Protein AF-0000000073654770 (afdb_homodimer)

Structure (mmCIF, N/CA/C/O backbone):
data_AF-0000000073654770-model_v1
#
loop_
_entity.id
_entity.type
_entity.pdbx_description
1 polymer 'Metallo-beta-lactamase domain-containing protein 1'
#
loop_
_atom_site.group_PDB
_atom_site.id
_atom_site.type_symbol
_atom_site.label_atom_id
_atom_site.label_alt_id
_atom_site.label_comp_id
_atom_site.label_asym_id
_atom_site.label_entity_id
_atom_site.label_seq_id
_atom_site.pdbx_PDB_ins_code
_atom_site.Cartn_x
_atom_site.Cartn_y
_atom_site.Cartn_z
_atom_site.occupancy
_atom_site.B_iso_or_equiv
_atom_site.auth_seq_id
_atom_site.auth_comp_id
_atom_site.auth_asym_id
_atom_site.auth_atom_id
_atom_site.pdbx_PDB_model_num
ATOM 1 N N . MET A 1 1 ? 13.062 -25.453 -11.18 1 88.81 1 MET A N 1
ATOM 2 C CA . MET A 1 1 ? 11.68 -25.562 -10.742 1 88.81 1 MET A CA 1
ATOM 3 C C . MET A 1 1 ? 11.547 -25.188 -9.266 1 88.81 1 MET A C 1
ATOM 5 O O . MET A 1 1 ? 12.516 -25.266 -8.516 1 88.81 1 MET A O 1
ATOM 9 N N . CYS A 1 2 ? 10.359 -24.578 -8.898 1 94.69 2 CYS A N 1
ATOM 10 C CA . CYS A 1 2 ? 10.188 -24.031 -7.555 1 94.69 2 CYS A CA 1
ATOM 11 C C . CYS A 1 2 ? 9.109 -24.797 -6.793 1 94.69 2 CYS A C 1
ATOM 13 O O . CYS A 1 2 ? 8.188 -25.344 -7.395 1 94.69 2 CYS A O 1
ATOM 15 N N . GLU A 1 3 ? 9.344 -24.922 -5.543 1 98.06 3 GLU A N 1
ATOM 16 C CA . GLU A 1 3 ? 8.25 -25.312 -4.656 1 98.06 3 GLU A CA 1
ATOM 17 C C . GLU A 1 3 ? 7.375 -24.125 -4.289 1 98.06 3 GLU A C 1
ATOM 19 O O . GLU A 1 3 ? 7.879 -23.094 -3.824 1 98.06 3 GLU A O 1
ATOM 24 N N . VAL A 1 4 ? 6.102 -24.25 -4.543 1 98.69 4 VAL A N 1
ATOM 25 C CA . VAL A 1 4 ? 5.141 -23.203 -4.203 1 98.69 4 VAL A CA 1
ATOM 26 C C . VAL A 1 4 ? 4.281 -23.656 -3.025 1 98.69 4 VAL A C 1
ATOM 28 O O . VAL A 1 4 ? 3.59 -24.672 -3.107 1 98.69 4 VAL A O 1
ATOM 31 N N . ILE A 1 5 ? 4.32 -22.906 -1.953 1 98.75 5 ILE A N 1
ATOM 32 C CA . ILE A 1 5 ? 3.605 -23.25 -0.731 1 98.75 5 ILE A CA 1
ATOM 33 C C . ILE A 1 5 ? 2.68 -22.109 -0.329 1 98.75 5 ILE A C 1
ATOM 35 O O . ILE A 1 5 ? 3.143 -21.016 0.015 1 98.75 5 ILE A O 1
ATOM 39 N N . VAL A 1 6 ? 1.384 -22.359 -0.392 1 98.88 6 VAL A N 1
ATOM 40 C CA . VAL A 1 6 ? 0.455 -21.391 0.191 1 98.88 6 VAL A CA 1
ATOM 41 C C . VAL A 1 6 ? 0.488 -21.5 1.714 1 98.88 6 VAL A C 1
ATOM 43 O O . VAL A 1 6 ? -0.065 -22.453 2.287 1 98.88 6 VAL A O 1
ATOM 46 N N . LEU A 1 7 ? 1.117 -20.578 2.342 1 98.94 7 LEU A N 1
ATOM 47 C CA . LEU A 1 7 ? 1.241 -20.609 3.795 1 98.94 7 LEU A CA 1
ATOM 48 C C . LEU A 1 7 ? -0.117 -20.406 4.461 1 98.94 7 LEU A C 1
ATOM 50 O O . LEU A 1 7 ? -0.426 -21.078 5.457 1 98.94 7 LEU A O 1
ATOM 54 N N . TYR A 1 8 ? -0.887 -19.516 3.959 1 98.94 8 TYR A N 1
ATOM 55 C CA . TYR A 1 8 ? -2.238 -19.234 4.434 1 98.94 8 TYR A CA 1
ATOM 56 C C . TYR A 1 8 ? -3.168 -18.906 3.27 1 98.94 8 TYR A C 1
ATOM 58 O O . TYR A 1 8 ? -2.816 -18.125 2.389 1 98.94 8 TYR A O 1
ATOM 66 N N . GLU A 1 9 ? -4.297 -19.547 3.268 1 98.88 9 GLU A N 1
ATOM 67 C CA . GLU A 1 9 ? -5.348 -19.203 2.318 1 98.88 9 GLU A CA 1
ATOM 68 C C . GLU A 1 9 ? -6.066 -17.922 2.734 1 98.88 9 GLU A C 1
ATOM 70 O O . GLU A 1 9 ? -6.371 -17.734 3.914 1 98.88 9 GLU A O 1
ATOM 75 N N . GLY A 1 10 ? -6.254 -17 1.774 1 98.88 10 GLY A N 1
ATOM 76 C CA . GLY A 1 10 ? -6.977 -15.781 2.07 1 98.88 10 GLY A CA 1
ATOM 77 C C . GLY A 1 10 ? -8.469 -15.992 2.221 1 98.88 10 GLY A C 1
ATOM 78 O O . GLY A 1 10 ? -8.977 -17.094 1.989 1 98.88 10 GLY A O 1
ATOM 79 N N . TYR A 1 11 ? -9.102 -14.93 2.652 1 98.75 11 TYR A N 1
ATOM 80 C CA . TYR A 1 11 ? -10.555 -14.922 2.791 1 98.75 11 TYR A CA 1
ATOM 81 C C . TYR A 1 11 ? -11.102 -13.5 2.754 1 98.75 11 TYR A C 1
ATOM 83 O O . TYR A 1 11 ? -10.375 -12.547 3.018 1 98.75 11 TYR A O 1
ATOM 91 N N . SER A 1 12 ? -12.281 -13.383 2.371 1 97.75 12 SER A N 1
ATOM 92 C CA . SER A 1 12 ? -13.078 -12.164 2.443 1 97.75 12 SER A CA 1
ATOM 93 C C . SER A 1 12 ? -14.562 -12.484 2.633 1 97.75 12 SER A C 1
ATOM 95 O O . SER A 1 12 ? -15.18 -13.125 1.781 1 97.75 12 SER A O 1
ATOM 97 N N . VAL A 1 13 ? -15.055 -12.031 3.736 1 96.62 13 VAL A N 1
ATOM 98 C CA . VAL A 1 13 ? -16.438 -12.328 4.07 1 96.62 13 VAL A CA 1
ATOM 99 C C . VAL A 1 13 ? -17.094 -11.109 4.723 1 96.62 13 VAL A C 1
ATOM 101 O O . VAL A 1 13 ? -16.484 -10.469 5.59 1 96.62 13 VAL A O 1
ATOM 104 N N . MET A 1 14 ? -18.281 -10.766 4.215 1 95 14 MET A N 1
ATOM 105 C CA . MET A 1 14 ? -19.047 -9.703 4.871 1 95 14 MET A CA 1
ATOM 106 C C . MET A 1 14 ? -19.484 -10.141 6.266 1 95 14 MET A C 1
ATOM 108 O O . MET A 1 14 ? -20.031 -11.227 6.434 1 95 14 MET A O 1
ATOM 112 N N . THR A 1 15 ? -19.219 -9.352 7.242 1 96.31 15 THR A N 1
ATOM 113 C CA . THR A 1 15 ? -19.578 -9.688 8.617 1 96.31 15 THR A CA 1
ATOM 114 C C . THR A 1 15 ? -20.672 -8.758 9.133 1 96.31 15 THR A C 1
ATOM 116 O O . THR A 1 15 ? -21.219 -8.977 10.219 1 96.31 15 THR A O 1
ATOM 119 N N . GLY A 1 16 ? -21.031 -7.68 8.406 1 92.88 16 GLY A N 1
ATOM 120 C CA . GLY A 1 16 ? -22.062 -6.695 8.656 1 92.88 16 GLY A CA 1
ATOM 121 C C . GLY A 1 16 ? -22.391 -5.844 7.449 1 92.88 16 GLY A C 1
ATOM 122 O O . GLY A 1 16 ? -21.906 -6.121 6.344 1 92.88 16 GLY A O 1
ATOM 123 N N . LYS A 1 17 ? -23.266 -4.867 7.629 1 91 17 LYS A N 1
ATOM 124 C CA . LYS A 1 17 ? -23.688 -4.008 6.523 1 91 17 LYS A CA 1
ATOM 125 C C . LYS A 1 17 ? -22.5 -3.256 5.934 1 91 17 LYS A C 1
ATOM 127 O O . LYS A 1 17 ? -22.344 -3.191 4.711 1 91 17 LYS A O 1
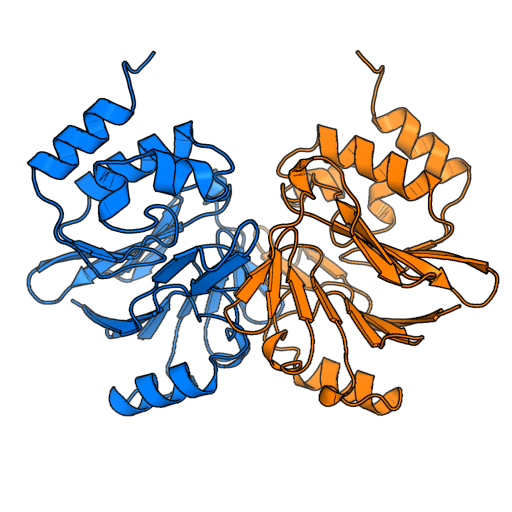ATOM 132 N N . ASP A 1 18 ? -21.609 -2.789 6.727 1 94.06 18 ASP A N 1
ATOM 133 C CA . ASP A 1 18 ? -20.453 -2.014 6.281 1 94.06 18 ASP A CA 1
ATOM 134 C C . ASP A 1 18 ? -19.172 -2.543 6.898 1 94.06 18 ASP A C 1
ATOM 136 O O . ASP A 1 18 ? -18.281 -1.766 7.254 1 94.06 18 ASP A O 1
ATOM 140 N N . GLN A 1 19 ? -19.203 -3.887 7.082 1 96.69 19 GLN A N 1
ATOM 141 C CA . GLN A 1 19 ? -18.047 -4.512 7.707 1 96.69 19 GLN A CA 1
ATOM 142 C C . GLN A 1 19 ? -17.688 -5.82 7.012 1 96.69 19 GLN A C 1
ATOM 144 O O . GLN A 1 19 ? -18.562 -6.59 6.625 1 96.69 19 GLN A O 1
ATOM 149 N N . MET A 1 20 ? -16.438 -6.004 6.883 1 97.31 20 MET A N 1
ATOM 150 C CA . MET A 1 20 ? -15.922 -7.211 6.246 1 97.31 20 MET A CA 1
ATOM 151 C C . MET A 1 20 ? -14.734 -7.773 7.02 1 97.31 20 MET A C 1
ATOM 153 O O . MET A 1 20 ? -13.914 -7.016 7.543 1 97.31 20 MET A O 1
ATOM 157 N N . SER A 1 21 ? -14.641 -9.109 7.16 1 98.44 21 SER A N 1
ATOM 158 C CA . SER A 1 21 ? -13.414 -9.781 7.566 1 98.44 21 SER A CA 1
ATOM 159 C C . SER A 1 21 ? -12.625 -10.258 6.352 1 98.44 21 SER A C 1
ATOM 161 O O . SER A 1 21 ? -13.156 -10.969 5.496 1 98.44 21 SER A O 1
ATOM 163 N N . ALA A 1 22 ? -11.422 -9.789 6.254 1 98.62 22 ALA A N 1
ATOM 164 C CA . ALA A 1 22 ? -10.656 -10.148 5.059 1 98.62 22 ALA A CA 1
ATOM 165 C C . ALA A 1 22 ? -9.164 -10.258 5.371 1 98.62 22 ALA A C 1
ATOM 167 O O . ALA A 1 22 ? -8.672 -9.609 6.297 1 98.62 22 ALA A O 1
ATOM 168 N N . ASN A 1 23 ? -8.484 -11.094 4.73 1 98.88 23 ASN A N 1
ATOM 169 C CA . ASN A 1 23 ? -7.039 -11.258 4.703 1 98.88 23 ASN A CA 1
ATOM 170 C C . ASN A 1 23 ? -6.574 -11.914 3.406 1 98.88 23 ASN A C 1
ATOM 172 O O . ASN A 1 23 ? -7.328 -12.672 2.785 1 98.88 23 ASN A O 1
ATOM 176 N N . CYS A 1 24 ? -5.414 -11.594 3.006 1 98.94 24 CYS A N 1
ATOM 177 C CA . CYS A 1 24 ? -4.922 -12.102 1.73 1 98.94 24 CYS A CA 1
ATOM 178 C C . CYS A 1 24 ? -4.363 -13.516 1.885 1 98.94 24 CYS A C 1
ATOM 180 O O . CYS A 1 24 ? -4.09 -13.961 3 1 98.94 24 CYS A O 1
ATOM 182 N N . SER A 1 25 ? -4.258 -14.227 0.746 1 98.94 25 SER A N 1
ATOM 183 C CA . SER A 1 25 ? -3.381 -15.391 0.689 1 98.94 25 SER A CA 1
ATOM 184 C C . SER A 1 25 ? -1.921 -14.992 0.871 1 98.94 25 SER A C 1
ATOM 186 O O . SER A 1 25 ? -1.511 -13.906 0.453 1 98.94 25 SER A O 1
ATOM 188 N N . CYS A 1 26 ? -1.206 -15.805 1.533 1 98.94 26 CYS A N 1
ATOM 189 C CA . CYS A 1 26 ? 0.234 -15.664 1.708 1 98.94 26 CYS A CA 1
ATOM 190 C C . CYS A 1 26 ? 0.975 -16.875 1.161 1 98.94 26 CYS A C 1
ATOM 192 O O . CYS A 1 26 ? 0.715 -18.016 1.578 1 98.94 26 CYS A O 1
ATOM 194 N N . THR A 1 27 ? 1.935 -16.625 0.211 1 98.94 27 THR A N 1
ATOM 195 C CA . THR A 1 27 ? 2.564 -17.734 -0.498 1 98.94 27 THR A CA 1
ATOM 196 C C . THR A 1 27 ? 4.082 -17.672 -0.365 1 98.94 27 THR A C 1
ATOM 198 O O . THR A 1 27 ? 4.672 -16.594 -0.453 1 98.94 27 THR A O 1
ATOM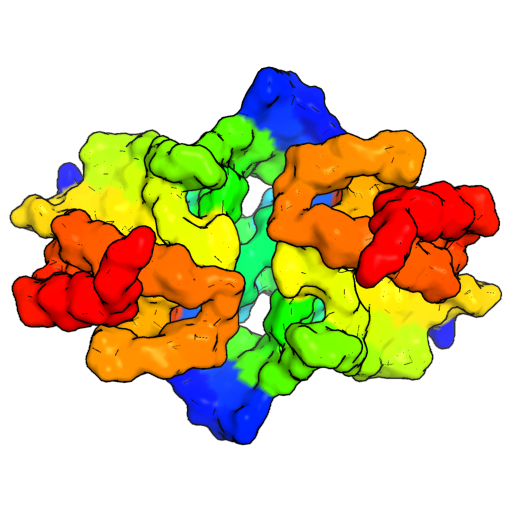 201 N N . LEU A 1 28 ? 4.691 -18.781 -0.116 1 98.94 28 LEU A N 1
ATOM 202 C CA . LEU A 1 28 ? 6.141 -18.969 -0.095 1 98.94 28 LEU A CA 1
ATOM 203 C C . LEU A 1 28 ? 6.613 -19.734 -1.319 1 98.94 28 LEU A C 1
ATOM 205 O O . LEU A 1 28 ? 6.062 -20.797 -1.639 1 98.94 28 LEU A O 1
ATOM 209 N N . ILE A 1 29 ? 7.5 -19.172 -2.084 1 98.88 29 ILE A N 1
ATOM 210 C CA . ILE A 1 29 ? 8.18 -19.875 -3.168 1 98.88 29 ILE A CA 1
ATOM 211 C C . ILE A 1 29 ? 9.594 -20.266 -2.729 1 98.88 29 ILE A C 1
ATOM 213 O O . ILE A 1 29 ? 10.359 -19.406 -2.27 1 98.88 29 ILE A O 1
ATOM 217 N N . LYS A 1 30 ? 9.938 -21.547 -2.818 1 98.5 30 LYS A N 1
ATOM 218 C CA . LYS A 1 30 ? 11.289 -22.031 -2.561 1 98.5 30 LYS A CA 1
ATOM 219 C C . LYS A 1 30 ? 11.969 -22.469 -3.852 1 98.5 30 LYS A C 1
ATOM 221 O O . LYS A 1 30 ? 11.461 -23.344 -4.559 1 98.5 30 LYS A O 1
ATOM 226 N N . GLY A 1 31 ? 12.984 -21.891 -4.223 1 97.31 31 GLY A N 1
ATOM 227 C CA . GLY A 1 31 ? 13.812 -22.188 -5.383 1 97.31 31 GLY A CA 1
ATOM 228 C C . GLY A 1 31 ? 15.18 -21.531 -5.32 1 97.31 31 GLY A C 1
ATOM 229 O O . GLY A 1 31 ? 15.805 -21.484 -4.262 1 97.31 31 GLY A O 1
ATOM 230 N N . VAL A 1 32 ? 15.695 -21.078 -6.5 1 96.44 32 VAL A N 1
ATOM 231 C CA . VAL A 1 32 ? 16.953 -20.328 -6.527 1 96.44 32 VAL A CA 1
ATOM 232 C C . VAL A 1 32 ? 16.859 -19.156 -5.559 1 96.44 32 VAL A C 1
ATOM 234 O O . VAL A 1 32 ? 17.828 -18.844 -4.855 1 96.44 32 VAL A O 1
ATOM 237 N N . ASN A 1 33 ? 15.766 -18.578 -5.539 1 98.25 33 ASN A N 1
ATOM 238 C CA . ASN A 1 33 ? 15.391 -17.531 -4.59 1 98.25 33 ASN A CA 1
ATOM 239 C C . ASN A 1 33 ? 14.219 -17.953 -3.715 1 98.25 33 ASN A C 1
ATOM 241 O O . ASN A 1 33 ? 13.289 -18.609 -4.195 1 98.25 33 ASN A O 1
ATOM 245 N N . ASN A 1 34 ? 14.328 -17.641 -2.441 1 98.81 34 ASN A N 1
ATOM 246 C CA . ASN A 1 34 ? 13.148 -17.688 -1.592 1 98.81 34 ASN A CA 1
ATOM 247 C C . ASN A 1 34 ? 12.344 -16.391 -1.657 1 98.81 34 ASN A C 1
ATOM 249 O O . ASN A 1 34 ? 12.898 -15.312 -1.482 1 98.81 34 ASN A O 1
ATOM 253 N N . ILE A 1 35 ? 11.078 -16.594 -1.966 1 98.94 35 ILE A N 1
ATOM 254 C CA . ILE A 1 35 ? 10.227 -15.43 -2.186 1 98.94 35 ILE A CA 1
ATOM 255 C C . ILE A 1 35 ? 8.961 -15.547 -1.338 1 98.94 35 ILE A C 1
ATOM 257 O O . ILE A 1 35 ? 8.344 -16.609 -1.273 1 98.94 35 ILE A O 1
ATOM 261 N N . ILE A 1 36 ? 8.625 -14.523 -0.62 1 98.94 36 ILE A N 1
ATOM 262 C CA . ILE A 1 36 ? 7.32 -14.461 0.038 1 98.94 36 ILE A CA 1
ATOM 263 C C . ILE A 1 36 ? 6.418 -13.469 -0.688 1 98.94 36 ILE A C 1
ATOM 265 O O . ILE A 1 36 ? 6.871 -12.391 -1.092 1 98.94 36 ILE A O 1
ATOM 269 N N . ILE A 1 37 ? 5.207 -13.867 -0.982 1 99 37 ILE A N 1
ATOM 270 C CA . ILE A 1 37 ? 4.258 -13.055 -1.728 1 99 37 ILE A CA 1
ATOM 271 C C . ILE A 1 37 ? 3.088 -12.672 -0.825 1 99 37 ILE A C 1
ATOM 273 O O . ILE A 1 37 ? 2.389 -13.539 -0.3 1 99 37 ILE A O 1
ATOM 277 N N . ASP A 1 38 ? 2.865 -11.336 -0.672 1 98.94 38 ASP A N 1
ATOM 278 C CA . ASP A 1 38 ? 1.827 -10.734 0.159 1 98.94 38 ASP A CA 1
ATOM 279 C C . ASP A 1 38 ? 1.979 -11.156 1.618 1 98.94 38 ASP A C 1
ATOM 281 O O . ASP A 1 38 ? 1.933 -12.352 1.932 1 98.94 38 ASP A O 1
ATOM 285 N N . THR A 1 39 ? 2.049 -10.211 2.521 1 98.94 39 THR A N 1
ATOM 286 C CA . THR A 1 39 ? 2.508 -10.477 3.881 1 98.94 39 THR A CA 1
ATOM 287 C C . THR A 1 39 ? 1.391 -10.227 4.887 1 98.94 39 THR A C 1
ATOM 289 O O . THR A 1 39 ? 1.648 -9.781 6.008 1 98.94 39 THR A O 1
ATOM 292 N N . MET A 1 40 ? 0.123 -10.391 4.426 1 98.94 40 MET A N 1
ATOM 293 C CA . MET A 1 40 ? -1.069 -10.414 5.27 1 98.94 40 MET A CA 1
ATOM 294 C C . MET A 1 40 ? -1.219 -9.094 6.027 1 98.94 40 MET A C 1
ATOM 296 O O . MET A 1 40 ? -0.738 -8.055 5.574 1 98.94 40 MET A O 1
ATOM 300 N N . THR A 1 41 ? -2.158 -9.039 7.074 1 98.94 41 THR A N 1
ATOM 301 C CA . THR A 1 41 ? -2.375 -7.816 7.836 1 98.94 41 THR A CA 1
ATOM 302 C C . THR A 1 41 ? -1.205 -7.555 8.781 1 98.94 41 THR A C 1
ATOM 304 O O . THR A 1 41 ? -0.418 -8.453 9.07 1 98.94 41 THR A O 1
ATOM 307 N N . SER A 1 42 ? -1.148 -6.344 9.305 1 98.94 42 SER A N 1
ATOM 308 C CA . SER A 1 42 ? -0.094 -5.949 10.234 1 98.94 42 SER A CA 1
ATOM 309 C C . SER A 1 42 ? -0.043 -6.879 11.445 1 98.94 42 SER A C 1
ATOM 311 O O . SER A 1 42 ? 1.015 -7.059 12.047 1 98.94 42 SER A O 1
ATOM 313 N N . TRP A 1 43 ? -1.117 -7.492 11.789 1 98.94 43 TRP A N 1
ATOM 314 C CA . TRP A 1 43 ? -1.268 -8.266 13.023 1 98.94 43 TRP A CA 1
ATOM 315 C C . TRP A 1 43 ? -0.81 -9.703 12.812 1 98.94 43 TRP A C 1
ATOM 317 O O . TRP A 1 43 ? -0.738 -10.484 13.766 1 98.94 43 TRP A O 1
ATOM 327 N N . ASP A 1 44 ? -0.367 -10.055 11.617 1 98.94 44 ASP A N 1
ATOM 328 C CA . ASP A 1 44 ? -0.132 -11.453 11.289 1 98.94 44 ASP A CA 1
ATOM 329 C C . ASP A 1 44 ? 1.36 -11.781 11.305 1 98.94 44 ASP A C 1
ATOM 331 O O . ASP A 1 44 ? 1.779 -12.82 10.797 1 98.94 44 ASP A O 1
ATOM 335 N N . GLY A 1 45 ? 2.164 -10.922 11.836 1 98.81 45 GLY A N 1
ATOM 336 C CA . GLY A 1 45 ? 3.605 -11.117 11.82 1 98.81 45 GLY A CA 1
ATOM 337 C C . GLY A 1 45 ? 4.027 -12.469 12.367 1 98.81 45 GLY A C 1
ATOM 338 O O . GLY A 1 45 ? 4.746 -13.211 11.703 1 98.81 45 GLY A O 1
ATOM 339 N N . GLN A 1 46 ? 3.549 -12.773 13.539 1 98.69 46 GLN A N 1
ATOM 340 C CA . GLN A 1 46 ? 3.938 -14.023 14.188 1 98.69 46 GLN A CA 1
ATOM 341 C C . GLN A 1 46 ? 3.432 -15.234 13.414 1 98.69 46 GLN A C 1
ATOM 343 O O . GLN A 1 46 ? 4.102 -16.266 13.359 1 98.69 46 GLN A O 1
ATOM 348 N N . LYS A 1 47 ? 2.223 -15.086 12.797 1 98.56 47 LYS A N 1
ATOM 349 C CA . LYS A 1 47 ? 1.693 -16.156 11.945 1 98.56 47 LYS A CA 1
ATOM 350 C C . LYS A 1 47 ? 2.664 -16.484 10.812 1 98.56 47 LYS A C 1
ATOM 352 O O . LYS A 1 47 ? 2.936 -17.656 10.555 1 98.56 47 LYS A O 1
ATOM 357 N N . ILE A 1 48 ? 3.176 -15.477 10.195 1 98.88 48 ILE A N 1
ATOM 358 C CA . ILE A 1 48 ? 4.07 -15.648 9.055 1 98.88 48 ILE A CA 1
ATOM 359 C C . ILE A 1 48 ? 5.375 -16.281 9.516 1 98.88 48 ILE A C 1
ATOM 361 O O . ILE A 1 48 ? 5.855 -17.25 8.898 1 98.88 48 ILE A O 1
ATOM 365 N N . LEU A 1 49 ? 5.945 -15.805 10.633 1 98.88 49 LEU A N 1
ATOM 366 C CA . LEU A 1 49 ? 7.207 -16.328 11.148 1 98.88 49 LEU A CA 1
ATOM 367 C C . LEU A 1 49 ? 7.078 -17.797 11.5 1 98.88 49 LEU A C 1
ATOM 369 O O . LEU A 1 49 ? 7.977 -18.594 11.203 1 98.88 49 LEU A O 1
ATOM 373 N N . THR A 1 50 ? 5.953 -18.141 12.086 1 98.81 50 THR A N 1
ATOM 374 C CA . THR A 1 50 ? 5.699 -19.516 12.469 1 98.81 50 THR A CA 1
ATOM 375 C C . THR A 1 50 ? 5.621 -20.406 11.234 1 98.81 50 THR A C 1
ATOM 377 O O . THR A 1 50 ? 6.211 -21.5 11.203 1 98.81 50 THR A O 1
ATOM 380 N N . ALA A 1 51 ? 4.891 -19.984 10.234 1 98.88 51 ALA A N 1
ATOM 381 C CA . ALA A 1 51 ? 4.742 -20.766 9.008 1 98.88 51 ALA A CA 1
ATOM 382 C C . ALA A 1 51 ? 6.082 -20.938 8.305 1 98.88 51 ALA A C 1
ATOM 384 O O . ALA A 1 51 ? 6.375 -22 7.758 1 98.88 51 ALA A O 1
ATOM 385 N N . LEU A 1 52 ? 6.867 -19.875 8.219 1 98.88 52 LEU A N 1
ATOM 386 C CA . LEU A 1 52 ? 8.188 -19.953 7.609 1 98.88 52 LEU A CA 1
ATOM 387 C C . LEU A 1 52 ? 9.055 -20.984 8.328 1 98.88 52 LEU A C 1
ATOM 389 O O . LEU A 1 52 ? 9.711 -21.812 7.691 1 98.88 52 LEU A O 1
ATOM 393 N N . ALA A 1 53 ? 9.047 -20.922 9.641 1 98.75 53 ALA A N 1
ATOM 394 C CA . ALA A 1 53 ? 9.828 -21.859 10.445 1 98.75 53 ALA A CA 1
ATOM 395 C C . ALA A 1 53 ? 9.406 -23.297 10.164 1 98.75 53 ALA A C 1
ATOM 397 O O . ALA A 1 53 ? 10.258 -24.188 10.055 1 98.75 53 ALA A O 1
ATOM 398 N N . LYS A 1 54 ? 8.148 -23.547 10.055 1 98.62 54 LYS A N 1
ATOM 399 C CA . LYS A 1 54 ? 7.621 -24.875 9.758 1 98.62 54 LYS A CA 1
ATOM 400 C C . LYS A 1 54 ? 8.125 -25.375 8.406 1 98.62 54 LYS A C 1
ATOM 402 O O . LYS A 1 54 ? 8.18 -26.594 8.172 1 98.62 54 LYS A O 1
ATOM 407 N N . ASN A 1 55 ? 8.461 -24.438 7.555 1 98.5 55 ASN A N 1
ATOM 408 C CA . ASN A 1 55 ? 8.961 -24.797 6.234 1 98.5 55 ASN A CA 1
ATOM 409 C C . ASN A 1 55 ? 10.477 -24.641 6.145 1 98.5 55 ASN A C 1
ATOM 411 O O . ASN A 1 55 ? 11.039 -24.609 5.051 1 98.5 55 ASN A O 1
ATOM 415 N N . ASN A 1 56 ? 11.102 -24.453 7.305 1 98.31 56 ASN A N 1
ATOM 416 C CA . ASN A 1 56 ? 12.555 -24.391 7.449 1 98.31 56 ASN A CA 1
ATOM 417 C C . ASN A 1 56 ? 13.141 -23.203 6.703 1 98.31 56 ASN A C 1
ATOM 419 O O . ASN A 1 56 ? 14.156 -23.344 6.016 1 98.31 56 ASN A O 1
ATOM 423 N N . VAL A 1 57 ? 12.461 -22.156 6.695 1 98.56 57 VAL A N 1
ATOM 424 C CA . VAL A 1 57 ? 12.938 -20.906 6.105 1 98.56 57 VAL A CA 1
ATOM 425 C C . VAL A 1 57 ? 12.984 -19.812 7.172 1 98.56 57 VAL A C 1
ATOM 427 O O . VAL A 1 57 ? 12.016 -19.609 7.91 1 98.56 57 VAL A O 1
ATOM 430 N N . ASN A 1 58 ? 14.109 -19.156 7.289 1 98.38 58 ASN A N 1
ATOM 431 C CA . ASN A 1 58 ? 14.242 -17.969 8.133 1 98.38 58 ASN A CA 1
ATOM 432 C C . ASN A 1 58 ? 13.953 -16.688 7.352 1 98.38 58 ASN A C 1
ATOM 434 O O . ASN A 1 58 ? 14.297 -16.594 6.172 1 98.38 58 ASN A O 1
ATOM 438 N N . PRO A 1 59 ? 13.352 -15.719 8.047 1 98.62 59 PRO A N 1
ATOM 439 C CA . PRO A 1 59 ? 13.094 -14.453 7.352 1 98.62 59 PRO A CA 1
ATOM 440 C C . PRO A 1 59 ? 14.344 -13.891 6.672 1 98.62 59 PRO A C 1
ATOM 442 O O . PRO A 1 59 ? 14.242 -13.266 5.613 1 98.62 59 PRO A O 1
ATOM 445 N N . GLU A 1 60 ? 15.5 -14.102 7.246 1 98.5 60 GLU A N 1
ATOM 446 C CA . GLU A 1 60 ? 16.75 -13.578 6.711 1 98.5 60 GLU A CA 1
ATOM 447 C C . GLU A 1 60 ? 17.125 -14.266 5.398 1 98.5 60 GLU A C 1
ATOM 449 O O . GLU A 1 60 ? 17.969 -13.773 4.648 1 98.5 60 GLU A O 1
ATOM 454 N N . ASN A 1 61 ? 16.5 -15.383 5.129 1 98.31 61 ASN A N 1
ATOM 455 C CA . ASN A 1 61 ? 16.797 -16.156 3.926 1 98.31 61 ASN A CA 1
ATOM 456 C C . ASN A 1 61 ? 15.805 -15.844 2.809 1 98.31 61 ASN A C 1
ATOM 458 O O . ASN A 1 61 ? 15.852 -16.469 1.746 1 98.31 61 ASN A O 1
ATOM 462 N N . ILE A 1 62 ? 14.938 -14.953 3.078 1 98.88 62 ILE A N 1
ATOM 463 C CA . ILE A 1 62 ? 14.047 -14.477 2.021 1 98.88 62 ILE A CA 1
ATOM 464 C C . ILE A 1 62 ? 14.789 -13.477 1.134 1 98.88 62 ILE A C 1
ATOM 466 O O . ILE A 1 62 ? 15.375 -12.516 1.629 1 98.88 62 ILE A O 1
ATOM 470 N N . ASN A 1 63 ? 14.742 -13.734 -0.158 1 98.94 63 ASN A N 1
ATOM 471 C CA . ASN A 1 63 ? 15.461 -12.898 -1.115 1 98.94 63 ASN A CA 1
ATOM 472 C C . ASN A 1 63 ? 14.57 -11.781 -1.649 1 98.94 63 ASN A C 1
ATOM 474 O O . ASN A 1 63 ? 15.055 -10.688 -1.953 1 98.94 63 ASN A O 1
ATOM 478 N N . TYR A 1 64 ? 13.289 -12.094 -1.808 1 98.94 64 TYR A N 1
ATOM 479 C CA . TYR A 1 64 ? 12.328 -11.125 -2.312 1 98.94 64 TYR A CA 1
ATOM 480 C C . TYR A 1 64 ? 11.047 -11.156 -1.488 1 98.94 64 TYR A C 1
ATOM 482 O O . TYR A 1 64 ? 10.57 -12.227 -1.105 1 98.94 64 TYR A O 1
ATOM 490 N N . VAL A 1 65 ? 10.578 -10.023 -1.17 1 98.94 65 VAL A N 1
ATOM 491 C CA . VAL A 1 65 ? 9.188 -9.828 -0.777 1 98.94 65 VAL A CA 1
ATOM 492 C C . VAL A 1 65 ? 8.406 -9.195 -1.931 1 98.94 65 VAL A C 1
ATOM 494 O O . VAL A 1 65 ? 8.797 -8.141 -2.443 1 98.94 65 VAL A O 1
ATOM 497 N N . ILE A 1 66 ? 7.395 -9.836 -2.381 1 99 66 ILE A N 1
ATOM 498 C CA . ILE A 1 66 ? 6.566 -9.289 -3.453 1 99 66 ILE A CA 1
ATOM 499 C C . ILE A 1 66 ? 5.137 -9.102 -2.957 1 99 66 ILE A C 1
ATOM 501 O O . ILE A 1 66 ? 4.457 -10.078 -2.629 1 99 66 ILE A O 1
ATOM 505 N N . CYS A 1 67 ? 4.711 -7.898 -2.791 1 98.94 67 CYS A N 1
ATOM 506 C CA . CYS A 1 67 ? 3.305 -7.598 -2.559 1 98.94 67 CYS A CA 1
ATOM 507 C C . CYS A 1 67 ? 2.6 -7.242 -3.863 1 98.94 67 CYS A C 1
ATOM 509 O O . CYS A 1 67 ? 3.016 -6.324 -4.57 1 98.94 67 CYS A O 1
ATOM 511 N N . THR A 1 68 ? 1.582 -7.93 -4.109 1 98.94 68 THR A N 1
ATOM 512 C CA . THR A 1 68 ? 0.865 -7.773 -5.371 1 98.94 68 THR A CA 1
ATOM 513 C C . THR A 1 68 ? 0.365 -6.34 -5.531 1 98.94 68 THR A C 1
ATOM 515 O O . THR A 1 68 ? 0.288 -5.824 -6.648 1 98.94 68 THR A O 1
ATOM 518 N N . HIS A 1 69 ? -0.006 -5.75 -4.508 1 98.81 69 HIS A N 1
ATOM 519 C CA . HIS A 1 69 ? -0.394 -4.344 -4.48 1 98.81 69 HIS A CA 1
ATOM 520 C C . HIS A 1 69 ? -0.338 -3.787 -3.061 1 98.81 69 HIS A C 1
ATOM 522 O O . HIS A 1 69 ? 0.073 -4.484 -2.131 1 98.81 69 HIS A O 1
ATOM 528 N N . GLY A 1 70 ? -0.705 -2.512 -2.885 1 98.69 70 GLY A N 1
ATOM 529 C CA . GLY A 1 70 ? -0.376 -1.785 -1.669 1 98.69 70 GLY A CA 1
ATOM 530 C C . GLY A 1 70 ? -1.509 -1.767 -0.66 1 98.69 70 GLY A C 1
ATOM 531 O O . GLY A 1 70 ? -1.499 -0.967 0.277 1 98.69 70 GLY A O 1
ATOM 532 N N . HIS A 1 71 ? -2.543 -2.65 -0.725 1 98.69 71 HIS A N 1
ATOM 533 C CA . HIS A 1 71 ? -3.598 -2.68 0.281 1 98.69 71 HIS A CA 1
ATOM 534 C C . HIS A 1 71 ? -3.082 -3.24 1.604 1 98.69 71 HIS A C 1
ATOM 536 O O . HIS A 1 71 ? -2.176 -4.074 1.617 1 98.69 71 HIS A O 1
ATOM 542 N N . SER A 1 72 ? -3.723 -2.891 2.656 1 98.62 72 SER A N 1
ATOM 543 C CA . SER A 1 72 ? -3.229 -3.084 4.016 1 98.62 72 SER A CA 1
ATOM 544 C C . SER A 1 72 ? -3.092 -4.566 4.348 1 98.62 72 SER A C 1
ATOM 546 O O . SER A 1 72 ? -2.219 -4.953 5.129 1 98.62 72 SER A O 1
ATOM 548 N N . ASP A 1 73 ? -3.936 -5.406 3.824 1 98.81 73 ASP A N 1
ATOM 549 C CA . ASP A 1 73 ? -3.877 -6.824 4.16 1 98.81 73 ASP A CA 1
ATOM 550 C C . ASP A 1 73 ? -2.896 -7.566 3.254 1 98.81 73 ASP A C 1
ATOM 552 O O . ASP A 1 73 ? -2.779 -8.789 3.326 1 98.81 73 ASP A O 1
ATOM 556 N N . HIS A 1 74 ? -2.164 -6.883 2.445 1 98.94 74 HIS A N 1
ATOM 557 C CA . HIS A 1 74 ? -1.191 -7.516 1.562 1 98.94 74 HIS A CA 1
ATOM 558 C C . HIS A 1 74 ? 0.229 -7.082 1.904 1 98.94 74 HIS A C 1
ATOM 560 O O . HIS A 1 74 ? 1.196 -7.625 1.364 1 98.94 74 HIS A O 1
ATOM 566 N N . ILE A 1 75 ? 0.429 -6.105 2.799 1 98.94 75 ILE A N 1
ATOM 567 C CA . ILE A 1 75 ? 1.727 -5.457 2.961 1 98.94 75 ILE A CA 1
ATOM 568 C C . ILE A 1 75 ? 2.098 -5.406 4.441 1 98.94 75 ILE A C 1
ATOM 570 O O . ILE A 1 75 ? 3.033 -4.699 4.828 1 98.94 75 ILE A O 1
ATOM 574 N N . GLY A 1 76 ? 1.475 -6.082 5.336 1 98.94 76 GLY A N 1
ATOM 575 C CA . GLY A 1 76 ? 1.431 -5.781 6.758 1 98.94 76 GLY A CA 1
ATOM 576 C C . GLY A 1 76 ? 2.727 -6.109 7.477 1 98.94 76 GLY A C 1
ATOM 577 O O . GLY A 1 76 ? 2.965 -5.629 8.586 1 98.94 76 GLY A O 1
ATOM 578 N N . ASN A 1 77 ? 3.584 -6.91 6.816 1 98.94 77 ASN A N 1
ATOM 579 C CA . ASN A 1 77 ? 4.719 -7.402 7.59 1 98.94 77 ASN A CA 1
ATOM 580 C C . ASN A 1 77 ? 5.988 -7.465 6.746 1 98.94 77 ASN A C 1
ATOM 582 O O . ASN A 1 77 ? 6.801 -8.375 6.906 1 98.94 77 ASN A O 1
ATOM 586 N N . ASN A 1 78 ? 6.098 -6.539 5.82 1 98.94 78 ASN A N 1
ATOM 587 C CA . ASN A 1 78 ? 7.281 -6.48 4.969 1 98.94 78 ASN A CA 1
ATOM 588 C C . ASN A 1 78 ? 8.547 -6.258 5.785 1 98.94 78 ASN A C 1
ATOM 590 O O . ASN A 1 78 ? 9.633 -6.707 5.402 1 98.94 78 ASN A O 1
ATOM 594 N N . ASN A 1 79 ? 8.43 -5.633 6.926 1 98.94 79 ASN A N 1
ATOM 595 C CA . ASN A 1 79 ? 9.586 -5.266 7.742 1 98.94 79 ASN A CA 1
ATOM 596 C C . ASN A 1 79 ? 10.156 -6.477 8.469 1 98.94 79 ASN A C 1
ATOM 598 O O . ASN A 1 79 ? 11.172 -6.363 9.164 1 98.94 79 ASN A O 1
ATOM 602 N N . LEU A 1 80 ? 9.578 -7.66 8.336 1 98.88 80 LEU A N 1
ATOM 603 C CA . LEU A 1 80 ? 10.172 -8.906 8.812 1 98.88 80 LEU A CA 1
ATOM 604 C C . LEU A 1 80 ? 11.328 -9.328 7.918 1 98.88 80 LEU A C 1
ATOM 606 O O . LEU A 1 80 ? 12.133 -10.18 8.297 1 98.88 80 LEU A O 1
ATOM 610 N N . PHE A 1 81 ? 11.422 -8.75 6.691 1 98.88 81 PHE A N 1
ATOM 611 C CA . PHE A 1 81 ? 12.312 -9.266 5.664 1 98.88 81 PHE A CA 1
ATOM 612 C C . PHE A 1 81 ? 13.273 -8.18 5.18 1 98.88 81 PHE A C 1
ATOM 614 O O . PHE A 1 81 ? 13.266 -7.828 3.998 1 98.88 81 PHE A O 1
ATOM 621 N N . LEU A 1 82 ? 14.18 -7.824 5.965 1 98.75 82 LEU A N 1
ATOM 622 C CA . LEU A 1 82 ? 14.984 -6.625 5.734 1 98.75 82 LEU A CA 1
ATOM 623 C C . LEU A 1 82 ? 16.203 -6.945 4.871 1 98.75 82 LEU A C 1
ATOM 625 O O . LEU A 1 82 ? 16.891 -6.035 4.406 1 98.75 82 LEU A O 1
ATOM 629 N N . PHE A 1 83 ? 16.453 -8.195 4.613 1 98.75 83 PHE A N 1
ATOM 630 C CA . PHE A 1 83 ? 17.547 -8.57 3.725 1 98.75 83 PHE A CA 1
ATOM 631 C C . PHE A 1 83 ? 17.047 -8.797 2.305 1 98.75 83 PHE A C 1
ATOM 633 O O . PHE A 1 83 ? 17.844 -9.039 1.39 1 98.75 83 PHE A O 1
ATOM 640 N N . ALA A 1 84 ? 15.773 -8.695 2.127 1 98.94 84 ALA A N 1
ATOM 641 C CA . ALA A 1 84 ? 15.141 -8.977 0.842 1 98.94 84 ALA A CA 1
ATOM 642 C C . ALA A 1 84 ? 14.977 -7.699 0.022 1 98.94 84 ALA A C 1
ATOM 644 O O . ALA A 1 84 ? 14.789 -6.617 0.58 1 98.94 84 ALA A O 1
ATOM 645 N N . LYS A 1 85 ? 15.023 -7.828 -1.305 1 98.88 85 LYS A N 1
ATOM 646 C CA . LYS A 1 85 ? 14.461 -6.805 -2.186 1 98.88 85 LYS A CA 1
ATOM 647 C C . LYS A 1 85 ? 12.938 -6.805 -2.133 1 98.88 85 LYS A C 1
ATOM 649 O O . LYS A 1 85 ? 12.312 -7.867 -2.1 1 98.88 85 LYS A O 1
ATOM 654 N N . HIS A 1 86 ? 12.375 -5.621 -2.043 1 98.94 86 HIS A N 1
ATOM 655 C CA . HIS A 1 86 ? 10.922 -5.508 -1.969 1 98.94 86 HIS A CA 1
ATOM 656 C C . HIS A 1 86 ? 10.336 -5.074 -3.307 1 98.94 86 HIS A C 1
ATOM 658 O O . HIS A 1 86 ? 10.852 -4.152 -3.945 1 98.94 86 HIS A O 1
ATOM 664 N N . ILE A 1 87 ? 9.367 -5.738 -3.758 1 98.94 87 ILE A N 1
ATOM 665 C CA . ILE A 1 87 ? 8.508 -5.34 -4.867 1 98.94 87 ILE A CA 1
ATOM 666 C C . ILE A 1 87 ? 7.082 -5.133 -4.367 1 98.94 87 ILE A C 1
ATOM 668 O O . ILE A 1 87 ? 6.41 -6.09 -3.979 1 98.94 87 ILE A O 1
ATOM 672 N N . VAL A 1 88 ? 6.609 -3.943 -4.27 1 98.88 88 VAL A N 1
ATOM 673 C CA . VAL A 1 88 ? 5.246 -3.607 -3.873 1 98.88 88 VAL A CA 1
ATOM 674 C C . VAL A 1 88 ? 4.516 -2.945 -5.043 1 98.88 88 VAL A C 1
ATOM 676 O O . VAL A 1 88 ? 4.734 -1.765 -5.328 1 98.88 88 VAL A O 1
ATOM 679 N N . GLY A 1 89 ? 3.611 -3.758 -5.668 1 98.62 89 GLY A N 1
ATOM 680 C CA . GLY A 1 89 ? 3.088 -3.297 -6.945 1 98.62 89 GLY A CA 1
ATOM 681 C C . GLY A 1 89 ? 4.176 -2.99 -7.961 1 98.62 89 GLY A C 1
ATOM 682 O O . GLY A 1 89 ? 5.012 -3.844 -8.258 1 98.62 89 GLY A O 1
ATOM 683 N N . PHE A 1 90 ? 4.191 -1.734 -8.391 1 98.25 90 PHE A N 1
ATOM 684 C CA . PHE A 1 90 ? 5.121 -1.333 -9.445 1 98.25 90 PHE A CA 1
ATOM 685 C C . PHE A 1 90 ? 6.41 -0.778 -8.844 1 98.25 90 PHE A C 1
ATOM 687 O O . PHE A 1 90 ? 7.293 -0.323 -9.57 1 98.25 90 PHE A O 1
ATOM 694 N N . SER A 1 91 ? 6.535 -0.861 -7.52 1 98 91 SER A N 1
ATOM 695 C CA . SER A 1 91 ? 7.711 -0.307 -6.855 1 98 91 SER A CA 1
ATOM 696 C C . SER A 1 91 ? 8.719 -1.399 -6.512 1 98 91 SER A C 1
ATOM 698 O O . SER A 1 91 ? 8.367 -2.387 -5.859 1 98 91 SER A O 1
ATOM 700 N N . VAL A 1 92 ? 9.914 -1.226 -6.957 1 98.75 92 VAL A N 1
ATOM 701 C CA . VAL A 1 92 ? 11.031 -2.111 -6.633 1 98.75 92 VAL A CA 1
ATOM 702 C C . VAL A 1 92 ? 12.055 -1.363 -5.777 1 98.75 92 VAL A C 1
ATOM 704 O O . VAL A 1 92 ? 12.562 -0.314 -6.18 1 98.75 92 VAL A O 1
ATOM 707 N N . SER A 1 93 ? 12.266 -1.891 -4.566 1 98.81 93 SER A N 1
ATOM 708 C CA . SER A 1 93 ? 13.133 -1.103 -3.691 1 98.81 93 SER A CA 1
ATOM 709 C C . SER A 1 93 ? 13.93 -1.998 -2.752 1 98.81 93 SER A C 1
ATOM 711 O O . SER A 1 93 ? 13.562 -3.154 -2.525 1 98.81 93 SER A O 1
ATOM 713 N N . TYR A 1 94 ? 15.047 -1.53 -2.283 1 98.81 94 TYR A N 1
ATOM 714 C CA . TYR A 1 94 ? 15.859 -2.006 -1.17 1 98.81 94 TYR A CA 1
ATOM 715 C C . TYR A 1 94 ? 16.312 -0.846 -0.295 1 98.81 94 TYR A C 1
ATOM 717 O O . TYR A 1 94 ? 17.016 0.056 -0.765 1 98.81 94 TYR A O 1
ATOM 725 N N . ASN A 1 95 ? 15.938 -0.938 1.049 1 98.38 95 ASN A N 1
ATOM 726 C CA . ASN A 1 95 ? 16.109 0.228 1.906 1 98.38 95 ASN A CA 1
ATOM 727 C C . ASN A 1 95 ? 15.359 1.439 1.372 1 98.38 95 ASN A C 1
ATOM 729 O O . ASN A 1 95 ? 14.148 1.37 1.148 1 98.38 95 ASN A O 1
ATOM 733 N N . ASP A 1 96 ? 16.031 2.508 1.146 1 98.69 96 ASP A N 1
ATOM 734 C CA . ASP A 1 96 ? 15.391 3.703 0.613 1 98.69 96 ASP A CA 1
ATOM 735 C C . ASP A 1 96 ? 15.773 3.928 -0.849 1 98.69 96 ASP A C 1
ATOM 737 O O . ASP A 1 96 ? 15.617 5.031 -1.374 1 98.69 96 ASP A O 1
ATOM 741 N N . GLU A 1 97 ? 16.344 2.885 -1.48 1 98.5 97 GLU A N 1
ATOM 742 C CA . GLU A 1 97 ? 16.719 2.967 -2.891 1 98.5 97 GLU A CA 1
ATOM 743 C C . GLU A 1 97 ? 15.648 2.328 -3.777 1 98.5 97 GLU A C 1
ATOM 745 O O . GLU A 1 97 ? 15.359 1.138 -3.646 1 98.5 97 GLU A O 1
ATOM 750 N N . TYR A 1 98 ? 15.109 3.1 -4.637 1 98.19 98 TYR A N 1
ATOM 751 C CA . TYR A 1 98 ? 14.07 2.645 -5.559 1 98.19 98 TYR A CA 1
ATOM 752 C C . TYR A 1 98 ? 14.617 2.52 -6.977 1 98.19 98 TYR A C 1
ATOM 754 O O . TYR A 1 98 ? 15.312 3.414 -7.461 1 98.19 98 TYR A O 1
ATOM 762 N N . HIS A 1 99 ? 14.312 1.406 -7.598 1 97 99 HIS A N 1
ATOM 763 C CA . HIS A 1 99 ? 14.703 1.134 -8.977 1 97 99 HIS A CA 1
ATOM 764 C C . HIS A 1 99 ? 13.508 1.237 -9.922 1 97 99 HIS A C 1
ATOM 766 O O . HIS A 1 99 ? 12.555 0.465 -9.805 1 97 99 HIS A O 1
ATOM 772 N N . MET A 1 100 ? 13.625 2.064 -10.836 1 94.69 100 MET A N 1
ATOM 773 C CA . MET A 1 100 ? 12.516 2.268 -11.766 1 94.69 100 MET A CA 1
ATOM 774 C C . MET A 1 100 ? 12.445 1.141 -12.789 1 94.69 100 MET A C 1
ATOM 776 O O . MET A 1 100 ? 13.406 0.908 -13.531 1 94.69 100 MET A O 1
ATOM 780 N N . HIS A 1 101 ? 11.484 0.366 -12.742 1 96.62 101 HIS A N 1
ATOM 781 C CA . HIS A 1 101 ? 11.148 -0.655 -13.727 1 96.62 101 HIS A CA 1
ATOM 782 C C . HIS A 1 101 ? 9.891 -0.279 -14.508 1 96.62 101 HIS A C 1
ATOM 784 O O . HIS A 1 101 ? 8.922 0.228 -13.93 1 96.62 101 HIS A O 1
ATOM 790 N N . PRO A 1 102 ? 9.852 -0.52 -15.797 1 96.94 102 PRO A N 1
ATOM 791 C CA . PRO A 1 102 ? 8.742 -0.045 -16.625 1 96.94 102 PRO A CA 1
ATOM 792 C C . PRO A 1 102 ? 7.555 -1.01 -16.625 1 96.94 102 PRO A C 1
ATOM 794 O O . PRO A 1 102 ? 7.035 -1.354 -17.688 1 96.94 102 PRO A O 1
ATOM 797 N N . PHE A 1 103 ? 7.059 -1.317 -15.445 1 98.25 103 PHE A N 1
ATOM 798 C CA . PHE A 1 103 ? 5.836 -2.105 -15.336 1 98.25 103 PHE A CA 1
ATOM 799 C C . PHE A 1 103 ? 4.68 -1.411 -16.047 1 98.25 103 PHE A C 1
ATOM 801 O O . PHE A 1 103 ? 3.82 -2.07 -16.641 1 98.25 103 PHE A O 1
ATOM 808 N N . ASP A 1 104 ? 4.637 -0.106 -15.992 1 95.62 104 ASP A N 1
ATOM 809 C CA . ASP A 1 104 ? 3.549 0.686 -16.562 1 95.62 104 ASP A CA 1
ATOM 810 C C . ASP A 1 104 ? 3.52 0.566 -18.078 1 95.62 104 ASP A C 1
ATOM 812 O O . ASP A 1 104 ? 2.514 0.888 -18.719 1 95.62 104 ASP A O 1
ATOM 816 N N . LYS A 1 105 ? 4.629 0.128 -18.656 1 97 105 LYS A N 1
ATOM 817 C CA . LYS A 1 105 ? 4.707 -0.094 -20.094 1 97 105 LYS A CA 1
ATOM 818 C C . LYS A 1 105 ? 4.492 -1.565 -20.438 1 97 105 LYS A C 1
ATOM 820 O O . LYS A 1 105 ? 4.703 -1.979 -21.578 1 97 105 LYS A O 1
ATOM 825 N N . GLY A 1 106 ? 4.188 -2.344 -19.438 1 97.75 106 GLY A N 1
ATOM 826 C CA . GLY A 1 106 ? 3.852 -3.738 -19.688 1 97.75 106 GLY A CA 1
ATOM 827 C C . GLY A 1 106 ? 5.047 -4.668 -19.562 1 97.75 106 GLY A C 1
ATOM 828 O O . GLY A 1 106 ? 4.922 -5.875 -19.781 1 97.75 106 GLY A O 1
ATOM 829 N N . GLU A 1 107 ? 6.164 -4.188 -19.172 1 98.38 107 GLU A N 1
ATOM 830 C CA . GLU A 1 107 ? 7.371 -5.012 -19.094 1 98.38 107 GLU A CA 1
ATOM 831 C C . GLU A 1 107 ? 7.359 -5.898 -17.844 1 98.38 107 GLU A C 1
ATOM 833 O O . GLU A 1 107 ? 6.973 -5.453 -16.766 1 98.38 107 GLU A O 1
ATOM 838 N N . GLU A 1 108 ? 7.699 -7.082 -18.094 1 98.69 108 GLU A N 1
ATOM 839 C CA . GLU A 1 108 ? 7.805 -8 -16.953 1 98.69 108 GLU A CA 1
ATOM 840 C C . GLU A 1 108 ? 9.164 -7.879 -16.281 1 98.69 108 GLU A C 1
ATOM 842 O O . GLU A 1 108 ? 10.117 -7.359 -16.859 1 98.69 108 GLU A O 1
ATOM 847 N N . LEU A 1 109 ? 9.305 -8.273 -15.07 1 98.81 109 LEU A N 1
ATOM 848 C CA . LEU A 1 109 ? 10.547 -8.383 -14.32 1 98.81 109 LEU A CA 1
ATOM 849 C C . LEU A 1 109 ? 10.906 -9.844 -14.062 1 98.81 109 LEU A C 1
ATOM 851 O O . LEU A 1 109 ? 10.203 -10.531 -13.32 1 98.81 109 LEU A O 1
ATOM 855 N N . ARG A 1 110 ? 11.898 -10.32 -14.664 1 98.56 110 ARG A N 1
ATOM 856 C CA . ARG A 1 110 ? 12.367 -11.68 -14.445 1 98.56 110 ARG A CA 1
ATOM 857 C C . ARG A 1 110 ? 13.211 -11.773 -13.18 1 98.56 110 ARG A C 1
ATOM 859 O O . ARG A 1 110 ? 14.258 -11.141 -13.078 1 98.56 110 ARG A O 1
ATOM 866 N N . ILE A 1 111 ? 12.766 -12.492 -12.219 1 98.62 111 ILE A N 1
ATOM 867 C CA . ILE A 1 111 ? 13.531 -12.711 -10.992 1 98.62 111 ILE A CA 1
ATOM 868 C C . ILE A 1 111 ? 14.602 -13.773 -11.234 1 98.62 111 ILE A C 1
ATOM 870 O O . ILE A 1 111 ? 15.758 -13.594 -10.852 1 98.62 111 ILE A O 1
ATOM 874 N N . ASP A 1 112 ? 14.258 -14.883 -11.82 1 98.06 112 ASP A N 1
ATOM 875 C CA . ASP A 1 112 ? 15.141 -15.953 -12.273 1 98.06 112 ASP A CA 1
ATOM 876 C C . ASP A 1 112 ? 14.461 -16.797 -13.352 1 98.06 112 ASP A C 1
ATOM 878 O O . ASP A 1 112 ? 13.445 -16.391 -13.922 1 98.06 112 ASP A O 1
ATOM 882 N N . ASP A 1 113 ? 14.953 -17.938 -13.695 1 97.44 113 ASP A N 1
ATOM 883 C CA . ASP A 1 113 ? 14.469 -18.719 -14.82 1 97.44 113 ASP A CA 1
ATOM 884 C C . ASP A 1 113 ? 13.062 -19.25 -14.555 1 97.44 113 ASP A C 1
ATOM 886 O O . ASP A 1 113 ? 12.328 -19.594 -15.484 1 97.44 113 ASP A O 1
ATOM 890 N N . ASN A 1 114 ? 12.664 -19.281 -13.297 1 98.12 114 ASN A N 1
ATOM 891 C CA . ASN A 1 114 ? 11.414 -19.953 -12.953 1 98.12 114 ASN A CA 1
ATOM 892 C C . ASN A 1 114 ? 10.383 -18.984 -12.391 1 98.12 114 ASN A C 1
ATOM 894 O O . ASN A 1 114 ? 9.227 -19.344 -12.195 1 98.12 114 ASN A O 1
ATOM 898 N N . VAL A 1 115 ? 10.781 -17.734 -12.094 1 98.75 115 VAL A N 1
ATOM 899 C CA . VAL A 1 115 ? 9.883 -16.781 -11.461 1 98.75 115 VAL A CA 1
ATOM 900 C C . VAL A 1 115 ? 9.938 -15.453 -12.195 1 98.75 115 VAL A C 1
ATOM 902 O O . VAL A 1 115 ? 11.023 -14.906 -12.414 1 98.75 115 VAL A O 1
ATOM 905 N N . ARG A 1 116 ? 8.844 -14.953 -12.578 1 98.62 116 ARG A N 1
ATOM 906 C CA . ARG A 1 116 ? 8.758 -13.617 -13.148 1 98.62 116 ARG A CA 1
ATOM 907 C C . ARG A 1 116 ? 7.527 -12.875 -12.625 1 98.62 116 ARG A C 1
ATOM 909 O O . ARG A 1 116 ? 6.539 -13.5 -12.234 1 98.62 116 ARG A O 1
ATOM 916 N N . VAL A 1 117 ? 7.609 -11.594 -12.555 1 98.94 117 VAL A N 1
ATOM 917 C CA . VAL A 1 117 ? 6.551 -10.68 -12.133 1 98.94 117 VAL A CA 1
ATOM 918 C C . VAL A 1 117 ? 6.012 -9.922 -13.344 1 98.94 117 VAL A C 1
ATOM 920 O O . VAL A 1 117 ? 6.777 -9.297 -14.086 1 98.94 117 VAL A O 1
ATOM 923 N N . ILE A 1 118 ? 4.711 -9.969 -13.562 1 98.94 118 ILE A N 1
ATOM 924 C CA . ILE A 1 118 ? 4.129 -9.25 -14.688 1 98.94 118 ILE A CA 1
ATOM 925 C C . ILE A 1 118 ? 3.109 -8.234 -14.188 1 98.94 118 ILE A C 1
ATOM 927 O O . ILE A 1 118 ? 2.432 -8.469 -13.18 1 98.94 118 ILE A O 1
ATOM 931 N N . PRO A 1 119 ? 3.037 -7.062 -14.844 1 98.94 119 PRO A N 1
ATOM 932 C CA . PRO A 1 119 ? 1.999 -6.102 -14.469 1 98.94 119 PRO A CA 1
ATOM 933 C C . PRO A 1 119 ? 0.593 -6.574 -14.828 1 98.94 119 PRO A C 1
ATOM 935 O O . PRO A 1 119 ? 0.364 -7.039 -15.953 1 98.94 119 PRO A O 1
ATOM 938 N N . THR A 1 120 ? -0.27 -6.516 -13.93 1 98.88 120 THR A N 1
ATOM 939 C CA . THR A 1 120 ? -1.664 -6.887 -14.148 1 98.88 120 THR A CA 1
ATOM 940 C C . THR A 1 120 ? -2.6 -5.859 -13.516 1 98.88 120 THR A C 1
ATOM 942 O O . THR A 1 120 ? -3.475 -6.211 -12.727 1 98.88 120 THR A O 1
ATOM 945 N N . PRO A 1 121 ? -2.469 -4.566 -13.867 1 98.69 121 PRO A N 1
ATOM 946 C CA . PRO A 1 121 ? -3.322 -3.541 -13.258 1 98.69 121 PRO A CA 1
ATOM 947 C C . PRO A 1 121 ? -4.809 -3.838 -13.43 1 98.69 121 PRO A C 1
ATOM 949 O O . PRO A 1 121 ? -5.211 -4.465 -14.414 1 98.69 121 PRO A O 1
ATOM 952 N N . GLY A 1 122 ? -5.602 -3.424 -12.547 1 98.25 122 GLY A N 1
ATOM 953 C CA . GLY A 1 122 ? -7.047 -3.582 -12.531 1 98.25 122 GLY A CA 1
ATOM 954 C C . GLY A 1 122 ? -7.664 -3.258 -11.18 1 98.25 122 GLY A C 1
ATOM 955 O O . GLY A 1 122 ? -8.141 -2.141 -10.969 1 98.25 122 GLY A O 1
ATOM 956 N N . HIS A 1 123 ? -7.445 -4.273 -10.242 1 98.5 123 HIS A N 1
ATOM 957 C CA . HIS A 1 123 ? -7.887 -4.004 -8.875 1 98.5 123 HIS A CA 1
ATOM 958 C C . HIS A 1 123 ? -7.27 -2.715 -8.344 1 98.5 123 HIS A C 1
ATOM 960 O O . HIS A 1 123 ? -7.965 -1.88 -7.766 1 98.5 123 HIS A O 1
ATOM 966 N N . THR A 1 124 ? -6.055 -2.58 -8.422 1 98.38 124 THR A N 1
ATOM 967 C CA . THR A 1 124 ? -5.371 -1.291 -8.383 1 98.38 124 THR A CA 1
ATOM 968 C C . THR A 1 124 ? -4.637 -1.028 -9.688 1 98.38 124 THR A C 1
ATOM 970 O O . THR A 1 124 ? -4.461 -1.938 -10.5 1 98.38 124 THR A O 1
ATOM 973 N N . LEU A 1 125 ? -4.148 0.132 -9.875 1 98.25 125 LEU A N 1
ATOM 974 C CA . LEU A 1 125 ? -3.486 0.481 -11.125 1 98.25 125 LEU A CA 1
ATOM 975 C C . LEU A 1 125 ? -2.027 0.035 -11.109 1 98.25 125 LEU A C 1
ATOM 977 O O . LEU A 1 125 ? -1.349 0.089 -12.141 1 98.25 125 LEU A O 1
ATOM 981 N N . SER A 1 126 ? -1.588 -0.553 -9.984 1 98.12 126 SER A N 1
ATOM 982 C CA . SER A 1 126 ? -0.202 -0.997 -9.875 1 98.12 126 SER A CA 1
ATOM 983 C C . SER A 1 126 ? -0.121 -2.469 -9.484 1 98.12 126 SER A C 1
ATOM 985 O O . SER A 1 126 ? 0.879 -2.91 -8.914 1 98.12 126 SER A O 1
ATOM 987 N N . ASP A 1 127 ? -1.116 -3.23 -9.75 1 98.75 127 ASP A N 1
ATOM 988 C CA . ASP A 1 127 ? -1.154 -4.656 -9.43 1 98.75 127 ASP A CA 1
ATOM 989 C C . ASP A 1 127 ? -0.105 -5.426 -10.227 1 98.75 127 ASP A C 1
ATOM 991 O O . ASP A 1 127 ? 0.109 -5.152 -11.406 1 98.75 127 ASP A O 1
ATOM 995 N N . VAL A 1 128 ? 0.446 -6.445 -9.586 1 98.94 128 VAL A N 1
ATOM 996 C CA . VAL A 1 128 ? 1.321 -7.375 -10.297 1 98.94 128 VAL A CA 1
ATOM 997 C C . VAL A 1 128 ? 0.895 -8.812 -10 1 98.94 128 VAL A C 1
ATOM 999 O O . VAL A 1 128 ? 0.201 -9.07 -9.016 1 98.94 128 VAL A O 1
ATOM 1002 N N . THR A 1 129 ? 1.212 -9.719 -10.852 1 99 129 THR A N 1
ATOM 1003 C CA . THR A 1 129 ? 1.063 -11.164 -10.719 1 99 129 THR A CA 1
ATOM 1004 C C . THR A 1 129 ? 2.424 -11.859 -10.766 1 99 129 THR A C 1
ATOM 1006 O O . THR A 1 129 ? 3.289 -11.484 -11.562 1 99 129 THR A O 1
ATOM 1009 N N . VAL A 1 130 ? 2.625 -12.805 -9.93 1 99 130 VAL A N 1
ATOM 1010 C CA . VAL A 1 130 ? 3.846 -13.602 -9.93 1 99 130 VAL A CA 1
ATOM 1011 C C . VAL A 1 130 ? 3.586 -14.938 -10.625 1 99 130 VAL A C 1
ATOM 1013 O O . VAL A 1 130 ? 2.715 -15.703 -10.195 1 99 130 VAL A O 1
ATOM 1016 N N . LEU A 1 131 ? 4.285 -15.203 -11.695 1 98.94 131 LEU A N 1
ATOM 1017 C CA . LEU A 1 131 ? 4.227 -16.484 -12.391 1 98.94 131 LEU A CA 1
ATOM 1018 C C . LEU A 1 131 ? 5.398 -17.375 -11.992 1 98.94 131 LEU A C 1
ATOM 1020 O O . LEU A 1 131 ? 6.555 -16.938 -12.023 1 98.94 131 LEU A O 1
ATOM 1024 N N . VAL A 1 132 ? 5.066 -18.594 -11.656 1 98.88 132 VAL A N 1
ATOM 1025 C CA . VAL A 1 132 ? 6.082 -19.5 -11.141 1 98.88 132 VAL A CA 1
ATOM 1026 C C . VAL A 1 132 ? 6 -20.828 -11.891 1 98.88 132 VAL A C 1
ATOM 1028 O O . VAL A 1 132 ? 4.922 -21.422 -12.008 1 98.88 132 VAL A O 1
ATOM 1031 N N . LYS A 1 133 ? 7.086 -21.25 -12.438 1 98.38 133 LYS A N 1
ATOM 1032 C CA . LYS A 1 133 ? 7.184 -22.641 -12.898 1 98.38 133 LYS A CA 1
ATOM 1033 C C . LYS A 1 133 ? 7.453 -23.578 -11.734 1 98.38 133 LYS A C 1
ATOM 1035 O O . LYS A 1 133 ? 8.57 -23.641 -11.211 1 98.38 133 LYS A O 1
ATOM 1040 N N . ALA A 1 134 ? 6.469 -24.328 -11.375 1 97.38 134 ALA A N 1
ATOM 1041 C CA . ALA A 1 134 ? 6.543 -25.172 -10.195 1 97.38 134 ALA A CA 1
ATOM 1042 C C . ALA A 1 134 ? 7.145 -26.531 -10.531 1 97.38 134 ALA A C 1
ATOM 1044 O O . ALA A 1 134 ? 7.266 -26.891 -11.703 1 97.38 134 ALA A O 1
ATOM 1045 N N . VAL A 1 135 ? 7.535 -27.203 -9.5 1 92.75 135 VAL A N 1
ATOM 1046 C CA . VAL A 1 135 ? 7.961 -28.594 -9.648 1 92.75 135 VAL A CA 1
ATOM 1047 C C . VAL A 1 135 ? 6.852 -29.406 -10.312 1 92.75 135 VAL A C 1
ATOM 1049 O O . VAL A 1 135 ? 5.684 -29.281 -9.945 1 92.75 135 VAL A O 1
ATOM 1052 N N . GLY A 1 136 ? 7.141 -30.156 -11.25 1 91.62 136 GLY A N 1
ATOM 1053 C CA . GLY A 1 136 ? 6.145 -30.906 -12 1 91.62 136 GLY A CA 1
ATOM 1054 C C . GLY A 1 136 ? 5.766 -30.25 -13.312 1 91.62 136 GLY A C 1
ATOM 1055 O O . GLY A 1 136 ? 5.066 -30.859 -14.133 1 91.62 136 GLY A O 1
ATOM 1056 N N . GLY A 1 137 ? 6.152 -28.984 -13.477 1 93.12 137 GLY A N 1
ATOM 1057 C CA . GLY A 1 137 ? 6.035 -28.344 -14.781 1 93.12 137 GLY A CA 1
ATOM 1058 C C . GLY A 1 137 ? 4.855 -27.391 -14.867 1 93.12 137 GLY A C 1
ATOM 1059 O O . GLY A 1 137 ? 4.738 -26.625 -15.828 1 93.12 137 GLY A O 1
ATOM 1060 N N . ALA A 1 138 ? 4.016 -27.406 -13.852 1 97.25 138 ALA A N 1
ATOM 1061 C CA . ALA A 1 138 ? 2.838 -26.547 -13.875 1 97.25 138 ALA A CA 1
ATOM 1062 C C . ALA A 1 138 ? 3.221 -25.094 -13.633 1 97.25 138 ALA A C 1
ATOM 1064 O O . ALA A 1 138 ? 4.16 -24.812 -12.883 1 97.25 138 ALA A O 1
ATOM 1065 N N . THR A 1 139 ? 2.514 -24.219 -14.32 1 98.69 139 THR A N 1
ATOM 1066 C CA . THR A 1 139 ? 2.643 -22.797 -14.039 1 98.69 139 THR A CA 1
ATOM 1067 C C . THR A 1 139 ? 1.604 -22.344 -13.008 1 98.69 139 THR A C 1
ATOM 1069 O O . THR A 1 139 ? 0.403 -22.531 -13.211 1 98.69 139 THR A O 1
ATOM 1072 N N . ILE A 1 140 ? 2.086 -21.812 -11.891 1 98.88 140 ILE A N 1
ATOM 1073 C CA . ILE A 1 140 ? 1.213 -21.281 -10.859 1 98.88 140 ILE A CA 1
ATOM 1074 C C . ILE A 1 140 ? 1.286 -19.75 -10.867 1 98.88 140 ILE A C 1
ATOM 1076 O O . ILE A 1 140 ? 2.377 -19.172 -10.906 1 98.88 140 ILE A O 1
ATOM 1080 N N . ALA A 1 141 ? 0.15 -19.125 -10.906 1 98.94 141 ALA A N 1
ATOM 1081 C CA . ALA A 1 141 ? 0.072 -17.656 -10.836 1 98.94 141 ALA A CA 1
ATOM 1082 C C . ALA A 1 141 ? -0.451 -17.203 -9.477 1 98.94 141 ALA A C 1
ATOM 1084 O O . ALA A 1 141 ? -1.557 -17.578 -9.078 1 98.94 141 ALA A O 1
ATOM 1085 N N . ILE A 1 142 ? 0.336 -16.5 -8.688 1 99 142 ILE A N 1
ATOM 1086 C CA . ILE A 1 142 ? -0.117 -15.789 -7.496 1 99 142 ILE A CA 1
ATOM 1087 C C . ILE A 1 142 ? -0.544 -14.375 -7.871 1 99 142 ILE A C 1
ATOM 1089 O O . ILE A 1 142 ? 0.287 -13.555 -8.266 1 99 142 ILE A O 1
ATOM 1093 N N . VAL A 1 143 ? -1.821 -14.023 -7.688 1 98.94 143 VAL A N 1
ATOM 1094 C CA . VAL A 1 143 ? -2.355 -12.961 -8.523 1 98.94 143 VAL A CA 1
ATOM 1095 C C . VAL A 1 143 ? -2.918 -11.844 -7.645 1 98.94 143 VAL A C 1
ATOM 1097 O O . VAL A 1 143 ? -3.486 -10.875 -8.148 1 98.94 143 VAL A O 1
ATOM 1100 N N . GLY A 1 144 ? -2.771 -11.953 -6.32 1 98.81 144 GLY A N 1
ATOM 1101 C CA . GLY A 1 144 ? -3.43 -10.977 -5.461 1 98.81 144 GLY A CA 1
ATOM 1102 C C . GLY A 1 144 ? -4.906 -10.812 -5.777 1 98.81 144 GLY A C 1
ATOM 1103 O O . GLY A 1 144 ? -5.633 -11.797 -5.906 1 98.81 144 GLY A O 1
ATOM 1104 N N . ASP A 1 145 ? -5.355 -9.555 -5.84 1 98.81 145 ASP A N 1
ATOM 1105 C CA . ASP A 1 145 ? -6.789 -9.281 -5.938 1 98.81 145 ASP A CA 1
ATOM 1106 C C . ASP A 1 145 ? -7.234 -9.203 -7.395 1 98.81 145 ASP A C 1
ATOM 1108 O O . ASP A 1 145 ? -8.344 -8.758 -7.684 1 98.81 145 ASP A O 1
ATOM 1112 N N . LEU A 1 146 ? -6.305 -9.547 -8.328 1 98.88 146 LEU A N 1
ATOM 1113 C CA . LEU A 1 146 ? -6.781 -9.75 -9.695 1 98.88 146 LEU A CA 1
ATOM 1114 C C . LEU A 1 146 ? -7.957 -10.719 -9.719 1 98.88 146 LEU A C 1
ATOM 1116 O O . LEU A 1 146 ? -8.914 -10.523 -10.469 1 98.88 146 LEU A O 1
ATOM 1120 N N . PHE A 1 147 ? -7.832 -11.781 -9.008 1 98.81 147 PHE A N 1
ATOM 1121 C CA . PHE A 1 147 ? -8.93 -12.664 -8.633 1 98.81 147 PHE A CA 1
ATOM 1122 C C . PHE A 1 147 ? -9.188 -12.594 -7.129 1 98.81 147 PHE A C 1
ATOM 1124 O O . PHE A 1 147 ? -8.289 -12.836 -6.324 1 98.81 147 PHE A O 1
ATOM 1131 N N . GLU A 1 148 ? -10.438 -12.242 -6.781 1 98.38 148 GLU A N 1
ATOM 1132 C CA . GLU A 1 148 ? -10.805 -12.258 -5.371 1 98.38 148 GLU A CA 1
ATOM 1133 C C . GLU A 1 148 ? -10.758 -13.672 -4.805 1 98.38 148 GLU A C 1
ATOM 1135 O O . GLU A 1 148 ? -10.141 -13.914 -3.764 1 98.38 148 GLU A O 1
ATOM 1140 N N . LYS A 1 149 ? -11.398 -14.523 -5.422 1 98.5 149 LYS A N 1
ATOM 1141 C CA . LYS A 1 149 ? -11.516 -15.945 -5.109 1 98.5 149 LYS A CA 1
ATOM 1142 C C . LYS A 1 149 ? -12.133 -16.719 -6.273 1 98.5 149 LYS A C 1
ATOM 1144 O O . LYS A 1 149 ? -12.539 -16.109 -7.273 1 98.5 149 LYS A O 1
ATOM 1149 N N . PHE A 1 150 ? -12.195 -18 -6.133 1 98.62 150 PHE A N 1
ATOM 1150 C CA . PHE A 1 150 ? -12.664 -18.859 -7.207 1 98.62 150 PHE A CA 1
ATOM 1151 C C . PHE A 1 150 ? -14.07 -18.469 -7.645 1 98.62 150 PHE A C 1
ATOM 1153 O O . PHE A 1 150 ? -14.383 -18.469 -8.836 1 98.62 150 PHE A O 1
ATOM 1160 N N . ASP A 1 151 ? -14.93 -18.031 -6.746 1 98.12 151 ASP A N 1
ATOM 1161 C CA . ASP A 1 151 ? -16.344 -17.766 -7 1 98.12 151 ASP A CA 1
ATOM 1162 C C . ASP A 1 151 ? -16.516 -16.578 -7.949 1 98.12 151 ASP A C 1
ATOM 1164 O O . ASP A 1 151 ? -17.578 -16.406 -8.531 1 98.12 151 ASP A O 1
ATOM 1168 N N . ASP A 1 152 ? -15.453 -15.836 -8.062 1 97.38 152 ASP A N 1
ATOM 1169 C CA . ASP A 1 152 ? -15.656 -14.641 -8.867 1 97.38 152 ASP A CA 1
ATOM 1170 C C . ASP A 1 152 ? -15.508 -14.945 -10.352 1 97.38 152 ASP A C 1
ATOM 1172 O O . ASP A 1 152 ? -15.742 -14.078 -11.195 1 97.38 152 ASP A O 1
ATOM 1176 N N . ILE A 1 153 ? -15.164 -16.172 -10.734 1 97.88 153 ILE A N 1
ATOM 1177 C CA . ILE A 1 153 ? -15.141 -16.594 -12.125 1 97.88 153 ILE A CA 1
ATOM 1178 C C . ILE A 1 153 ? -16.562 -16.547 -12.703 1 97.88 153 ILE A C 1
ATOM 1180 O O . ILE A 1 153 ? -16.781 -15.961 -13.766 1 97.88 153 ILE A O 1
ATOM 1184 N N . GLN A 1 154 ? -17.422 -17.109 -11.969 1 97.06 154 GLN A N 1
ATOM 1185 C CA . GLN A 1 154 ? -18.797 -17.156 -12.461 1 97.06 154 GLN A CA 1
ATOM 1186 C C . GLN A 1 154 ? -19.578 -15.914 -12.039 1 97.06 154 GLN A C 1
ATOM 1188 O O . GLN A 1 154 ? -20.609 -15.594 -12.633 1 97.06 154 GLN A O 1
ATOM 1193 N N . ASN A 1 155 ? -19.172 -15.242 -11.031 1 97.06 155 ASN A N 1
ATOM 1194 C CA . ASN A 1 155 ? -19.844 -14.047 -10.516 1 97.06 155 ASN A CA 1
ATOM 1195 C C . ASN A 1 155 ? -18.906 -12.844 -10.5 1 97.06 155 ASN A C 1
ATOM 1197 O O . ASN A 1 155 ? -18.438 -12.43 -9.43 1 97.06 155 ASN A O 1
ATOM 1201 N N . PRO A 1 156 ? -18.812 -12.195 -11.586 1 95.81 156 PRO A N 1
ATOM 1202 C CA . PRO A 1 156 ? -17.844 -11.094 -11.703 1 95.81 156 PRO A CA 1
ATOM 1203 C C . PRO A 1 156 ? -18.156 -9.945 -10.742 1 95.81 156 PRO A C 1
ATOM 1205 O O . PRO A 1 156 ? -17.281 -9.117 -10.469 1 95.81 156 PRO A O 1
ATOM 1208 N N . ASN A 1 157 ? -19.359 -9.836 -10.219 1 95.38 157 ASN A N 1
ATOM 1209 C CA . ASN A 1 157 ? -19.688 -8.773 -9.273 1 95.38 157 ASN A CA 1
ATOM 1210 C C . ASN A 1 157 ? -18.828 -8.836 -8.023 1 95.38 157 ASN A C 1
ATOM 1212 O O . ASN A 1 157 ? -18.562 -7.812 -7.387 1 95.38 157 ASN A O 1
ATOM 1216 N N . LEU A 1 158 ? -18.344 -9.977 -7.707 1 95.38 158 LEU A N 1
ATOM 1217 C CA . LEU A 1 158 ? -17.562 -10.164 -6.492 1 95.38 158 LEU A CA 1
ATOM 1218 C C . LEU A 1 158 ? -16.25 -9.375 -6.555 1 95.38 158 LEU A C 1
ATOM 1220 O O . LEU A 1 158 ? -15.859 -8.75 -5.574 1 95.38 158 LEU A O 1
ATOM 1224 N N . TRP A 1 159 ? -15.586 -9.445 -7.723 1 96.06 159 TRP A N 1
ATOM 1225 C CA . TRP A 1 159 ? -14.344 -8.688 -7.809 1 96.06 159 TRP A CA 1
ATOM 1226 C C . TRP A 1 159 ? -14.609 -7.246 -8.227 1 96.06 159 TRP A C 1
ATOM 1228 O O . TRP A 1 159 ? -13.875 -6.336 -7.832 1 96.06 159 TRP A O 1
ATOM 1238 N N . MET A 1 160 ? -15.633 -6.973 -8.961 1 94.81 160 MET A N 1
ATOM 1239 C CA . MET A 1 160 ? -15.961 -5.617 -9.391 1 94.81 160 MET A CA 1
ATOM 1240 C C . MET A 1 160 ? -16.344 -4.746 -8.195 1 94.81 160 MET A C 1
ATOM 1242 O O . MET A 1 160 ? -15.961 -3.574 -8.133 1 94.81 160 MET A O 1
ATOM 1246 N N . GLU A 1 161 ? -17.031 -5.355 -7.246 1 91.06 161 GLU A N 1
ATOM 1247 C CA . GLU A 1 161 ? -17.5 -4.613 -6.082 1 91.06 161 GLU A CA 1
ATOM 1248 C C . GLU A 1 161 ? -16.453 -4.594 -4.977 1 91.06 161 GLU A C 1
ATOM 1250 O O . GLU A 1 161 ? -16.625 -3.922 -3.959 1 91.06 161 GLU A O 1
ATOM 1255 N N . ALA A 1 162 ? -15.344 -5.258 -5.234 1 91.5 162 ALA A N 1
ATOM 1256 C CA . ALA A 1 162 ? -14.273 -5.312 -4.242 1 91.5 162 ALA A CA 1
ATOM 1257 C C . ALA A 1 162 ? -13.297 -4.156 -4.422 1 91.5 162 ALA A C 1
ATOM 1259 O O . ALA A 1 162 ? -12.156 -4.223 -3.967 1 91.5 162 ALA A O 1
ATOM 1260 N N . GLY A 1 163 ? -13.711 -3.098 -5.105 1 92.31 163 GLY A N 1
ATOM 1261 C CA . GLY A 1 163 ? -12.906 -1.889 -5.176 1 92.31 163 GLY A CA 1
ATOM 1262 C C . GLY A 1 163 ? -12.008 -1.842 -6.398 1 92.31 163 GLY A C 1
ATOM 1263 O O . GLY A 1 163 ? -10.891 -1.324 -6.328 1 92.31 163 GLY A O 1
ATOM 1264 N N . SER A 1 164 ? -12.469 -2.396 -7.52 1 97.38 164 SER A N 1
ATOM 1265 C CA . SER A 1 164 ? -11.664 -2.328 -8.734 1 97.38 164 SER A CA 1
ATOM 1266 C C . SER A 1 164 ? -11.477 -0.887 -9.195 1 97.38 164 SER A C 1
ATOM 1268 O O . SER A 1 164 ? -12.445 -0.126 -9.273 1 97.38 164 SER A O 1
ATOM 1270 N N . GLU A 1 165 ? -10.258 -0.529 -9.461 1 97.44 165 GLU A N 1
ATOM 1271 C CA . GLU A 1 165 ? -9.953 0.814 -9.945 1 97.44 165 GLU A CA 1
ATOM 1272 C C . GLU A 1 165 ? -10.125 0.901 -11.461 1 97.44 165 GLU A C 1
ATOM 1274 O O . GLU A 1 165 ? -10.328 1.987 -12.008 1 97.44 165 GLU A O 1
ATOM 1279 N N . ASP A 1 166 ? -9.992 -0.174 -12.164 1 97.75 166 ASP A N 1
ATOM 1280 C CA . ASP A 1 166 ? -10.156 -0.274 -13.609 1 97.75 166 ASP A CA 1
ATOM 1281 C C . ASP A 1 166 ? -10.695 -1.644 -14.008 1 97.75 166 ASP A C 1
ATOM 1283 O O . ASP A 1 166 ? -9.93 -2.549 -14.352 1 97.75 166 ASP A O 1
ATOM 1287 N N . PRO A 1 167 ? -12.023 -1.771 -14.055 1 97.69 167 PRO A N 1
ATOM 1288 C CA . PRO A 1 167 ? -12.641 -3.074 -14.312 1 97.69 167 PRO A CA 1
ATOM 1289 C C . PRO A 1 167 ? -12.289 -3.633 -15.688 1 97.69 167 PRO A C 1
ATOM 1291 O O . PRO A 1 167 ? -12.141 -4.848 -15.844 1 97.69 167 PRO A O 1
ATOM 1294 N N . VAL A 1 168 ? -12.125 -2.766 -16.672 1 97.75 168 VAL A N 1
ATOM 1295 C CA . VAL A 1 168 ? -11.82 -3.217 -18.031 1 97.75 168 VAL A CA 1
ATOM 1296 C C . VAL A 1 168 ? -10.438 -3.863 -18.062 1 97.75 168 VAL A C 1
ATOM 1298 O O . VAL A 1 168 ? -10.281 -4.973 -18.578 1 97.75 168 VAL A O 1
ATOM 1301 N N . ARG A 1 169 ? -9.484 -3.232 -17.5 1 98.06 169 ARG A N 1
ATOM 1302 C CA . ARG A 1 169 ? -8.148 -3.801 -17.469 1 98.06 169 ARG A CA 1
ATOM 1303 C C . ARG A 1 169 ? -8.109 -5.059 -16.609 1 98.06 169 ARG A C 1
ATOM 1305 O O . ARG A 1 169 ? -7.383 -6.004 -16.906 1 98.06 169 ARG A O 1
ATOM 1312 N N . GLN A 1 170 ? -8.875 -5.008 -15.547 1 98.56 170 GLN A N 1
ATOM 1313 C CA . GLN A 1 170 ? -8.898 -6.188 -14.695 1 98.56 170 GLN A CA 1
ATOM 1314 C C . GLN A 1 170 ? -9.469 -7.395 -15.43 1 98.56 170 GLN A C 1
ATOM 1316 O O . GLN A 1 170 ? -8.93 -8.5 -15.344 1 98.56 170 GLN A O 1
ATOM 1321 N N . MET A 1 171 ? -10.531 -7.199 -16.156 1 98.19 171 MET A N 1
ATOM 1322 C CA . MET A 1 171 ? -11.117 -8.273 -16.953 1 98.19 171 MET A CA 1
ATOM 1323 C C . MET A 1 171 ? -10.102 -8.844 -17.938 1 98.19 171 MET A C 1
ATOM 1325 O O . MET A 1 171 ? -9.953 -10.062 -18.047 1 98.19 171 MET A O 1
ATOM 1329 N N . ARG A 1 172 ? -9.414 -8 -18.625 1 98.38 172 ARG A N 1
ATOM 1330 C CA . ARG A 1 172 ? -8.445 -8.422 -19.625 1 98.38 172 ARG A CA 1
ATOM 1331 C C . ARG A 1 172 ? -7.293 -9.188 -18.984 1 98.38 172 ARG A C 1
ATOM 1333 O O . ARG A 1 172 ? -6.859 -10.219 -19.516 1 98.38 172 ARG A O 1
ATOM 1340 N N . ASN A 1 173 ? -6.863 -8.688 -17.922 1 98.75 173 ASN A N 1
ATOM 1341 C CA . ASN A 1 173 ? -5.73 -9.328 -17.266 1 98.75 173 ASN A CA 1
ATOM 1342 C C . ASN A 1 173 ? -6.129 -10.648 -16.609 1 98.75 173 ASN A C 1
ATOM 1344 O O . ASN A 1 173 ? -5.32 -11.578 -16.531 1 98.75 173 ASN A O 1
ATOM 1348 N N . ARG A 1 174 ? -7.367 -10.758 -16.094 1 98.81 174 ARG A N 1
ATOM 1349 C CA . ARG A 1 174 ? -7.867 -12.039 -15.609 1 98.81 174 ARG A CA 1
ATOM 1350 C C . ARG A 1 174 ? -7.801 -13.102 -16.703 1 98.81 174 ARG A C 1
ATOM 1352 O O . ARG A 1 174 ? -7.305 -14.203 -16.469 1 98.81 174 ARG A O 1
ATOM 1359 N N . SER A 1 175 ? -8.242 -12.75 -17.875 1 98.75 175 SER A N 1
ATOM 1360 C CA . SER A 1 175 ? -8.188 -13.672 -19 1 98.75 175 SER A CA 1
ATOM 1361 C C . SER A 1 175 ? -6.746 -13.984 -19.391 1 98.75 175 SER A C 1
ATOM 1363 O O . SER A 1 175 ? -6.391 -15.141 -19.609 1 98.75 175 SER A O 1
ATOM 1365 N N . LYS A 1 176 ? -5.961 -12.953 -19.516 1 98.81 176 LYS A N 1
ATOM 1366 C CA . LYS A 1 176 ? -4.555 -13.109 -19.875 1 98.81 176 LYS A CA 1
ATOM 1367 C C . LYS A 1 176 ? -3.85 -14.078 -18.922 1 98.81 176 LYS A C 1
ATOM 1369 O O . LYS A 1 176 ? -3.174 -15.008 -19.359 1 98.81 176 LYS A O 1
ATOM 1374 N N . VAL A 1 177 ? -4.004 -13.898 -17.641 1 98.88 177 VAL A N 1
ATOM 1375 C CA . VAL A 1 177 ? -3.312 -14.695 -16.641 1 98.88 177 VAL A CA 1
ATOM 1376 C C . VAL A 1 177 ? -3.834 -16.125 -16.672 1 98.88 177 VAL A C 1
ATOM 1378 O O . VAL A 1 177 ? -3.061 -17.078 -16.531 1 98.88 177 VAL A O 1
ATOM 1381 N N . ALA A 1 178 ? -5.109 -16.297 -16.844 1 98.88 178 ALA A N 1
ATOM 1382 C CA . ALA A 1 178 ? -5.684 -17.625 -16.922 1 98.88 178 ALA A CA 1
ATOM 1383 C C . ALA A 1 178 ? -5.082 -18.406 -18.094 1 98.88 178 ALA A C 1
ATOM 1385 O O . ALA A 1 178 ? -4.906 -19.625 -18 1 98.88 178 ALA A O 1
ATOM 1386 N N . ASN A 1 179 ? -4.754 -17.719 -19.141 1 98.75 179 ASN A N 1
ATOM 1387 C CA . ASN A 1 179 ? -4.164 -18.375 -20.312 1 98.75 179 ASN A CA 1
ATOM 1388 C C . ASN A 1 179 ? -2.709 -18.766 -20.062 1 98.75 179 ASN A C 1
ATOM 1390 O O . ASN A 1 179 ? -2.172 -19.656 -20.734 1 98.75 179 ASN A O 1
ATOM 1394 N N . LEU A 1 180 ? -2.131 -18.141 -19.125 1 98.69 180 LEU A N 1
ATOM 1395 C CA . LEU A 1 180 ? -0.712 -18.359 -18.859 1 98.69 180 LEU A CA 1
ATOM 1396 C C . LEU A 1 180 ? -0.515 -19.406 -17.766 1 98.69 180 LEU A C 1
ATOM 1398 O O . LEU A 1 180 ? 0.591 -19.922 -17.594 1 98.69 180 LEU A O 1
ATOM 1402 N N . ALA A 1 181 ? -1.544 -19.719 -17.047 1 98.81 181 ALA A N 1
ATOM 1403 C CA . ALA A 1 181 ? -1.336 -20.453 -15.805 1 98.81 181 ALA A CA 1
ATOM 1404 C C . ALA A 1 181 ? -2.152 -21.734 -15.789 1 98.81 181 ALA A C 1
ATOM 1406 O O . ALA A 1 181 ? -3.232 -21.812 -16.375 1 98.81 181 ALA A O 1
ATOM 1407 N N . ASP A 1 182 ? -1.676 -22.719 -15.07 1 98.88 182 ASP A N 1
ATOM 1408 C CA . ASP A 1 182 ? -2.422 -23.938 -14.773 1 98.88 182 ASP A CA 1
ATOM 1409 C C . ASP A 1 182 ? -3.178 -23.812 -13.453 1 98.88 182 ASP A C 1
ATOM 1411 O O . ASP A 1 182 ? -4.234 -24.422 -13.273 1 98.88 182 ASP A O 1
ATOM 1415 N N . TRP A 1 183 ? -2.623 -23.109 -12.523 1 98.81 183 TRP A N 1
ATOM 1416 C CA . TRP A 1 183 ? -3.195 -22.859 -11.203 1 98.81 183 TRP A CA 1
ATOM 1417 C C . TRP A 1 183 ? -3.137 -21.375 -10.852 1 98.81 183 TRP A C 1
ATOM 1419 O O . TRP A 1 183 ? -2.221 -20.672 -11.273 1 98.81 183 TRP A O 1
ATOM 1429 N N . ILE A 1 184 ? -4.109 -20.984 -10.055 1 98.94 184 ILE A N 1
ATOM 1430 C CA . ILE A 1 184 ? -4.156 -19.594 -9.586 1 98.94 184 ILE A CA 1
ATOM 1431 C C . ILE A 1 184 ? -4.301 -19.578 -8.07 1 98.94 184 ILE A C 1
ATOM 1433 O O . ILE A 1 184 ? -5.125 -20.312 -7.504 1 98.94 184 ILE A O 1
ATOM 1437 N N . VAL A 1 185 ? -3.463 -18.859 -7.387 1 98.94 185 VAL A N 1
ATOM 1438 C CA . VAL A 1 185 ? -3.658 -18.469 -5.996 1 98.94 185 VAL A CA 1
ATOM 1439 C C . VAL A 1 185 ? -4.277 -17.078 -5.938 1 98.94 185 VAL A C 1
ATOM 1441 O O . VAL A 1 185 ? -3.605 -16.078 -6.211 1 98.94 185 VAL A O 1
ATOM 1444 N N . PRO A 1 186 ? -5.539 -17 -5.582 1 98.94 186 PRO A N 1
ATOM 1445 C CA . PRO A 1 186 ? -6.207 -15.688 -5.555 1 98.94 186 PRO A CA 1
ATOM 1446 C C . PRO A 1 186 ? -5.91 -14.898 -4.281 1 98.94 186 PRO A C 1
ATOM 1448 O O . PRO A 1 186 ? -5.219 -15.398 -3.391 1 98.94 186 PRO A O 1
ATOM 1451 N N . GLY A 1 187 ? -6.352 -13.711 -4.242 1 98.88 187 GLY A N 1
ATOM 1452 C CA . GLY A 1 187 ? -6.105 -12.836 -3.105 1 98.88 187 GLY A CA 1
ATOM 1453 C C . GLY A 1 187 ? -6.801 -13.297 -1.839 1 98.88 187 GLY A C 1
ATOM 1454 O O . GLY A 1 187 ? -6.211 -13.273 -0.756 1 98.88 187 GLY A O 1
ATOM 1455 N N . HIS A 1 188 ? -7.992 -13.75 -2.02 1 98.81 188 HIS A N 1
ATOM 1456 C CA . HIS A 1 188 ? -8.82 -13.977 -0.839 1 98.81 188 HIS A CA 1
ATOM 1457 C C . HIS A 1 188 ? -9.594 -15.289 -0.955 1 98.81 188 HIS A C 1
ATOM 1459 O O . HIS A 1 188 ? -10.812 -15.312 -0.734 1 98.81 188 HIS A O 1
ATOM 1465 N N . GLY A 1 189 ? -8.867 -16.375 -1.193 1 98.69 189 GLY A N 1
ATOM 1466 C CA . GLY A 1 189 ? -9.438 -17.719 -1.297 1 98.69 189 GLY A CA 1
ATOM 1467 C C . GLY A 1 189 ? -8.406 -18.781 -1.587 1 98.69 189 GLY A C 1
ATOM 1468 O O . GLY A 1 189 ? -7.219 -18.484 -1.741 1 98.69 189 GLY A O 1
ATOM 1469 N N . PRO A 1 190 ? -8.844 -20.031 -1.663 1 98.69 190 PRO A N 1
ATOM 1470 C CA . PRO A 1 190 ? -7.926 -21.141 -1.94 1 98.69 190 PRO A CA 1
ATOM 1471 C C . PRO A 1 190 ? -7.445 -21.156 -3.389 1 98.69 190 PRO A C 1
ATOM 1473 O O . PRO A 1 190 ? -8.141 -20.656 -4.281 1 98.69 190 PRO A O 1
ATOM 1476 N N . GLN A 1 191 ? -6.297 -21.75 -3.529 1 98.81 191 GLN A N 1
ATOM 1477 C CA . GLN A 1 191 ? -5.777 -22.016 -4.867 1 98.81 191 GLN A CA 1
ATOM 1478 C C . GLN A 1 191 ? -6.762 -22.859 -5.676 1 98.81 191 GLN A C 1
ATOM 1480 O O . GLN A 1 191 ? -7.441 -23.719 -5.129 1 98.81 191 GLN A O 1
ATOM 1485 N N . PHE A 1 192 ? -6.836 -22.578 -7.031 1 98.88 192 PHE A N 1
ATOM 1486 C CA . PHE A 1 192 ? -7.723 -23.359 -7.871 1 98.88 192 PHE A CA 1
ATOM 1487 C C . PHE A 1 192 ? -7.086 -23.641 -9.227 1 98.88 192 PHE A C 1
ATOM 1489 O O . PHE A 1 192 ? -6.242 -22.875 -9.688 1 98.88 192 PHE A O 1
ATOM 1496 N N . GLN A 1 193 ? -7.438 -24.734 -9.875 1 98.75 193 GLN A N 1
ATOM 1497 C CA . GLN A 1 193 ? -6.957 -25.109 -11.203 1 98.75 193 GLN A CA 1
ATOM 1498 C C . GLN A 1 193 ? -7.676 -24.312 -12.289 1 98.75 193 GLN A C 1
ATOM 1500 O O . GLN A 1 193 ? -8.891 -24.109 -12.219 1 98.75 193 GLN A O 1
ATOM 1505 N N . VAL A 1 194 ? -6.941 -23.938 -13.281 1 98.88 194 VAL A N 1
ATOM 1506 C CA . VAL A 1 194 ? -7.531 -23.234 -14.422 1 98.88 194 VAL A CA 1
ATOM 1507 C C . VAL A 1 194 ? -7.91 -24.25 -15.5 1 98.88 194 VAL A C 1
ATOM 1509 O O . VAL A 1 194 ? -7.035 -24.844 -16.141 1 98.88 194 VAL A O 1
ATOM 1512 N N . THR A 1 195 ? -9.141 -24.406 -15.734 1 98.75 195 THR A N 1
ATOM 1513 C CA . THR A 1 195 ? -9.617 -25.328 -16.766 1 98.75 195 THR A CA 1
ATOM 1514 C C . THR A 1 195 ? -9.906 -24.594 -18.062 1 98.75 195 THR A C 1
ATOM 1516 O O . THR A 1 195 ? -9.93 -23.359 -18.078 1 98.75 195 THR A O 1
ATOM 1519 N N . ASP A 1 196 ? -10.141 -25.344 -19.078 1 98.44 196 ASP A N 1
ATOM 1520 C CA . ASP A 1 196 ? -10.523 -24.75 -20.344 1 98.44 196 ASP A CA 1
ATOM 1521 C C . ASP A 1 196 ? -11.852 -23.984 -20.234 1 98.44 196 ASP A C 1
ATOM 1523 O O . ASP A 1 196 ? -12.039 -22.953 -20.875 1 98.44 196 ASP A O 1
ATOM 1527 N N . GLN A 1 197 ? -12.727 -24.5 -19.453 1 98.19 197 GLN A N 1
ATOM 1528 C CA . GLN A 1 197 ? -14.008 -23.844 -19.234 1 98.19 197 GLN A CA 1
ATOM 1529 C C . GLN A 1 197 ? -13.82 -22.469 -18.578 1 98.19 197 GLN A C 1
ATOM 1531 O O . GLN A 1 197 ? -14.508 -21.516 -18.922 1 98.19 197 GLN A O 1
ATOM 1536 N N . ILE A 1 198 ? -12.922 -22.438 -17.625 1 98.62 198 ILE A N 1
ATOM 1537 C CA . ILE A 1 198 ? -12.641 -21.172 -16.953 1 98.62 198 ILE A CA 1
ATOM 1538 C C . ILE A 1 198 ? -12.07 -20.172 -17.953 1 98.62 198 ILE A C 1
ATOM 1540 O O . ILE A 1 198 ? -12.5 -19.016 -18 1 98.62 198 ILE A O 1
ATOM 1544 N N . ARG A 1 199 ? -11.109 -20.594 -18.766 1 98.5 199 ARG A N 1
ATOM 1545 C CA . ARG A 1 199 ? -10.523 -19.719 -19.781 1 98.5 199 ARG A CA 1
ATOM 1546 C C . ARG A 1 199 ? -11.586 -19.188 -20.734 1 98.5 199 ARG A C 1
ATOM 1548 O O . ARG A 1 199 ? -11.57 -18 -21.078 1 98.5 199 ARG A O 1
ATOM 1555 N N . GLN A 1 200 ? -12.484 -20.031 -21.125 1 97.69 200 GLN A N 1
ATOM 1556 C CA . GLN A 1 200 ? -13.555 -19.625 -22.016 1 97.69 200 GLN A CA 1
ATOM 1557 C C . GLN A 1 200 ? -14.484 -18.609 -21.359 1 97.69 200 GLN A C 1
ATOM 1559 O O . GLN A 1 200 ? -14.883 -17.625 -21.969 1 97.69 200 GLN A O 1
ATOM 1564 N N . THR A 1 201 ? -14.836 -18.922 -20.125 1 98.06 201 THR A N 1
ATOM 1565 C CA . THR A 1 201 ? -15.711 -18.031 -19.375 1 98.06 201 THR A CA 1
ATOM 1566 C C . THR A 1 201 ? -15.086 -16.641 -19.266 1 98.06 201 THR A C 1
ATOM 1568 O O . THR A 1 201 ? -15.758 -15.625 -19.5 1 98.06 201 THR A O 1
ATOM 1571 N N . LEU A 1 202 ? -13.836 -16.578 -18.906 1 98.31 202 LEU A N 1
ATOM 1572 C CA . LEU A 1 202 ? -13.148 -15.312 -18.719 1 98.31 202 LEU A CA 1
ATOM 1573 C C . LEU A 1 202 ? -13.016 -14.57 -20.047 1 98.31 202 LEU A C 1
ATOM 1575 O O . LEU A 1 202 ? -13.125 -13.344 -20.094 1 98.31 202 LEU A O 1
ATOM 1579 N N . ARG A 1 203 ? -12.75 -15.312 -21.109 1 97.06 203 ARG A N 1
ATOM 1580 C CA . ARG A 1 203 ? -12.672 -14.711 -22.422 1 97.06 203 ARG A CA 1
ATOM 1581 C C . ARG A 1 203 ? -13.992 -14.047 -22.812 1 97.06 203 ARG A C 1
ATOM 1583 O O . ARG A 1 203 ? -14.008 -12.945 -23.359 1 97.06 203 ARG A O 1
ATOM 1590 N N . LYS A 1 204 ? -15.055 -14.656 -22.516 1 96.25 204 LYS A N 1
ATOM 1591 C CA . LYS A 1 204 ? -16.375 -14.133 -22.844 1 96.25 204 LYS A CA 1
ATOM 1592 C C . LYS A 1 204 ? -16.672 -12.867 -22.047 1 96.25 204 LYS A C 1
ATOM 1594 O O . LYS A 1 204 ? -17.406 -11.992 -22.516 1 96.25 204 LYS A O 1
ATOM 1599 N N . GLN A 1 205 ? -16.125 -12.75 -20.922 1 95.62 205 GLN A N 1
ATOM 1600 C CA . GLN A 1 205 ? -16.391 -11.617 -20.047 1 95.62 205 GLN A CA 1
ATOM 1601 C C . GLN A 1 205 ? -15.711 -10.352 -20.547 1 95.62 205 GLN A C 1
ATOM 1603 O O . GLN A 1 205 ? -16.062 -9.242 -20.141 1 95.62 205 GLN A O 1
ATOM 1608 N N . ILE A 1 206 ? -14.688 -10.375 -21.344 1 93.31 206 ILE A N 1
ATOM 1609 C CA . ILE A 1 206 ? -14.023 -9.203 -21.906 1 93.31 206 ILE A CA 1
ATOM 1610 C C . ILE A 1 206 ? -14.961 -8.492 -22.875 1 93.31 206 ILE A C 1
ATOM 1612 O O . ILE A 1 206 ? -14.914 -7.27 -23.016 1 93.31 206 ILE A O 1
ATOM 1616 N N . GLY A 1 207 ? -15.992 -9.047 -23.188 1 75.81 207 GLY A N 1
ATOM 1617 C CA . GLY A 1 207 ? -16.875 -8.516 -24.219 1 75.81 207 GLY A CA 1
ATOM 1618 C C . GLY A 1 207 ? -16.219 -8.398 -25.578 1 75.81 207 GLY A C 1
ATOM 1619 O O . GLY A 1 207 ? -15.031 -8.711 -25.719 1 75.81 207 GLY A O 1
ATOM 1620 N N . PRO A 1 208 ? -16.984 -8.039 -26.641 1 64.06 208 PRO A N 1
ATOM 1621 C CA . PRO A 1 208 ? -16.453 -7.891 -28 1 64.06 208 PRO A CA 1
ATOM 1622 C C . PRO A 1 208 ? -15.375 -6.812 -28.094 1 64.06 208 PRO A C 1
ATOM 1624 O O . PRO A 1 208 ? -15.453 -5.797 -27.406 1 64.06 208 PRO A O 1
ATOM 1627 N N . SER A 1 209 ? -14.078 -7.188 -28.125 1 49.84 209 SER A N 1
ATOM 1628 C CA . SER A 1 209 ? -13.023 -6.207 -28.375 1 49.84 209 SER A CA 1
ATOM 1629 C C . SER A 1 209 ? -13.523 -5.07 -29.266 1 49.84 209 SER A C 1
ATOM 1631 O O . SER A 1 209 ? -14.062 -5.312 -30.344 1 49.84 209 SER A O 1
ATOM 1633 N N . HIS A 1 210 ? -14.094 -4.066 -28.672 1 38.28 210 HIS A N 1
ATOM 1634 C CA . HIS A 1 210 ? -14.312 -3.016 -29.656 1 38.28 210 HIS A CA 1
ATOM 1635 C C . HIS A 1 210 ? -12.992 -2.49 -30.203 1 38.28 210 HIS A C 1
ATOM 1637 O O . HIS A 1 210 ? -11.992 -2.441 -29.5 1 38.28 210 HIS A O 1
ATOM 1643 N N . MET B 1 1 ? -6.914 21.125 20.844 1 89.06 1 MET B N 1
ATOM 1644 C CA . MET B 1 1 ? -5.801 21.422 19.938 1 89.06 1 MET B CA 1
ATOM 1645 C C . MET B 1 1 ? -4.707 20.359 20.078 1 89.06 1 MET B C 1
ATOM 1647 O O . MET B 1 1 ? -4.613 19.688 21.094 1 89.06 1 MET B O 1
ATOM 1651 N N . CYS B 1 2 ? -3.988 20.094 18.906 1 94.75 2 CYS B N 1
ATOM 1652 C CA . CYS B 1 2 ? -3.035 18.984 18.859 1 94.75 2 CYS B CA 1
ATOM 1653 C C . CYS B 1 2 ? -1.612 19.5 18.688 1 94.75 2 CYS B C 1
ATOM 1655 O O . CYS B 1 2 ? -1.403 20.562 18.094 1 94.75 2 CYS B O 1
ATOM 1657 N N . GLU B 1 3 ? -0.723 18.828 19.297 1 98.12 3 GLU B N 1
ATOM 1658 C CA . GLU B 1 3 ? 0.68 19 18.938 1 98.12 3 GLU B CA 1
ATOM 1659 C C . GLU B 1 3 ? 1.034 18.188 17.703 1 98.12 3 GLU B C 1
ATOM 1661 O O . GLU B 1 3 ? 0.778 16.984 17.656 1 98.12 3 GLU B O 1
ATOM 1666 N N . VAL B 1 4 ? 1.564 18.844 16.703 1 98.69 4 VAL B N 1
ATOM 1667 C CA . VAL B 1 4 ? 1.992 18.172 15.477 1 98.69 4 VAL B CA 1
ATOM 1668 C C . VAL B 1 4 ? 3.518 18.141 15.406 1 98.69 4 VAL B C 1
ATOM 1670 O O . VAL B 1 4 ? 4.164 19.203 15.414 1 98.69 4 VAL B O 1
ATOM 1673 N N . ILE B 1 5 ? 4.074 16.969 15.336 1 98.75 5 ILE B N 1
ATOM 1674 C CA . ILE B 1 5 ? 5.52 16.797 15.328 1 98.75 5 ILE B CA 1
ATOM 1675 C C . ILE B 1 5 ? 5.941 16.016 14.094 1 98.75 5 ILE B C 1
ATOM 1677 O O . ILE B 1 5 ? 5.602 14.836 13.953 1 98.75 5 ILE B O 1
ATOM 1681 N N . VAL B 1 6 ? 6.664 16.656 13.195 1 98.88 6 VAL B N 1
ATOM 1682 C CA . VAL B 1 6 ? 7.289 15.914 12.117 1 98.88 6 VAL B CA 1
ATOM 1683 C C . VAL B 1 6 ? 8.492 15.141 12.648 1 98.88 6 VAL B C 1
ATOM 1685 O O . VAL B 1 6 ? 9.547 15.727 12.898 1 98.88 6 VAL B O 1
ATOM 1688 N N . LEU B 1 7 ? 8.336 13.883 12.797 1 98.94 7 LEU B N 1
ATOM 1689 C CA . LEU B 1 7 ? 9.406 13.055 13.344 1 98.94 7 LEU B CA 1
ATOM 1690 C C . LEU B 1 7 ? 10.586 12.992 12.375 1 98.94 7 LEU B C 1
ATOM 1692 O O . LEU B 1 7 ? 11.742 13.047 12.797 1 98.94 7 LEU B O 1
ATOM 1696 N N . TYR B 1 8 ? 10.305 12.844 11.125 1 98.94 8 TYR B N 1
ATOM 1697 C CA . TYR B 1 8 ? 11.305 12.82 10.062 1 98.94 8 TYR B CA 1
ATOM 1698 C C . TYR B 1 8 ? 10.789 13.523 8.812 1 98.94 8 TYR B C 1
ATOM 1700 O O . TYR B 1 8 ? 9.656 13.297 8.391 1 98.94 8 TYR B O 1
ATOM 1708 N N . GLU B 1 9 ? 11.602 14.391 8.289 1 98.88 9 GLU B N 1
ATOM 1709 C CA . GLU B 1 9 ? 11.312 15.008 7.004 1 98.88 9 GLU B CA 1
ATOM 1710 C C . GLU B 1 9 ? 11.586 14.047 5.852 1 98.88 9 GLU B C 1
ATOM 1712 O O . GLU B 1 9 ? 12.609 13.344 5.852 1 98.88 9 GLU B O 1
ATOM 1717 N N . GLY B 1 10 ? 10.633 13.945 4.91 1 98.88 10 GLY B N 1
ATOM 1718 C CA . GLY B 1 10 ? 10.844 13.086 3.752 1 98.88 10 GLY B CA 1
ATOM 1719 C C . GLY B 1 10 ? 11.828 13.664 2.752 1 98.88 10 GLY B C 1
ATOM 1720 O O . GLY B 1 10 ? 12.281 14.797 2.908 1 98.88 10 GLY B O 1
ATOM 1721 N N . TYR B 1 11 ? 12.156 12.828 1.799 1 98.75 11 TYR B N 1
ATOM 1722 C CA . TYR B 1 11 ? 13.039 13.234 0.71 1 98.75 11 TYR B CA 1
ATOM 1723 C C . TYR B 1 11 ? 12.828 12.359 -0.517 1 98.75 11 TYR B C 1
ATOM 1725 O O . TYR B 1 11 ? 12.32 11.234 -0.407 1 98.75 11 TYR B O 1
ATOM 1733 N N . SER B 1 12 ? 13.125 12.867 -1.61 1 97.81 12 SER B N 1
ATOM 1734 C CA . SER B 1 12 ? 13.195 12.172 -2.887 1 97.81 12 SER B CA 1
ATOM 1735 C C . SER B 1 12 ? 14.242 12.797 -3.803 1 97.81 12 SER B C 1
ATOM 1737 O O . SER B 1 12 ? 14.133 13.969 -4.168 1 97.81 12 SER B O 1
ATOM 1739 N N . VAL B 1 13 ? 15.211 12.008 -4.113 1 96.62 13 VAL B N 1
ATOM 1740 C CA . VAL B 1 13 ? 16.312 12.508 -4.926 1 96.62 13 VAL B CA 1
ATOM 1741 C C . VAL B 1 13 ? 16.75 11.438 -5.918 1 96.62 13 VAL B C 1
ATOM 1743 O O . VAL B 1 13 ? 16.891 10.266 -5.559 1 96.62 13 VAL B O 1
ATOM 1746 N N . MET B 1 14 ? 16.875 11.852 -7.203 1 95.06 14 MET B N 1
ATOM 1747 C CA . MET B 1 14 ? 17.438 10.93 -8.188 1 95.06 14 MET B CA 1
ATOM 1748 C C . MET B 1 14 ? 18.906 10.633 -7.891 1 95.06 14 MET B C 1
ATOM 1750 O O . MET B 1 14 ? 19.688 11.547 -7.672 1 95.06 14 MET B O 1
ATOM 1754 N N . THR B 1 15 ? 19.25 9.391 -7.824 1 96.44 15 THR B N 1
ATOM 1755 C CA . THR B 1 15 ? 20.609 9 -7.508 1 96.44 15 THR B CA 1
ATOM 1756 C C . THR B 1 15 ? 21.281 8.367 -8.719 1 96.44 15 THR B C 1
ATOM 1758 O O . THR B 1 15 ? 22.484 8.102 -8.703 1 96.44 15 THR B O 1
ATOM 1761 N N . GLY B 1 16 ? 20.562 8.086 -9.805 1 93.12 16 GLY 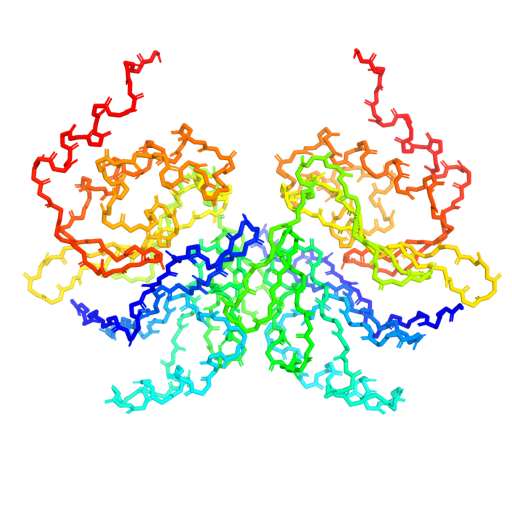B N 1
ATOM 1762 C CA . GLY B 1 16 ? 20.984 7.535 -11.086 1 93.12 16 GLY B CA 1
ATOM 1763 C C . GLY B 1 16 ? 19.922 7.66 -12.164 1 93.12 16 GLY B C 1
ATOM 1764 O O . GLY B 1 16 ? 18.891 8.312 -11.961 1 93.12 16 GLY B O 1
ATOM 1765 N N . LYS B 1 17 ? 20.203 7.125 -13.344 1 91.31 17 LYS B N 1
ATOM 1766 C CA . LYS B 1 17 ? 19.281 7.227 -14.469 1 91.31 17 LYS B CA 1
ATOM 1767 C C . LYS B 1 17 ? 17.938 6.582 -14.141 1 91.31 17 LYS B C 1
ATOM 1769 O O . LYS B 1 17 ? 16.875 7.16 -14.414 1 91.31 17 LYS B O 1
ATOM 1774 N N . ASP B 1 18 ? 17.922 5.492 -13.469 1 94.06 18 ASP B N 1
ATOM 1775 C CA . ASP B 1 18 ? 16.703 4.766 -13.133 1 94.06 18 ASP B CA 1
ATOM 1776 C C . ASP B 1 18 ? 16.672 4.395 -11.648 1 94.06 18 ASP B C 1
ATOM 1778 O O . ASP B 1 18 ? 16.219 3.309 -11.289 1 94.06 18 ASP B O 1
ATOM 1782 N N . GLN B 1 19 ? 17.297 5.336 -10.891 1 96.69 19 GLN B N 1
ATOM 1783 C CA . GLN B 1 19 ? 17.375 5.078 -9.453 1 96.69 19 GLN B CA 1
ATOM 1784 C C . GLN B 1 19 ? 17.078 6.336 -8.648 1 96.69 19 GLN B C 1
ATOM 1786 O O . GLN B 1 19 ? 17.5 7.434 -9.016 1 96.69 19 GLN B O 1
ATOM 1791 N N . MET B 1 20 ? 16.359 6.125 -7.613 1 97.31 20 MET B N 1
ATOM 1792 C CA . MET B 1 20 ? 15.992 7.227 -6.73 1 97.31 20 MET B CA 1
ATOM 1793 C C . MET B 1 20 ? 16.156 6.828 -5.266 1 97.31 20 MET B C 1
ATOM 1795 O O . MET B 1 20 ? 15.867 5.691 -4.895 1 97.31 20 MET B O 1
ATOM 1799 N N . SER B 1 21 ? 16.672 7.734 -4.414 1 98.44 21 SER B N 1
ATOM 1800 C CA . SER B 1 21 ? 16.547 7.613 -2.965 1 98.44 21 SER B CA 1
ATOM 1801 C C . SER B 1 21 ? 15.352 8.391 -2.438 1 98.44 21 SER B C 1
ATOM 1803 O O . SER B 1 21 ? 15.203 9.586 -2.719 1 98.44 21 SER B O 1
ATOM 1805 N N . ALA B 1 22 ? 14.484 7.688 -1.782 1 98.62 22 ALA B N 1
ATOM 1806 C CA . ALA B 1 22 ? 13.266 8.367 -1.343 1 98.62 22 ALA B CA 1
ATOM 1807 C C . ALA B 1 22 ? 12.75 7.781 -0.034 1 98.62 22 ALA B C 1
ATOM 1809 O O . ALA B 1 22 ? 12.984 6.605 0.262 1 98.62 22 ALA B O 1
ATOM 1810 N N . ASN B 1 23 ? 12.164 8.547 0.766 1 98.88 23 ASN B N 1
ATOM 1811 C CA . ASN B 1 23 ? 11.422 8.211 1.977 1 98.88 23 ASN B CA 1
ATOM 1812 C C . ASN B 1 23 ? 10.383 9.273 2.318 1 98.88 23 ASN B C 1
ATOM 1814 O O . ASN B 1 23 ? 10.555 10.445 1.974 1 98.88 23 ASN B O 1
ATOM 1818 N N . CYS B 1 24 ? 9.344 8.867 2.934 1 98.94 24 CYS B N 1
ATOM 1819 C CA . CYS B 1 24 ? 8.258 9.797 3.221 1 98.94 24 CYS B CA 1
ATOM 1820 C C . CYS B 1 24 ? 8.555 10.602 4.48 1 98.94 24 CYS B C 1
ATOM 1822 O O . CYS B 1 24 ? 9.43 10.234 5.266 1 98.94 24 CYS B O 1
ATOM 1824 N N . SER B 1 25 ? 7.84 11.742 4.625 1 98.94 25 SER B N 1
ATOM 1825 C CA . SER B 1 25 ? 7.719 12.367 5.938 1 98.94 25 SER B CA 1
ATOM 1826 C C . SER B 1 25 ? 6.945 11.477 6.906 1 98.94 25 SER B C 1
ATOM 1828 O O . SER B 1 25 ? 6.027 10.766 6.5 1 98.94 25 SER B O 1
ATOM 1830 N N . CYS B 1 26 ? 7.355 11.477 8.109 1 98.94 26 CYS B N 1
ATOM 1831 C CA . CYS B 1 26 ? 6.676 10.789 9.203 1 98.94 26 CYS B CA 1
ATOM 1832 C C . CYS B 1 26 ? 6.262 11.766 10.289 1 98.94 26 CYS B C 1
ATOM 1834 O O . CYS B 1 26 ? 7.105 12.484 10.836 1 98.94 26 CYS B O 1
ATOM 1836 N N . THR B 1 27 ? 4.938 11.781 10.617 1 98.94 27 THR B N 1
ATOM 1837 C CA . THR B 1 27 ? 4.422 12.805 11.508 1 98.94 27 THR B CA 1
ATOM 1838 C C . THR B 1 27 ? 3.693 12.18 12.695 1 98.94 27 THR B C 1
ATOM 1840 O O . THR B 1 27 ? 2.947 11.211 12.523 1 98.94 27 THR B O 1
ATOM 1843 N N . LEU B 1 28 ? 3.93 12.688 13.875 1 98.94 28 LEU B N 1
ATOM 1844 C CA . LEU B 1 28 ? 3.23 12.328 15.109 1 98.94 28 LEU B CA 1
ATOM 1845 C C . LEU B 1 28 ? 2.287 13.445 15.547 1 98.94 28 LEU B C 1
ATOM 1847 O O . LEU B 1 28 ? 2.686 14.609 15.609 1 98.94 28 LEU B O 1
ATOM 1851 N N . ILE B 1 29 ? 1.034 13.141 15.695 1 98.88 29 ILE B N 1
ATOM 1852 C CA . ILE B 1 29 ? 0.061 14.055 16.297 1 98.88 29 ILE B CA 1
ATOM 1853 C C . ILE B 1 29 ? -0.224 13.633 17.734 1 98.88 29 ILE B C 1
ATOM 1855 O O . ILE B 1 29 ? -0.567 12.477 17.984 1 98.88 29 ILE B O 1
ATOM 1859 N N . LYS B 1 30 ? -0.05 14.539 18.688 1 98.5 30 LYS B N 1
ATOM 1860 C CA . LYS B 1 30 ? -0.41 14.312 20.094 1 98.5 30 LYS B CA 1
ATOM 1861 C C . LYS B 1 30 ? -1.627 15.148 20.484 1 98.5 30 LYS B C 1
ATOM 1863 O O . LYS B 1 30 ? -1.613 16.375 20.359 1 98.5 30 LYS B O 1
ATOM 1868 N N . GLY B 1 31 ? -2.656 14.578 20.844 1 97.38 31 GLY B N 1
ATOM 1869 C CA . GLY B 1 31 ? -3.898 15.172 21.312 1 97.38 31 GLY B CA 1
ATOM 1870 C C . GLY B 1 31 ? -4.801 14.188 22.031 1 97.38 31 GLY B C 1
ATOM 1871 O O . GLY B 1 31 ? -4.332 13.359 22.812 1 97.38 31 GLY B O 1
ATOM 1872 N N . VAL B 1 32 ? -6.141 14.32 21.828 1 96.5 32 VAL B N 1
ATOM 1873 C CA . VAL B 1 32 ? -7.078 13.344 22.375 1 96.5 32 VAL B CA 1
ATOM 1874 C C . VAL B 1 32 ? -6.672 11.938 21.938 1 96.5 32 VAL B C 1
ATOM 1876 O O . VAL B 1 32 ? -6.738 10.992 22.734 1 96.5 32 VAL B O 1
ATOM 1879 N N . ASN B 1 33 ? -6.266 11.859 20.75 1 98.25 33 ASN B N 1
ATOM 1880 C CA . ASN B 1 33 ? -5.676 10.656 20.172 1 98.25 33 ASN B CA 1
ATOM 1881 C C . ASN B 1 33 ? -4.227 10.891 19.766 1 98.25 33 ASN B C 1
ATOM 1883 O O . ASN B 1 33 ? -3.881 11.961 19.25 1 98.25 33 ASN B O 1
ATOM 1887 N N . ASN B 1 34 ? -3.402 9.898 20.047 1 98.81 34 ASN B N 1
ATOM 1888 C CA . ASN B 1 34 ? -2.09 9.859 19.406 1 98.81 34 ASN B CA 1
ATOM 1889 C C . ASN B 1 34 ? -2.145 9.18 18.047 1 98.81 34 ASN B C 1
ATOM 1891 O O . ASN B 1 34 ? -2.668 8.07 17.922 1 98.81 34 ASN B O 1
ATOM 1895 N N . ILE B 1 35 ? -1.646 9.914 17.078 1 98.94 35 ILE B N 1
ATOM 1896 C CA . ILE B 1 35 ? -1.75 9.438 15.703 1 98.94 35 ILE B CA 1
ATOM 1897 C C . ILE B 1 35 ? -0.376 9.477 15.039 1 98.94 35 ILE B C 1
ATOM 1899 O O . ILE B 1 35 ? 0.358 10.461 15.172 1 98.94 35 ILE B O 1
ATOM 1903 N N . ILE B 1 36 ? 0.013 8.414 14.414 1 98.94 36 ILE B N 1
ATOM 1904 C CA . ILE B 1 36 ? 1.2 8.445 13.562 1 98.94 36 ILE B CA 1
ATOM 1905 C C . ILE B 1 36 ? 0.786 8.383 12.094 1 98.94 36 ILE B C 1
ATOM 1907 O O . ILE B 1 36 ? -0.127 7.641 11.734 1 98.94 36 ILE B O 1
ATOM 1911 N N . ILE B 1 37 ? 1.341 9.258 11.289 1 99 37 ILE B N 1
ATOM 1912 C CA . ILE B 1 37 ? 0.996 9.367 9.875 1 99 37 ILE B CA 1
ATOM 1913 C C . ILE B 1 37 ? 2.193 8.961 9.016 1 99 37 ILE B C 1
ATOM 1915 O O . ILE B 1 37 ? 3.266 9.562 9.117 1 99 37 ILE B O 1
ATOM 1919 N N . ASP B 1 38 ? 1.985 7.941 8.141 1 98.94 38 ASP B N 1
ATOM 1920 C CA . ASP B 1 38 ? 2.984 7.367 7.246 1 98.94 38 ASP B CA 1
ATOM 1921 C C . ASP B 1 38 ? 4.18 6.828 8.023 1 98.94 38 ASP B C 1
ATOM 1923 O O . ASP B 1 38 ? 4.855 7.578 8.734 1 98.94 38 ASP B O 1
ATOM 1927 N N . THR B 1 39 ? 4.516 5.586 7.82 1 98.94 39 THR B N 1
ATOM 1928 C CA . THR B 1 39 ? 5.418 4.879 8.727 1 98.94 39 THR B CA 1
ATOM 1929 C C . THR B 1 39 ? 6.711 4.5 8.016 1 98.94 39 THR B C 1
ATOM 1931 O O . THR B 1 39 ? 7.297 3.451 8.305 1 98.94 39 THR B O 1
ATOM 1934 N N . MET B 1 40 ? 7.086 5.309 6.992 1 98.94 40 MET B N 1
ATOM 1935 C CA . MET B 1 40 ? 8.383 5.25 6.324 1 98.94 40 MET B CA 1
ATOM 1936 C C . MET B 1 40 ? 8.609 3.879 5.699 1 98.94 40 MET B C 1
ATOM 1938 O O . MET B 1 40 ? 7.656 3.18 5.359 1 98.94 40 MET B O 1
ATOM 1942 N N . THR B 1 41 ? 9.914 3.564 5.246 1 98.94 41 THR B N 1
ATOM 1943 C CA . THR B 1 41 ? 10.219 2.277 4.625 1 98.94 41 THR B CA 1
ATOM 1944 C C . THR B 1 41 ? 10.234 1.165 5.668 1 98.94 41 THR B C 1
ATOM 1946 O O . THR B 1 41 ? 10.336 1.434 6.867 1 98.94 41 THR B O 1
ATOM 1949 N N . SER B 1 42 ? 10.211 -0.066 5.191 1 98.94 42 SER B N 1
ATOM 1950 C CA . SER B 1 42 ? 10.242 -1.234 6.066 1 98.94 42 SER B CA 1
ATOM 1951 C C . SER B 1 42 ? 11.461 -1.214 6.977 1 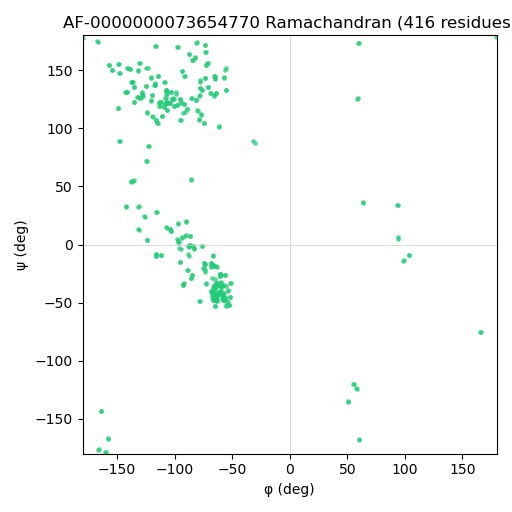98.94 42 SER B C 1
ATOM 1953 O O . SER B 1 42 ? 11.43 -1.767 8.078 1 98.94 42 SER B O 1
ATOM 1955 N N . TRP B 1 43 ? 12.516 -0.585 6.582 1 98.94 43 TRP B N 1
ATOM 1956 C CA . TRP B 1 43 ? 13.805 -0.623 7.258 1 98.94 43 TRP B CA 1
ATOM 1957 C C . TRP B 1 43 ? 13.875 0.435 8.352 1 98.94 43 TRP B C 1
ATOM 1959 O O . TRP B 1 43 ? 14.844 0.474 9.125 1 98.94 43 TRP B O 1
ATOM 1969 N N . ASP B 1 44 ? 12.828 1.22 8.539 1 98.94 44 ASP B N 1
ATOM 1970 C CA . ASP B 1 44 ? 12.914 2.391 9.406 1 98.94 44 ASP B CA 1
ATOM 1971 C C . ASP B 1 44 ? 12.227 2.133 10.75 1 98.94 44 ASP B C 1
ATOM 1973 O O . ASP B 1 44 ? 11.961 3.07 11.508 1 98.94 44 ASP B O 1
ATOM 1977 N N . GLY B 1 45 ? 11.914 0.908 11.062 1 98.88 45 GLY B N 1
ATOM 1978 C CA . GLY B 1 45 ? 11.203 0.587 12.281 1 98.88 45 GLY B CA 1
ATOM 1979 C C . GLY B 1 45 ? 11.852 1.166 13.523 1 98.88 45 GLY B C 1
ATOM 1980 O O . GLY B 1 45 ? 11.203 1.869 14.305 1 98.88 45 GLY B O 1
ATOM 1981 N N . GLN B 1 46 ? 13.117 0.905 13.68 1 98.69 46 GLN B N 1
ATOM 1982 C CA . GLN B 1 46 ? 13.836 1.358 14.867 1 98.69 46 GLN B CA 1
ATOM 1983 C C . GLN B 1 46 ? 13.906 2.883 14.914 1 98.69 46 GLN B C 1
ATOM 1985 O O . GLN B 1 46 ? 13.852 3.477 15.992 1 98.69 46 GLN B O 1
ATOM 1990 N N . LYS B 1 47 ? 14.039 3.508 13.711 1 98.56 47 LYS B N 1
ATOM 1991 C CA . LYS B 1 47 ? 14.016 4.965 13.633 1 98.56 47 LYS B CA 1
ATOM 1992 C C . LYS B 1 47 ? 12.734 5.531 14.234 1 98.56 47 LYS B C 1
ATOM 1994 O O . LYS B 1 47 ? 12.773 6.484 15.016 1 98.56 47 LYS B O 1
ATOM 1999 N N . ILE B 1 48 ? 11.641 4.941 13.891 1 98.88 48 ILE B N 1
ATOM 2000 C CA . ILE B 1 48 ? 10.336 5.41 14.344 1 98.88 48 ILE B CA 1
ATOM 2001 C C . ILE B 1 48 ? 10.211 5.207 15.852 1 98.88 48 ILE B C 1
ATOM 2003 O O . ILE B 1 48 ? 9.797 6.113 16.578 1 98.88 48 ILE B O 1
ATOM 2007 N N . LEU B 1 49 ? 10.602 4.031 16.359 1 98.88 49 LEU B N 1
ATOM 2008 C CA . LEU B 1 49 ? 10.5 3.719 17.781 1 98.88 49 LEU B CA 1
ATOM 2009 C C . LEU B 1 49 ? 11.336 4.688 18.609 1 98.88 49 LEU B C 1
ATOM 2011 O O . LEU B 1 49 ? 10.891 5.156 19.656 1 98.88 49 LEU B O 1
ATOM 2015 N N . THR B 1 50 ? 12.508 4.984 18.094 1 98.81 50 THR B N 1
ATOM 2016 C CA . THR B 1 50 ? 13.398 5.91 18.781 1 98.81 50 THR B CA 1
ATOM 2017 C C . THR B 1 50 ? 12.781 7.305 18.859 1 98.81 50 THR B C 1
ATOM 2019 O O . THR B 1 50 ? 12.805 7.945 19.906 1 98.81 50 THR B O 1
ATOM 2022 N N . ALA B 1 51 ? 12.266 7.773 17.75 1 98.88 51 ALA B N 1
ATOM 2023 C CA . ALA B 1 51 ? 11.656 9.102 17.703 1 98.88 51 ALA B CA 1
ATOM 2024 C C . ALA B 1 51 ? 10.445 9.18 18.641 1 98.88 51 ALA B C 1
ATOM 2026 O O . ALA B 1 51 ? 10.219 10.195 19.297 1 98.88 51 ALA B O 1
ATOM 2027 N N . LEU B 1 52 ? 9.602 8.156 18.641 1 98.88 52 LEU B N 1
ATOM 2028 C CA . LEU B 1 52 ? 8.445 8.117 19.531 1 98.88 52 LEU B CA 1
ATOM 2029 C C . LEU B 1 52 ? 8.891 8.203 20.984 1 98.88 52 LEU B C 1
ATOM 2031 O O . LEU B 1 52 ? 8.32 8.969 21.766 1 98.88 52 LEU B O 1
ATOM 2035 N N . ALA B 1 53 ? 9.883 7.438 21.328 1 98.75 53 ALA B N 1
ATOM 2036 C CA . ALA B 1 53 ? 10.406 7.445 22.703 1 98.75 53 ALA B CA 1
ATOM 2037 C C . ALA B 1 53 ? 10.891 8.836 23.094 1 98.75 53 ALA B C 1
ATOM 2039 O O . ALA B 1 53 ? 10.648 9.289 24.219 1 98.75 53 ALA B O 1
ATOM 2040 N N . LYS B 1 54 ? 11.57 9.5 22.219 1 98.62 54 LYS B N 1
ATOM 2041 C CA . LYS B 1 54 ? 12.062 10.852 22.453 1 98.62 54 LYS B CA 1
ATOM 2042 C C . LYS B 1 54 ? 10.914 11.812 22.734 1 98.62 54 LYS B C 1
ATOM 2044 O O . LYS B 1 54 ? 11.102 12.852 23.375 1 98.62 54 LYS B O 1
ATOM 2049 N N . ASN B 1 55 ? 9.758 11.461 22.219 1 98.5 55 ASN B N 1
ATOM 2050 C CA . ASN B 1 55 ? 8.586 12.305 22.406 1 98.5 55 ASN B CA 1
ATOM 2051 C C . ASN B 1 55 ? 7.656 11.734 23.469 1 98.5 55 ASN B C 1
ATOM 2053 O O . ASN B 1 55 ? 6.492 12.133 23.562 1 98.5 55 ASN B O 1
ATOM 2057 N N . ASN B 1 56 ? 8.156 10.742 24.203 1 98.31 56 ASN B N 1
ATOM 2058 C CA . ASN B 1 56 ? 7.473 10.133 25.344 1 98.31 56 ASN B CA 1
ATOM 2059 C C . ASN B 1 56 ? 6.18 9.445 24.922 1 98.31 56 ASN B C 1
ATOM 2061 O O . ASN B 1 56 ? 5.148 9.594 25.578 1 98.31 56 ASN B O 1
ATOM 2065 N N . VAL B 1 57 ? 6.188 8.867 23.797 1 98.56 57 VAL B N 1
ATOM 2066 C CA . VAL B 1 57 ? 5.059 8.086 23.312 1 98.56 57 VAL B CA 1
ATOM 2067 C C . VAL B 1 57 ? 5.496 6.645 23.062 1 98.56 57 VAL B C 1
ATOM 2069 O O . VAL B 1 57 ? 6.523 6.402 22.422 1 98.56 57 VAL B O 1
ATOM 2072 N N . ASN B 1 58 ? 4.758 5.711 23.609 1 98.38 58 ASN B N 1
ATOM 2073 C CA . ASN B 1 58 ? 4.945 4.297 23.297 1 98.38 58 ASN B CA 1
ATOM 2074 C C . ASN B 1 58 ? 4.066 3.852 22.141 1 98.38 58 ASN B C 1
ATOM 2076 O O . ASN B 1 58 ? 2.934 4.32 22 1 98.38 58 ASN B O 1
ATOM 2080 N N . PRO B 1 59 ? 4.605 2.928 21.328 1 98.62 59 PRO B N 1
ATOM 2081 C CA . PRO B 1 59 ? 3.783 2.439 20.219 1 98.62 59 PRO B CA 1
ATOM 2082 C C . PRO B 1 59 ? 2.4 1.973 20.672 1 98.62 59 PRO B C 1
ATOM 2084 O O . PRO B 1 59 ? 1.424 2.127 19.922 1 98.62 59 PRO B O 1
ATOM 2087 N N . GLU B 1 60 ? 2.287 1.425 21.859 1 98.5 60 GLU B N 1
ATOM 2088 C CA . GLU B 1 60 ? 1.023 0.914 22.375 1 98.5 60 GLU B CA 1
ATOM 2089 C C . GLU B 1 60 ? 0.041 2.047 22.656 1 98.5 60 GLU B C 1
ATOM 2091 O O . GLU B 1 60 ? -1.158 1.812 22.812 1 98.5 60 GLU B O 1
ATOM 2096 N N . ASN B 1 61 ? 0.543 3.24 22.719 1 98.31 61 ASN B N 1
ATOM 2097 C CA . ASN B 1 61 ? -0.289 4.402 23.016 1 98.31 61 ASN B CA 1
ATOM 2098 C C . ASN B 1 61 ? -0.73 5.117 21.75 1 98.31 61 ASN B C 1
ATOM 2100 O O . ASN B 1 61 ? -1.377 6.164 21.812 1 98.31 61 ASN B O 1
ATOM 2104 N N . ILE B 1 62 ? -0.343 4.578 20.656 1 98.88 62 ILE B N 1
ATOM 2105 C CA . ILE B 1 62 ? -0.846 5.098 19.391 1 98.88 62 ILE B CA 1
ATOM 2106 C C . ILE B 1 62 ? -2.264 4.59 19.156 1 98.88 62 ILE B C 1
ATOM 2108 O O . ILE B 1 62 ? -2.516 3.383 19.219 1 98.88 62 ILE B O 1
ATOM 2112 N N . ASN B 1 63 ? -3.152 5.512 18.875 1 98.94 63 ASN B N 1
ATOM 2113 C CA . ASN B 1 63 ? -4.559 5.168 18.688 1 98.94 63 ASN B CA 1
ATOM 2114 C C . ASN B 1 63 ? -4.875 4.906 17.219 1 98.94 63 ASN B C 1
ATOM 2116 O O . ASN B 1 63 ? -5.73 4.082 16.891 1 98.94 63 ASN B O 1
ATOM 2120 N N . TYR B 1 64 ? -4.203 5.66 16.344 1 98.94 64 TYR B N 1
ATOM 2121 C CA . TYR B 1 64 ? -4.406 5.527 14.914 1 98.94 64 TYR B CA 1
ATOM 2122 C C . TYR B 1 64 ? -3.072 5.52 14.172 1 98.94 64 TYR B C 1
ATOM 2124 O O . TYR B 1 64 ? -2.164 6.277 14.508 1 98.94 64 TYR B O 1
ATOM 2132 N N . VAL B 1 65 ? -2.953 4.645 13.273 1 98.94 65 VAL B N 1
ATOM 2133 C CA . VAL B 1 65 ? -1.973 4.738 12.195 1 98.94 65 VAL B CA 1
ATOM 2134 C C . VAL B 1 65 ? -2.666 5.156 10.906 1 98.94 65 VAL B C 1
ATOM 2136 O O . VAL B 1 65 ? -3.623 4.512 10.469 1 98.94 65 VAL B O 1
ATOM 2139 N N . ILE B 1 66 ? -2.25 6.238 10.328 1 99 66 ILE B N 1
ATOM 2140 C CA . ILE B 1 66 ? -2.824 6.691 9.07 1 99 66 ILE B CA 1
ATOM 2141 C C . ILE B 1 66 ? -1.734 6.754 8 1 99 66 ILE B C 1
ATOM 2143 O O . ILE B 1 66 ? -0.79 7.539 8.109 1 99 66 ILE B O 1
ATOM 2147 N N . CYS B 1 67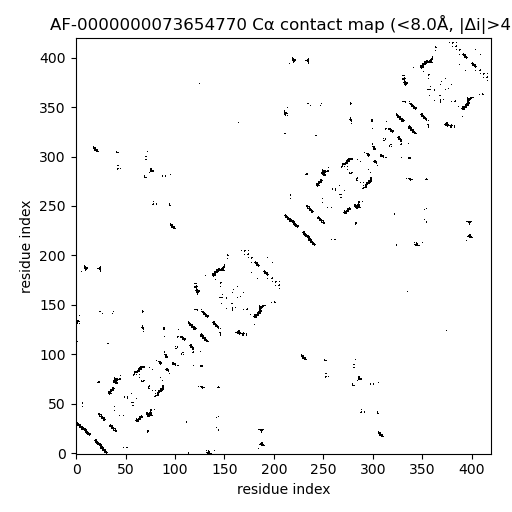 ? -1.784 5.887 7.047 1 98.94 67 CYS B N 1
ATOM 2148 C CA . CYS B 1 67 ? -0.951 5.996 5.852 1 98.94 67 CYS B CA 1
ATOM 2149 C C . CYS B 1 67 ? -1.704 6.684 4.723 1 98.94 67 CYS B C 1
ATOM 2151 O O . CYS B 1 67 ? -2.779 6.234 4.32 1 98.94 67 CYS B O 1
ATOM 2153 N N . THR B 1 68 ? -1.124 7.695 4.23 1 98.94 68 THR B N 1
ATOM 2154 C CA . THR B 1 68 ? -1.773 8.516 3.211 1 98.94 68 THR B CA 1
ATOM 2155 C C . THR B 1 68 ? -2.104 7.676 1.979 1 98.94 68 THR B C 1
ATOM 2157 O O . THR B 1 68 ? -3.102 7.926 1.3 1 98.94 68 THR B O 1
ATOM 2160 N N . HIS B 1 69 ? -1.306 6.785 1.658 1 98.81 69 HIS B N 1
ATOM 2161 C CA . HIS B 1 69 ? -1.543 5.82 0.589 1 98.81 69 HIS B CA 1
ATOM 2162 C C . HIS B 1 69 ? -0.656 4.59 0.748 1 98.81 69 HIS B C 1
ATOM 2164 O O . HIS B 1 69 ? 0.086 4.477 1.726 1 98.81 69 HIS B O 1
ATOM 2170 N N . GLY B 1 70 ? -0.754 3.637 -0.199 1 98.69 70 GLY B N 1
ATOM 2171 C CA . GLY B 1 70 ? -0.225 2.299 0.016 1 98.69 70 GLY B CA 1
ATOM 2172 C C . GLY B 1 70 ? 1.154 2.1 -0.582 1 98.69 70 GLY B C 1
ATOM 2173 O O . GLY B 1 70 ? 1.61 0.965 -0.739 1 98.69 70 GLY B O 1
ATOM 2174 N N . HIS B 1 71 ? 1.946 3.158 -0.917 1 98.69 71 HIS B N 1
ATOM 2175 C CA . HIS B 1 71 ? 3.303 2.973 -1.422 1 98.69 71 HIS B CA 1
ATOM 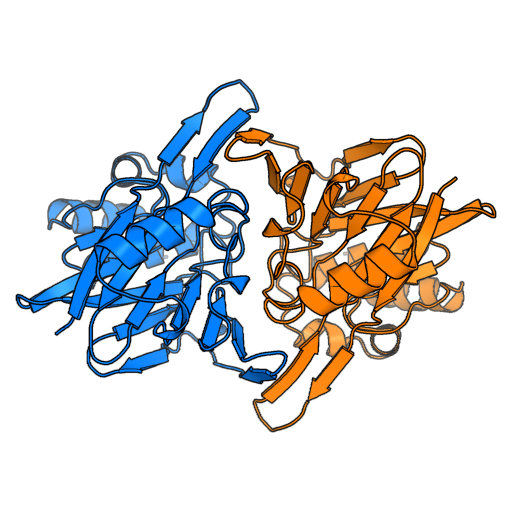2176 C C . HIS B 1 71 ? 4.238 2.492 -0.319 1 98.69 71 HIS B C 1
ATOM 2178 O O . HIS B 1 71 ? 4.043 2.814 0.854 1 98.69 71 HIS B O 1
ATOM 2184 N N . SER B 1 72 ? 5.281 1.854 -0.704 1 98.62 72 SER B N 1
ATOM 2185 C CA . SER B 1 72 ? 6.137 1.083 0.191 1 98.62 72 SER B CA 1
ATOM 2186 C C . SER B 1 72 ? 6.816 1.982 1.219 1 98.62 72 SER B C 1
ATOM 2188 O O . SER B 1 72 ? 7.086 1.556 2.344 1 98.62 72 SER B O 1
ATOM 2190 N N . ASP B 1 73 ? 7.141 3.195 0.876 1 98.81 73 ASP B N 1
ATOM 2191 C CA . ASP B 1 73 ? 7.844 4.07 1.809 1 98.81 73 ASP B CA 1
ATOM 2192 C C . ASP B 1 73 ? 6.863 4.812 2.715 1 98.81 73 ASP B C 1
ATOM 2194 O O . ASP B 1 73 ? 7.266 5.664 3.508 1 98.81 73 ASP B O 1
ATOM 2198 N N . HIS B 1 74 ? 5.605 4.496 2.674 1 98.94 74 HIS B N 1
ATOM 2199 C CA . HIS B 1 74 ? 4.609 5.145 3.52 1 98.94 74 HIS B CA 1
ATOM 2200 C C . HIS B 1 74 ? 3.973 4.152 4.484 1 98.94 74 HIS B C 1
ATOM 2202 O O . HIS B 1 74 ? 3.223 4.547 5.383 1 98.94 74 HIS B O 1
ATOM 2208 N N . ILE B 1 75 ? 4.238 2.844 4.359 1 98.94 75 ILE B N 1
ATOM 2209 C CA . ILE B 1 75 ? 3.459 1.828 5.055 1 98.94 75 ILE B CA 1
ATOM 2210 C C . ILE B 1 75 ? 4.395 0.845 5.754 1 98.94 75 ILE B C 1
ATOM 2212 O O . ILE B 1 75 ? 3.965 -0.217 6.207 1 98.94 75 ILE B O 1
ATOM 2216 N N . GLY B 1 76 ? 5.645 1.064 5.91 1 98.88 76 GLY B N 1
ATOM 2217 C CA . GLY B 1 76 ? 6.672 0.06 6.133 1 98.88 76 GLY B CA 1
ATOM 2218 C C . GLY B 1 76 ? 6.645 -0.522 7.535 1 98.88 76 GLY B C 1
ATOM 2219 O O . GLY B 1 76 ? 7.223 -1.583 7.781 1 98.88 76 GLY B O 1
ATOM 2220 N N . ASN B 1 77 ? 5.945 0.164 8.453 1 98.94 77 ASN B N 1
ATOM 2221 C CA . ASN B 1 77 ? 6.102 -0.272 9.836 1 98.94 77 ASN B CA 1
ATOM 2222 C C . ASN B 1 77 ? 4.789 -0.182 10.602 1 98.94 77 ASN B C 1
ATOM 2224 O O . ASN B 1 77 ? 4.781 0.152 11.789 1 98.94 77 ASN B O 1
ATOM 2228 N N . ASN B 1 78 ? 3.701 -0.397 9.906 1 98.94 78 ASN B N 1
ATOM 2229 C CA . ASN B 1 78 ? 2.387 -0.365 10.539 1 98.94 78 ASN B CA 1
ATOM 2230 C C . ASN B 1 78 ? 2.268 -1.416 11.633 1 98.94 78 ASN B C 1
ATOM 2232 O O . ASN B 1 78 ? 1.542 -1.22 12.609 1 98.94 78 ASN B O 1
ATOM 2236 N N . ASN B 1 79 ? 3.006 -2.482 11.531 1 98.88 79 ASN B N 1
ATOM 2237 C CA . ASN B 1 79 ? 2.898 -3.598 12.469 1 98.88 79 ASN B CA 1
ATOM 2238 C C . ASN B 1 79 ? 3.562 -3.277 13.805 1 98.88 79 ASN B C 1
ATOM 2240 O O . ASN B 1 79 ? 3.521 -4.086 14.727 1 98.88 79 ASN B O 1
ATOM 2244 N N . LEU B 1 80 ? 4.164 -2.113 13.977 1 98.88 80 LEU B N 1
ATOM 2245 C CA . LEU B 1 80 ? 4.633 -1.627 15.266 1 98.88 80 LEU B CA 1
ATOM 2246 C C . LEU B 1 80 ? 3.461 -1.192 16.141 1 98.88 80 LEU B C 1
ATOM 2248 O O . LEU B 1 80 ? 3.615 -1.022 17.359 1 98.88 80 LEU B O 1
ATOM 2252 N N . PHE B 1 81 ? 2.27 -0.986 15.531 1 98.88 81 PHE B N 1
ATOM 2253 C CA . PHE B 1 81 ? 1.168 -0.316 16.219 1 98.88 81 PHE B CA 1
ATOM 2254 C C . PHE B 1 81 ? -0.082 -1.189 16.203 1 98.88 81 PHE B C 1
ATOM 2256 O O . PHE B 1 81 ? -1.116 -0.799 15.664 1 98.88 81 PHE B O 1
ATOM 2263 N N . LEU B 1 82 ? -0.08 -2.207 16.938 1 98.75 82 LEU B N 1
ATOM 2264 C CA . LEU B 1 82 ? -1.085 -3.258 16.844 1 98.75 82 LEU B CA 1
ATOM 2265 C C . LEU B 1 82 ? -2.299 -2.941 17.703 1 98.75 82 LEU B C 1
ATOM 2267 O O . LEU B 1 82 ? -3.336 -3.602 17.594 1 98.75 82 LEU B O 1
ATOM 2271 N N . PHE B 1 83 ? -2.217 -1.935 18.531 1 98.75 83 PHE B N 1
ATOM 2272 C CA . PHE B 1 83 ? -3.365 -1.521 19.328 1 98.75 83 PHE B CA 1
ATOM 2273 C C . PHE B 1 83 ? -4.125 -0.395 18.641 1 98.75 83 PHE B C 1
ATOM 2275 O O . PHE B 1 83 ? -5.18 0.032 19.109 1 98.75 83 PHE B O 1
ATOM 2282 N N . ALA B 1 84 ? -3.609 0.061 17.547 1 98.94 84 ALA B N 1
ATOM 2283 C CA . ALA B 1 84 ? -4.176 1.204 16.828 1 98.94 84 ALA B CA 1
ATOM 2284 C C . ALA B 1 84 ? -5.148 0.748 15.75 1 98.94 84 ALA B C 1
ATOM 2286 O O . ALA B 1 84 ? -4.977 -0.323 15.164 1 98.94 84 ALA B O 1
ATOM 2287 N N . LYS B 1 85 ? -6.16 1.56 15.469 1 98.88 85 LYS B N 1
ATOM 2288 C CA . LYS B 1 85 ? -6.891 1.459 14.211 1 98.88 85 LYS B CA 1
ATOM 2289 C C . LYS B 1 85 ? -6.039 1.941 13.039 1 98.88 85 LYS B C 1
ATOM 2291 O O . LYS B 1 85 ? -5.324 2.941 13.156 1 98.88 85 LYS B O 1
ATOM 2296 N N . HIS B 1 86 ? -6.066 1.19 11.969 1 98.94 86 HIS B N 1
ATOM 2297 C CA . HIS B 1 86 ? -5.27 1.548 10.797 1 98.94 86 HIS B CA 1
ATOM 2298 C C . HIS B 1 86 ? -6.141 2.156 9.703 1 98.94 86 HIS B C 1
ATOM 2300 O O . HIS B 1 86 ? -7.219 1.64 9.398 1 98.94 86 HIS B O 1
ATOM 2306 N N . ILE B 1 87 ? -5.75 3.234 9.18 1 98.94 87 ILE B N 1
ATOM 2307 C CA . ILE B 1 87 ? -6.285 3.834 7.965 1 98.94 87 ILE B CA 1
ATOM 2308 C C . ILE B 1 87 ? -5.203 3.875 6.891 1 98.94 87 ILE B C 1
ATOM 2310 O O . ILE B 1 87 ? -4.227 4.617 7.016 1 98.94 87 ILE B O 1
ATOM 2314 N N . VAL B 1 88 ? -5.262 3.068 5.887 1 98.88 88 VAL B N 1
ATOM 2315 C CA . VAL B 1 88 ? -4.336 3.047 4.758 1 98.88 88 VAL B CA 1
ATOM 2316 C C . VAL B 1 88 ? -5.074 3.436 3.477 1 98.88 88 VAL B C 1
ATOM 2318 O O . VAL B 1 88 ? -5.801 2.623 2.902 1 98.88 88 VAL B O 1
ATOM 2321 N N . GLY B 1 89 ? -4.805 4.695 3.041 1 98.62 89 GLY B N 1
ATOM 2322 C CA . GLY B 1 89 ? -5.668 5.234 2 1 98.62 89 GLY B CA 1
ATOM 2323 C C . GLY B 1 89 ? -7.137 5.203 2.369 1 98.62 89 GLY B C 1
ATOM 2324 O O . GLY B 1 89 ? -7.535 5.742 3.404 1 98.62 89 GLY B O 1
ATOM 2325 N N . PHE B 1 90 ? -7.898 4.48 1.551 1 98.25 90 PHE B N 1
ATOM 2326 C CA . PHE B 1 90 ? -9.344 4.449 1.734 1 98.25 90 PHE B CA 1
ATOM 2327 C C . PHE B 1 90 ? -9.758 3.266 2.6 1 98.25 90 PHE B C 1
ATOM 2329 O O . PHE B 1 90 ? -10.945 3.023 2.809 1 98.25 90 PHE B O 1
ATOM 2336 N N . SER B 1 91 ? -8.773 2.553 3.148 1 98 91 SER B N 1
ATOM 2337 C CA . SER B 1 91 ? -9.078 1.372 3.951 1 98 91 SER B CA 1
ATOM 2338 C C . SER B 1 91 ? -8.977 1.678 5.441 1 98 91 SER B C 1
ATOM 2340 O O . SER B 1 91 ? -7.961 2.186 5.914 1 98 91 SER B O 1
ATOM 2342 N N . VAL B 1 92 ? -10.031 1.388 6.16 1 98.75 92 VAL B N 1
ATOM 2343 C CA . VAL B 1 92 ? -10.078 1.51 7.613 1 98.75 92 VAL B CA 1
ATOM 2344 C C . VAL B 1 92 ? -10.211 0.126 8.242 1 98.75 92 VAL B C 1
ATOM 2346 O O . VAL B 1 92 ? -11.148 -0.616 7.938 1 98.75 92 VAL B O 1
ATOM 2349 N N . SER B 1 93 ? -9.211 -0.212 9.055 1 98.81 93 SER B N 1
ATOM 2350 C CA . SER B 1 93 ? -9.258 -1.587 9.539 1 98.81 93 SER B CA 1
ATOM 2351 C C . SER B 1 93 ? -8.648 -1.698 10.938 1 98.81 93 SER B C 1
ATOM 2353 O O . SER B 1 93 ? -7.895 -0.822 11.359 1 98.81 93 SER B O 1
ATOM 2355 N N . TYR B 1 94 ? -9.039 -2.691 11.68 1 98.81 94 TYR B N 1
ATOM 2356 C CA . TYR B 1 94 ? -8.445 -3.223 12.906 1 98.81 94 TYR B CA 1
ATOM 2357 C C . TYR B 1 94 ? -8.398 -4.746 12.875 1 98.81 94 TYR B C 1
ATOM 2359 O O . TYR B 1 94 ? -9.438 -5.402 12.773 1 98.81 94 TYR B O 1
ATOM 2367 N N . ASN B 1 95 ? -7.125 -5.293 13.023 1 98.38 95 ASN B N 1
ATOM 2368 C CA . ASN B 1 95 ? -6.945 -6.719 12.766 1 98.38 95 ASN B CA 1
ATOM 2369 C C . ASN B 1 95 ? -7.359 -7.086 11.344 1 98.38 95 ASN B C 1
ATOM 2371 O O . ASN B 1 95 ? -6.867 -6.5 10.375 1 98.38 95 ASN B O 1
ATOM 2375 N N . ASP B 1 96 ? -8.25 -8.008 11.211 1 98.62 96 ASP B N 1
ATOM 2376 C CA . ASP B 1 96 ? -8.719 -8.398 9.883 1 98.62 96 ASP B CA 1
ATOM 2377 C C . ASP B 1 96 ? -10.133 -7.879 9.625 1 98.62 96 ASP B C 1
ATOM 2379 O O . ASP B 1 96 ? -10.82 -8.359 8.727 1 98.62 96 ASP B O 1
ATOM 2383 N N . GLU B 1 97 ? -10.578 -6.941 10.469 1 98.5 97 GLU B N 1
ATOM 2384 C CA . GLU B 1 97 ? -11.898 -6.344 10.297 1 98.5 97 GLU B CA 1
ATOM 2385 C C . GLU B 1 97 ? -11.805 -5.008 9.562 1 98.5 97 GLU B C 1
ATOM 2387 O O . GLU B 1 97 ? -11.148 -4.078 10.039 1 98.5 97 GLU B O 1
ATOM 2392 N N . TYR B 1 98 ? -12.438 -4.926 8.461 1 98.19 98 TYR B N 1
ATOM 2393 C CA . TYR B 1 98 ? -12.445 -3.723 7.641 1 98.19 98 TYR B CA 1
ATOM 2394 C C . TYR B 1 98 ? -13.797 -3.021 7.719 1 98.19 98 TYR B C 1
ATOM 2396 O O . TYR B 1 98 ? -14.844 -3.664 7.609 1 98.19 98 TYR B O 1
ATOM 2404 N N . HIS B 1 99 ? -13.742 -1.73 7.926 1 97.06 99 HIS B N 1
ATOM 2405 C CA . HIS B 1 99 ? -14.938 -0.887 7.973 1 97.06 99 HIS B CA 1
ATOM 2406 C C . HIS B 1 99 ? -15.062 -0.046 6.707 1 97.06 99 HIS B C 1
ATOM 2408 O O . HIS B 1 99 ? -14.203 0.793 6.422 1 97.06 99 HIS B O 1
ATOM 2414 N N . MET B 1 100 ? -16.109 -0.194 6.055 1 94.81 100 MET B N 1
ATOM 2415 C CA . MET B 1 100 ? -16.312 0.534 4.805 1 94.81 100 MET B CA 1
ATOM 2416 C C . MET B 1 100 ? -16.688 1.987 5.078 1 94.81 100 MET B C 1
ATOM 2418 O O . MET B 1 100 ? -17.703 2.26 5.723 1 94.81 100 MET B O 1
ATOM 2422 N N . HIS B 1 101 ? -15.867 2.869 4.785 1 96.69 101 HIS B N 1
ATOM 2423 C CA . HIS B 1 101 ? -16.109 4.309 4.797 1 96.69 101 HIS B CA 1
ATOM 2424 C C . HIS B 1 101 ? -16.172 4.871 3.383 1 96.69 101 HIS B C 1
ATOM 2426 O O . HIS B 1 101 ? -15.375 4.484 2.521 1 96.69 101 HIS B O 1
ATOM 2432 N N . PRO B 1 102 ? -17.078 5.781 3.111 1 96.94 102 PRO B N 1
ATOM 2433 C CA . PRO B 1 102 ? -17.281 6.25 1.738 1 96.94 102 PRO B CA 1
ATOM 2434 C C . PRO B 1 102 ? -16.328 7.379 1.353 1 96.94 102 PRO B C 1
ATOM 2436 O O . PRO B 1 102 ? -16.75 8.406 0.825 1 96.94 102 PRO B O 1
ATOM 2439 N N . PHE B 1 103 ? -15.039 7.129 1.477 1 98.25 103 PHE B N 1
ATOM 2440 C CA . PHE B 1 103 ? -14.039 8.078 0.997 1 98.25 103 PHE B CA 1
ATOM 2441 C C . PHE B 1 103 ? -14.203 8.328 -0.496 1 98.25 103 PHE B C 1
ATOM 2443 O O . PHE B 1 103 ? -13.984 9.445 -0.97 1 98.25 103 PHE B O 1
ATOM 2450 N N . ASP B 1 104 ? -14.57 7.32 -1.243 1 95.56 104 ASP B N 1
ATOM 2451 C CA . ASP B 1 104 ? -14.695 7.398 -2.695 1 95.56 104 ASP B CA 1
ATOM 2452 C C . ASP B 1 104 ? -15.828 8.352 -3.1 1 95.56 104 ASP B C 1
ATOM 2454 O O . ASP B 1 104 ? -15.883 8.797 -4.25 1 95.56 104 ASP B O 1
ATOM 2458 N N . LYS B 1 105 ? -16.719 8.625 -2.16 1 97.06 105 LYS B N 1
ATOM 2459 C CA . LYS B 1 105 ? -17.797 9.57 -2.4 1 97.06 105 LYS B CA 1
ATOM 2460 C C . LYS B 1 105 ? -17.453 10.953 -1.852 1 97.06 105 LYS B C 1
ATOM 2462 O O . LYS B 1 105 ? -18.312 11.836 -1.807 1 97.06 105 LYS B O 1
ATOM 2467 N N . GLY B 1 106 ? -16.281 11.086 -1.361 1 97.75 106 GLY B N 1
ATOM 2468 C CA . GLY B 1 106 ? -15.812 12.391 -0.919 1 97.75 106 GLY B CA 1
ATOM 2469 C C . GLY B 1 106 ? -16.047 12.641 0.559 1 97.75 106 GLY B C 1
ATOM 2470 O O . GLY B 1 106 ? -15.75 13.719 1.07 1 97.75 106 GLY B O 1
ATOM 2471 N N . GLU B 1 107 ? -16.5 11.688 1.275 1 98.38 107 GLU B N 1
ATOM 2472 C CA . GLU B 1 107 ? -16.812 11.867 2.689 1 98.38 107 GLU B CA 1
ATOM 2473 C C . GLU B 1 107 ? -15.539 11.852 3.539 1 98.38 107 GLU B C 1
ATOM 2475 O O . GLU B 1 107 ? -14.641 11.047 3.307 1 98.38 107 GLU B O 1
ATOM 2480 N N . GLU B 1 108 ? -15.516 12.766 4.395 1 98.69 108 GLU B N 1
ATOM 2481 C CA . GLU B 1 108 ? -14.391 12.797 5.32 1 98.69 108 GLU B CA 1
ATOM 2482 C C . GLU B 1 108 ? -14.625 11.883 6.512 1 98.69 108 GLU B C 1
ATOM 2484 O O . GLU B 1 108 ? -15.766 11.492 6.793 1 98.69 108 GLU B O 1
ATOM 2489 N N . LEU B 1 109 ? -13.633 11.461 7.203 1 98.81 109 LEU B N 1
ATOM 2490 C CA . LEU B 1 109 ? -13.688 10.711 8.453 1 98.81 109 LEU B CA 1
ATOM 2491 C C . LEU B 1 109 ? -13.188 11.555 9.617 1 98.81 109 LEU B C 1
ATOM 2493 O O . LEU B 1 109 ? -12.008 11.906 9.68 1 98.81 109 LEU B O 1
ATOM 2497 N N . ARG B 1 110 ? -14.039 11.93 10.477 1 98.56 110 ARG B N 1
ATOM 2498 C CA . ARG B 1 110 ? -13.664 12.688 11.664 1 98.56 110 ARG B CA 1
ATOM 2499 C C . ARG B 1 110 ? -13.094 11.773 12.742 1 98.56 110 ARG B C 1
ATOM 2501 O O . ARG B 1 110 ? -13.781 10.883 13.234 1 98.56 110 ARG B O 1
ATOM 2508 N N . ILE B 1 111 ? -11.867 11.922 13.078 1 98.62 111 ILE B N 1
ATOM 2509 C CA . ILE B 1 111 ? -11.25 11.156 14.156 1 98.62 111 ILE B CA 1
ATOM 2510 C C . ILE B 1 111 ? -11.656 11.742 15.508 1 98.62 111 ILE B C 1
ATOM 2512 O O . ILE B 1 111 ? -12.039 11.008 16.422 1 98.62 111 ILE B O 1
ATOM 2516 N N . ASP B 1 112 ? -11.562 13.031 15.695 1 98.06 112 ASP B N 1
ATOM 2517 C CA . ASP B 1 112 ? -12.023 13.812 16.844 1 98.06 112 ASP B CA 1
ATOM 2518 C C . ASP B 1 112 ? -12.219 15.273 16.469 1 98.06 112 ASP B C 1
ATOM 2520 O O . ASP B 1 112 ? -12.25 15.617 15.289 1 98.06 112 ASP B O 1
ATOM 2524 N N . ASP B 1 113 ? -12.375 16.156 17.391 1 97.44 113 ASP B N 1
ATOM 2525 C CA . ASP B 1 113 ? -12.727 17.547 17.109 1 97.44 113 ASP B CA 1
ATOM 2526 C C . ASP B 1 113 ? -11.578 18.266 16.406 1 97.44 113 ASP B C 1
ATOM 2528 O O . ASP B 1 113 ? -11.797 19.297 15.75 1 97.44 113 ASP B O 1
ATOM 2532 N N . ASN B 1 114 ? -10.391 17.734 16.484 1 98.19 114 ASN B N 1
ATOM 2533 C CA . ASN B 1 114 ? -9.227 18.469 15.984 1 98.19 114 ASN B CA 1
ATOM 2534 C C . ASN B 1 114 ? -8.57 17.75 14.805 1 98.19 114 ASN B C 1
ATOM 2536 O O . ASN B 1 114 ? -7.684 18.312 14.156 1 98.19 114 ASN B O 1
ATOM 2540 N N . VAL B 1 115 ? -8.961 16.516 14.508 1 98.81 115 VAL B N 1
ATOM 2541 C CA . VAL B 1 115 ? -8.305 15.734 13.461 1 98.81 115 VAL B CA 1
ATOM 2542 C C . VAL B 1 115 ? -9.352 15.109 12.547 1 98.81 115 VAL B C 1
ATOM 2544 O O . VAL B 1 115 ? -10.281 14.453 13.023 1 98.81 115 VAL B O 1
ATOM 2547 N N . ARG B 1 116 ? -9.227 15.32 11.305 1 98.62 116 ARG B N 1
ATOM 2548 C CA . ARG B 1 116 ? -10.078 14.648 10.32 1 98.62 116 ARG B CA 1
ATOM 2549 C C . ARG B 1 116 ? -9.258 14.203 9.109 1 98.62 116 ARG B C 1
ATOM 2551 O O . ARG B 1 116 ? -8.219 14.789 8.805 1 98.62 116 ARG B O 1
ATOM 255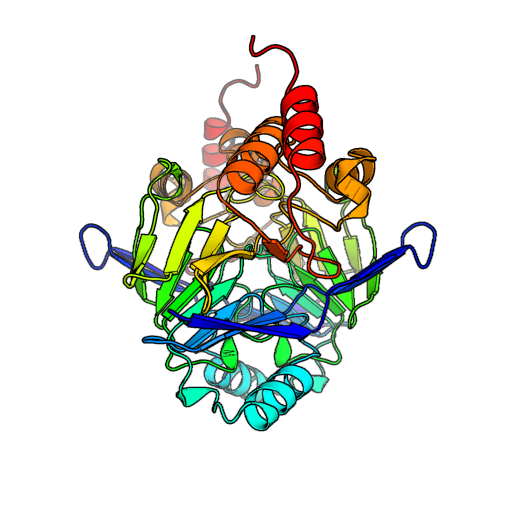8 N N . VAL B 1 117 ? -9.688 13.156 8.477 1 98.94 117 VAL B N 1
ATOM 2559 C CA . VAL B 1 117 ? -9.094 12.578 7.27 1 98.94 117 VAL B CA 1
ATOM 2560 C C . VAL B 1 117 ? -10 12.852 6.07 1 98.94 117 VAL B C 1
ATOM 2562 O O . VAL B 1 117 ? -11.195 12.531 6.098 1 98.94 117 VAL B O 1
ATOM 2565 N N . ILE B 1 118 ? -9.445 13.445 5.02 1 98.94 118 ILE B N 1
ATOM 2566 C CA . ILE B 1 118 ? -10.25 13.719 3.834 1 98.94 118 ILE B CA 1
ATOM 2567 C C . ILE B 1 118 ? -9.656 13.008 2.625 1 98.94 118 ILE B C 1
ATOM 2569 O O . ILE B 1 118 ? -8.43 12.852 2.529 1 98.94 118 ILE B O 1
ATOM 2573 N N . PRO B 1 119 ? -10.523 12.508 1.715 1 98.94 119 PRO B N 1
ATOM 2574 C CA . PRO B 1 119 ? -9.992 11.906 0.487 1 98.94 119 PRO B CA 1
ATOM 2575 C C . PRO B 1 119 ? -9.367 12.938 -0.45 1 98.94 119 PRO B C 1
ATOM 2577 O O . PRO B 1 119 ? -9.961 13.984 -0.707 1 98.94 119 PRO B O 1
ATOM 2580 N N . THR B 1 120 ? -8.219 12.688 -0.897 1 98.88 120 THR B N 1
ATOM 2581 C CA . THR B 1 120 ? -7.516 13.555 -1.836 1 98.88 120 THR B CA 1
ATOM 2582 C C . THR B 1 120 ? -6.867 12.734 -2.947 1 98.88 120 THR B C 1
ATOM 2584 O O . THR B 1 120 ? -5.664 12.852 -3.195 1 98.88 120 THR B O 1
ATOM 2587 N N . PRO B 1 121 ? -7.633 11.898 -3.67 1 98.69 121 PRO B N 1
ATOM 2588 C CA . PRO B 1 121 ? -7.047 11.062 -4.723 1 98.69 121 PRO B CA 1
ATOM 2589 C C . PRO B 1 121 ? -6.281 11.883 -5.762 1 98.69 121 PRO B C 1
ATOM 2591 O O . PRO B 1 121 ? -6.617 13.047 -6.004 1 98.69 121 PRO B O 1
ATOM 2594 N N . GLY B 1 122 ? -5.324 11.352 -6.371 1 98.25 122 GLY B N 1
ATOM 2595 C CA . GLY B 1 122 ? -4.484 11.945 -7.398 1 98.25 122 GLY B CA 1
ATOM 2596 C C . GLY B 1 122 ? -3.217 11.148 -7.66 1 98.25 122 GLY B C 1
ATOM 2597 O O . GLY B 1 122 ? -3.166 10.336 -8.586 1 98.25 122 GLY B O 1
ATOM 2598 N N . HIS B 1 123 ? -2.273 11.328 -6.637 1 98.5 123 HIS B N 1
ATOM 2599 C CA . HIS B 1 123 ? -1.068 10.508 -6.727 1 98.5 123 HIS B CA 1
ATOM 2600 C C . HIS B 1 123 ? -1.413 9.031 -6.809 1 98.5 123 HIS B C 1
ATOM 2602 O O . HIS B 1 123 ? -0.868 8.305 -7.645 1 98.5 123 HIS B O 1
ATOM 2608 N N . THR B 1 124 ? -2.15 8.562 -5.961 1 98.38 124 THR B N 1
ATOM 2609 C CA . THR B 1 124 ? -2.914 7.332 -6.141 1 98.38 124 THR B CA 1
ATOM 2610 C C . THR B 1 124 ? -4.414 7.613 -6.105 1 98.38 124 THR B C 1
ATOM 2612 O O . THR B 1 124 ? -4.836 8.703 -5.707 1 98.38 124 THR B O 1
ATOM 2615 N N . LEU B 1 125 ? -5.203 6.672 -6.422 1 98.25 125 LEU B N 1
ATOM 2616 C CA . LEU B 1 125 ? -6.645 6.883 -6.469 1 98.25 125 LEU B CA 1
ATOM 2617 C C . LEU B 1 125 ? -7.266 6.73 -5.086 1 98.25 125 LEU B C 1
ATOM 2619 O O . LEU B 1 125 ? -8.445 7.027 -4.891 1 98.25 125 LEU B O 1
ATOM 2623 N N . SER B 1 126 ? -6.426 6.41 -4.074 1 98.12 126 SER B N 1
ATOM 2624 C CA . SER B 1 126 ? -6.934 6.223 -2.721 1 98.12 126 SER B CA 1
ATOM 2625 C C . SER B 1 126 ? -6.176 7.09 -1.721 1 98.12 126 SER B C 1
ATOM 2627 O O . SER B 1 126 ? -6.117 6.766 -0.532 1 98.12 126 SER B O 1
ATOM 2629 N N . ASP B 1 127 ? -5.605 8.148 -2.139 1 98.75 127 ASP B N 1
ATOM 2630 C CA . ASP B 1 127 ? -4.863 9.062 -1.274 1 98.75 127 ASP B CA 1
ATOM 2631 C C . ASP B 1 127 ? -5.789 9.742 -0.268 1 98.75 127 ASP B C 1
ATOM 2633 O O . ASP B 1 127 ? -6.914 10.117 -0.605 1 98.75 127 ASP B O 1
ATOM 2637 N N . VAL B 1 128 ? -5.254 9.977 0.918 1 98.94 128 VAL B N 1
ATOM 2638 C CA . VAL B 1 128 ? -5.961 10.781 1.904 1 98.94 128 VAL B CA 1
ATOM 2639 C C . VAL B 1 128 ? -5.027 11.859 2.461 1 98.94 128 VAL B C 1
ATOM 2641 O O . VAL B 1 128 ? -3.803 11.742 2.355 1 98.94 128 VAL B O 1
ATOM 2644 N N . THR B 1 129 ? -5.566 12.914 2.953 1 99 129 THR B N 1
ATOM 2645 C CA . THR B 1 129 ? -4.902 13.992 3.68 1 99 129 THR B CA 1
ATOM 2646 C C . THR B 1 129 ? -5.43 14.086 5.109 1 99 129 THR B C 1
ATOM 2648 O O . THR B 1 129 ? -6.633 13.953 5.34 1 99 129 THR B O 1
ATOM 2651 N N . VAL B 1 130 ? -4.566 14.273 6.043 1 99 130 VAL B N 1
ATOM 2652 C CA . VAL B 1 130 ? -4.957 14.484 7.438 1 99 130 VAL B CA 1
ATOM 2653 C C . VAL B 1 130 ? -4.906 15.969 7.773 1 99 130 VAL B C 1
ATOM 2655 O O . VAL B 1 130 ? -3.857 16.609 7.652 1 99 130 VAL B O 1
ATOM 2658 N N . LEU B 1 131 ? -6.023 16.531 8.148 1 98.94 131 LEU B N 1
ATOM 2659 C CA . LEU B 1 131 ? -6.113 17.922 8.609 1 98.94 131 LEU B CA 1
ATOM 2660 C C . LEU B 1 131 ? -6.133 17.984 10.133 1 98.94 131 LEU B C 1
ATOM 2662 O O . LEU B 1 131 ? -6.918 17.281 10.773 1 98.94 131 LEU B O 1
ATOM 2666 N N . VAL B 1 132 ? -5.285 18.812 10.656 1 98.88 132 VAL B N 1
ATOM 2667 C CA . VAL B 1 132 ? -5.125 18.891 12.102 1 98.88 132 VAL B CA 1
ATOM 2668 C C . VAL B 1 132 ? -5.219 20.344 12.555 1 98.88 132 VAL B C 1
ATOM 2670 O O . VAL B 1 132 ? -4.539 21.219 12.016 1 98.88 132 VAL B O 1
ATOM 2673 N N . LYS B 1 133 ? -6.082 20.609 13.469 1 98.38 133 LYS B N 1
ATOM 2674 C CA . LYS B 1 133 ? -6.031 21.891 14.188 1 98.38 133 LYS B CA 1
ATOM 2675 C C . LYS B 1 133 ? -4.953 21.875 15.266 1 98.38 133 LYS B C 1
ATOM 2677 O O . LYS B 1 133 ? -5.129 21.25 16.312 1 98.38 133 LYS B O 1
ATOM 2682 N N . ALA B 1 134 ? -3.91 22.562 15.008 1 97.31 134 ALA B N 1
ATOM 2683 C CA . ALA B 1 134 ? -2.744 22.516 15.891 1 97.31 134 ALA B CA 1
ATOM 2684 C C . ALA B 1 134 ? -2.873 23.547 17.016 1 97.31 134 ALA B C 1
ATOM 2686 O O . ALA B 1 134 ? -3.727 24.422 16.969 1 97.31 134 ALA B O 1
ATOM 2687 N N . VAL B 1 135 ? -2.059 23.344 18 1 92.69 135 VAL B N 1
ATOM 2688 C CA . VAL B 1 135 ? -1.94 24.344 19.062 1 92.69 135 VAL B CA 1
ATOM 2689 C C . VAL B 1 135 ? -1.591 25.703 18.453 1 92.69 135 VAL B C 1
ATOM 2691 O O . VAL B 1 135 ? -0.72 25.797 17.578 1 92.69 135 VAL B O 1
ATOM 2694 N N . GLY B 1 136 ? -2.223 26.703 18.828 1 91.62 136 GLY B N 1
ATOM 2695 C CA . GLY B 1 136 ? -2.021 28.016 18.25 1 91.62 136 GLY B CA 1
ATOM 2696 C C . GLY B 1 136 ? -3.057 28.375 17.203 1 91.62 136 GLY B C 1
ATOM 2697 O O . GLY B 1 136 ? -3.117 29.516 16.75 1 91.62 136 GLY B O 1
ATOM 2698 N N . GLY B 1 137 ? -3.814 27.359 16.734 1 93.19 137 GLY B N 1
ATOM 2699 C CA . GLY B 1 137 ? -4.977 27.641 15.906 1 93.19 137 GLY B CA 1
ATOM 2700 C C . GLY B 1 137 ? -4.734 27.359 14.438 1 93.19 137 GLY B C 1
ATOM 2701 O O . GLY B 1 137 ? -5.672 27.359 13.641 1 93.19 137 GLY B O 1
ATOM 2702 N N . ALA B 1 138 ? -3.498 27.094 14.086 1 97.31 138 ALA B N 1
ATOM 2703 C CA . ALA B 1 138 ? -3.178 26.844 12.688 1 97.31 138 ALA B CA 1
ATOM 2704 C C . ALA B 1 138 ? -3.676 25.469 12.25 1 97.31 138 ALA B C 1
ATOM 2706 O O . ALA B 1 138 ? -3.682 24.531 13.039 1 97.31 138 ALA B O 1
ATOM 2707 N N . THR B 1 139 ? -4.129 25.422 11.008 1 98.69 139 THR B N 1
ATOM 2708 C CA . THR B 1 139 ? -4.453 24.141 10.398 1 98.69 139 THR B CA 1
ATOM 2709 C C . THR B 1 139 ? -3.248 23.578 9.648 1 98.69 139 THR B C 1
ATOM 2711 O O . THR B 1 139 ? -2.699 24.234 8.766 1 98.69 139 THR B O 1
ATOM 2714 N N . ILE B 1 140 ? -2.816 22.406 10.055 1 98.88 140 ILE B N 1
ATOM 2715 C CA . ILE B 1 140 ? -1.726 21.719 9.383 1 98.88 140 ILE B CA 1
ATOM 2716 C C . ILE B 1 140 ? -2.281 20.531 8.586 1 98.88 140 ILE B C 1
ATOM 2718 O O . ILE B 1 140 ? -3.086 19.75 9.102 1 98.88 140 ILE B O 1
ATOM 2722 N N . ALA B 1 141 ? -1.911 20.453 7.336 1 98.94 141 ALA B N 1
ATOM 2723 C CA . ALA B 1 141 ? -2.299 19.328 6.484 1 98.94 141 ALA B CA 1
ATOM 2724 C C . ALA B 1 141 ? -1.115 18.406 6.223 1 98.94 141 ALA B C 1
ATOM 2726 O O . ALA B 1 141 ? -0.09 18.828 5.688 1 98.94 141 ALA B O 1
ATOM 2727 N N . ILE B 1 142 ? -1.164 17.172 6.672 1 99 142 ILE B N 1
ATOM 2728 C CA . ILE B 1 142 ? -0.234 16.109 6.277 1 99 142 ILE B CA 1
ATOM 2729 C C . ILE B 1 142 ? -0.771 15.383 5.051 1 99 142 ILE B C 1
ATOM 2731 O O . ILE B 1 142 ? -1.794 14.703 5.125 1 99 142 ILE B O 1
ATOM 2735 N N . VAL B 1 143 ? -0.049 15.445 3.916 1 98.94 143 VAL B N 1
ATOM 2736 C CA . VAL B 1 143 ? -0.773 15.273 2.66 1 98.94 143 VAL B CA 1
ATOM 2737 C C . VAL B 1 143 ? -0.163 14.117 1.864 1 98.94 143 VAL B C 1
ATOM 2739 O O . VAL B 1 143 ? -0.579 13.844 0.736 1 98.94 143 VAL B O 1
ATOM 2742 N N . GLY B 1 144 ? 0.815 13.414 2.422 1 98.81 144 GLY B N 1
ATOM 2743 C CA . GLY B 1 144 ? 1.51 12.422 1.619 1 98.81 144 GLY B CA 1
ATOM 2744 C C . GLY B 1 144 ? 1.999 12.961 0.29 1 98.81 144 GLY B C 1
ATOM 2745 O O . GLY B 1 144 ? 2.605 14.039 0.237 1 98.81 144 GLY B O 1
ATOM 2746 N N . ASP B 1 145 ? 1.791 12.195 -0.774 1 98.88 145 ASP B N 1
ATOM 2747 C CA . ASP B 1 145 ? 2.395 12.523 -2.062 1 98.88 145 ASP B CA 1
ATOM 2748 C C . ASP B 1 145 ? 1.474 13.422 -2.889 1 98.88 145 ASP B C 1
ATOM 2750 O O . ASP B 1 145 ? 1.693 13.609 -4.086 1 98.88 145 ASP B O 1
ATOM 2754 N N . LEU B 1 146 ? 0.363 13.898 -2.246 1 98.88 146 LEU B N 1
ATOM 2755 C CA . LEU B 1 146 ? -0.375 14.961 -2.91 1 98.88 146 LEU B CA 1
ATOM 2756 C C . LEU B 1 146 ? 0.555 16.109 -3.291 1 98.88 146 LEU B C 1
ATOM 2758 O O . LEU B 1 146 ? 0.423 16.688 -4.375 1 98.88 146 LEU B O 1
ATOM 2762 N N . PHE B 1 147 ? 1.388 16.484 -2.4 1 98.88 147 PHE B N 1
ATOM 2763 C CA . PHE B 1 147 ? 2.564 17.312 -2.65 1 98.88 147 PHE B CA 1
ATOM 2764 C C . PHE B 1 147 ? 3.842 16.5 -2.451 1 98.88 147 PHE B C 1
ATOM 2766 O O . PHE B 1 147 ? 4.066 15.945 -1.378 1 98.88 147 PHE B O 1
ATOM 2773 N N . GLU B 1 148 ? 4.652 16.469 -3.523 1 98.38 148 GLU B N 1
ATOM 2774 C CA . GLU B 1 148 ? 5.957 15.812 -3.385 1 98.38 148 GLU B CA 1
ATOM 2775 C C . GLU B 1 148 ? 6.84 16.562 -2.391 1 98.38 148 GLU B C 1
ATOM 2777 O O . GLU B 1 148 ? 7.402 15.961 -1.475 1 98.38 148 GLU B O 1
ATOM 2782 N N . LYS B 1 149 ? 6.988 17.766 -2.604 1 98.5 149 LYS B N 1
ATOM 2783 C CA . LYS B 1 149 ? 7.762 18.719 -1.808 1 98.5 149 LYS B CA 1
ATOM 2784 C C . LYS B 1 149 ? 7.445 20.156 -2.207 1 98.5 149 LYS B C 1
ATOM 2786 O O . LYS B 1 149 ? 6.684 20.391 -3.146 1 98.5 149 LYS B O 1
ATOM 2791 N N . PHE B 1 150 ? 8 21.078 -1.478 1 98.62 150 PHE B N 1
ATOM 2792 C CA . PHE B 1 150 ? 7.711 22.484 -1.681 1 98.62 150 PHE B CA 1
ATOM 2793 C C . PHE B 1 150 ? 7.988 22.906 -3.123 1 98.62 150 PHE B C 1
ATOM 2795 O O . PHE B 1 150 ? 7.23 23.672 -3.711 1 98.62 150 PHE B O 1
ATOM 2802 N N . ASP B 1 151 ? 9.008 22.359 -3.771 1 98.12 151 ASP B N 1
ATOM 2803 C CA . ASP B 1 151 ? 9.477 22.766 -5.09 1 98.12 151 ASP B CA 1
ATOM 2804 C C . ASP B 1 151 ? 8.438 22.453 -6.164 1 98.12 151 ASP B C 1
ATOM 2806 O O . ASP B 1 151 ? 8.492 23 -7.273 1 98.12 151 ASP B O 1
ATOM 2810 N N . ASP B 1 152 ? 7.539 21.594 -5.789 1 97.44 152 ASP B N 1
ATOM 2811 C CA . ASP B 1 152 ? 6.625 21.203 -6.859 1 97.44 152 ASP B CA 1
ATOM 2812 C C . ASP B 1 152 ? 5.492 22.219 -7.012 1 97.44 152 ASP B C 1
ATOM 2814 O O . ASP B 1 152 ? 4.672 22.109 -7.926 1 97.44 152 ASP B O 1
ATOM 2818 N N . ILE B 1 153 ? 5.426 23.234 -6.16 1 97.94 153 ILE B N 1
ATOM 2819 C CA . ILE B 1 153 ? 4.477 24.344 -6.324 1 97.94 153 ILE B CA 1
ATOM 2820 C C . ILE B 1 153 ? 4.773 25.094 -7.617 1 97.94 153 ILE B C 1
ATOM 2822 O O . ILE B 1 153 ? 3.877 25.312 -8.438 1 97.94 153 ILE B O 1
ATOM 2826 N N . GLN B 1 154 ? 5.996 25.391 -7.777 1 97.19 154 GLN B N 1
ATOM 2827 C CA . GLN B 1 154 ? 6.371 26.156 -8.961 1 97.19 154 GLN B CA 1
ATOM 2828 C C . GLN B 1 154 ? 6.703 25.234 -10.133 1 97.19 154 GLN B C 1
ATOM 2830 O O . GLN B 1 154 ? 6.691 25.656 -11.289 1 97.19 154 GLN B O 1
ATOM 2835 N N . ASN B 1 155 ? 7.031 24.031 -9.883 1 97.12 155 ASN B N 1
ATOM 2836 C CA . ASN B 1 155 ? 7.379 23.047 -10.914 1 97.12 155 ASN B CA 1
ATOM 2837 C C . ASN B 1 155 ? 6.496 21.812 -10.844 1 97.12 155 ASN B C 1
ATOM 2839 O O . ASN B 1 155 ? 6.941 20.75 -10.398 1 97.12 155 ASN B O 1
ATOM 2843 N N . PRO B 1 156 ? 5.387 21.891 -11.453 1 95.94 156 PRO B N 1
ATOM 2844 C CA . PRO B 1 156 ? 4.418 20.781 -11.344 1 95.94 156 PRO B CA 1
ATOM 2845 C C . PRO B 1 156 ? 4.941 19.484 -11.938 1 95.94 156 PRO B C 1
ATOM 2847 O O . PRO B 1 156 ? 4.418 18.406 -11.625 1 95.94 156 PRO B O 1
ATOM 2850 N N . ASN B 1 157 ? 5.949 19.516 -12.773 1 95.44 157 ASN B N 1
ATOM 2851 C CA . ASN B 1 157 ? 6.496 18.297 -13.352 1 95.44 157 ASN B CA 1
ATOM 2852 C C . ASN B 1 157 ? 7.031 17.359 -12.273 1 95.44 157 ASN B C 1
ATOM 2854 O O . ASN B 1 157 ? 7.051 16.141 -12.461 1 95.44 157 ASN B O 1
ATOM 2858 N N . LEU B 1 158 ? 7.402 17.891 -11.172 1 95.5 158 LEU B N 1
ATOM 2859 C CA . LEU B 1 158 ? 7.992 17.094 -10.102 1 95.5 158 LEU B CA 1
ATOM 2860 C C . LEU B 1 158 ? 6.984 16.094 -9.555 1 95.5 158 LEU B C 1
ATOM 2862 O O . LEU B 1 158 ? 7.324 14.93 -9.312 1 95.5 158 LEU B O 1
ATOM 2866 N N . TRP B 1 159 ? 5.742 16.578 -9.336 1 96.19 159 TRP B N 1
ATOM 2867 C CA . TRP B 1 159 ? 4.758 15.625 -8.82 1 96.19 159 TRP B CA 1
ATOM 2868 C C . TRP B 1 159 ? 4.102 14.852 -9.953 1 96.19 159 TRP B C 1
ATOM 2870 O O . TRP B 1 159 ? 3.713 13.695 -9.781 1 96.19 159 TRP B O 1
ATOM 2880 N N . MET B 1 160 ? 3.986 15.398 -11.109 1 95.06 160 MET B N 1
ATOM 2881 C CA . MET B 1 160 ? 3.379 14.719 -12.25 1 95.06 160 MET B CA 1
ATOM 2882 C C . MET B 1 160 ? 4.219 13.516 -12.672 1 95.06 160 MET B C 1
ATOM 2884 O O . MET B 1 160 ? 3.676 12.469 -13.016 1 95.06 160 MET B O 1
ATOM 2888 N N . GLU B 1 161 ? 5.535 13.695 -12.602 1 91.31 161 GLU B N 1
ATOM 2889 C CA . GLU B 1 161 ? 6.445 12.641 -13.039 1 91.31 161 GLU B CA 1
ATOM 2890 C C . GLU B 1 161 ? 6.734 11.664 -11.906 1 91.31 161 GLU B C 1
ATOM 2892 O O . GLU B 1 161 ? 7.398 10.641 -12.109 1 91.31 161 GLU B O 1
ATOM 2897 N N . ALA B 1 162 ? 6.168 11.938 -10.75 1 91.62 162 ALA B N 1
ATOM 2898 C CA . ALA B 1 162 ? 6.391 11.07 -9.594 1 91.62 162 ALA B CA 1
ATOM 2899 C C . ALA B 1 162 ? 5.344 9.961 -9.531 1 91.62 162 ALA B C 1
ATOM 2901 O O . ALA B 1 162 ? 5.105 9.383 -8.469 1 91.62 162 ALA B O 1
ATOM 2902 N N . GLY B 1 163 ? 4.68 9.664 -10.641 1 92.56 163 GLY B N 1
ATOM 2903 C CA . GLY B 1 163 ? 3.791 8.516 -10.703 1 92.56 163 GLY B CA 1
ATOM 2904 C C . GLY B 1 163 ? 2.348 8.859 -10.391 1 92.56 163 GLY B C 1
ATOM 2905 O O . GLY B 1 163 ? 1.631 8.062 -9.781 1 92.56 163 GLY B O 1
ATOM 2906 N N . SER B 1 164 ? 1.907 10.062 -10.773 1 97.44 164 SER B N 1
ATOM 2907 C CA . SER B 1 164 ? 0.51 10.422 -10.547 1 97.44 164 SER B CA 1
ATOM 2908 C C . SER B 1 164 ? -0.425 9.523 -11.344 1 97.44 164 SER B C 1
ATOM 2910 O O . SER B 1 164 ? -0.215 9.305 -12.539 1 97.44 164 SER B O 1
ATOM 2912 N N . GLU B 1 165 ? -1.401 8.992 -10.672 1 97.5 165 GLU B N 1
ATOM 2913 C CA . GLU B 1 165 ? -2.387 8.133 -11.336 1 97.5 165 GLU B CA 1
ATOM 2914 C C . GLU B 1 165 ? -3.504 8.969 -11.961 1 97.5 165 GLU B C 1
ATOM 2916 O O . GLU B 1 165 ? -4.18 8.508 -12.883 1 97.5 165 GLU B O 1
ATOM 2921 N N . ASP B 1 166 ? -3.766 10.117 -11.469 1 97.75 166 ASP B N 1
ATOM 2922 C CA . ASP B 1 166 ? -4.77 11.055 -11.961 1 97.75 166 ASP B CA 1
ATOM 2923 C C . ASP B 1 166 ? -4.328 12.5 -11.742 1 97.75 166 ASP B C 1
ATOM 2925 O O . ASP B 1 166 ? -4.695 13.125 -10.75 1 97.75 166 ASP B O 1
ATOM 2929 N N . PRO B 1 167 ? -3.613 13.055 -12.711 1 97.69 167 PRO B N 1
ATOM 2930 C CA . PRO B 1 167 ? -3.045 14.398 -12.547 1 97.69 167 PRO B CA 1
ATOM 2931 C C . PRO B 1 167 ? -4.113 15.477 -12.367 1 97.69 167 PRO B C 1
ATOM 2933 O O . PRO B 1 167 ? -3.906 16.438 -11.633 1 97.69 167 PRO B O 1
ATOM 2936 N N . VAL B 1 168 ? -5.262 15.305 -13.008 1 97.75 168 VAL B N 1
ATOM 2937 C CA . VAL B 1 168 ? -6.324 16.297 -12.922 1 97.75 168 VAL B CA 1
ATOM 2938 C C . VAL B 1 168 ? -6.871 16.344 -11.5 1 97.75 168 VAL B C 1
ATOM 2940 O O . VAL B 1 168 ? -6.984 17.422 -10.906 1 97.75 168 VAL B O 1
ATOM 2943 N N . ARG B 1 169 ? -7.16 15.25 -10.945 1 98.06 169 ARG B N 1
ATOM 2944 C CA . ARG B 1 169 ? -7.652 15.211 -9.57 1 98.06 169 ARG B CA 1
ATOM 2945 C C . ARG B 1 169 ? -6.582 15.672 -8.594 1 98.06 169 ARG B C 1
ATOM 2947 O O . ARG B 1 169 ? -6.895 16.328 -7.59 1 98.06 169 ARG B O 1
ATOM 2954 N N . GLN B 1 170 ? -5.375 15.297 -8.906 1 98.56 170 GLN B N 1
ATOM 2955 C CA . GLN B 1 170 ? -4.301 15.727 -8.023 1 98.56 170 GLN B CA 1
ATOM 2956 C C . GLN B 1 170 ? -4.168 17.25 -8.016 1 98.56 170 GLN B C 1
ATOM 2958 O O . GLN B 1 170 ? -4.02 17.859 -6.953 1 98.56 170 GLN B O 1
ATOM 2963 N N . MET B 1 171 ? -4.23 17.859 -9.148 1 98.19 171 MET B N 1
ATOM 2964 C CA . MET B 1 171 ? -4.184 19.312 -9.25 1 98.19 171 MET B CA 1
ATOM 2965 C C . MET B 1 171 ? -5.297 19.953 -8.43 1 98.19 171 MET B C 1
ATOM 2967 O O . MET B 1 171 ? -5.059 20.891 -7.672 1 98.19 171 MET B O 1
ATOM 2971 N N . ARG B 1 172 ? -6.48 19.469 -8.57 1 98.38 172 ARG B N 1
ATOM 2972 C CA . ARG B 1 172 ? -7.637 20.031 -7.883 1 98.38 172 ARG B CA 1
ATOM 2973 C C . ARG B 1 172 ? -7.5 19.875 -6.371 1 98.38 172 ARG B C 1
ATOM 2975 O O . ARG B 1 172 ? -7.793 20.797 -5.617 1 98.38 172 ARG B O 1
ATOM 2982 N N . ASN B 1 173 ? -7.062 18.75 -6 1 98.75 173 ASN B N 1
ATOM 2983 C CA . ASN B 1 173 ? -6.949 18.484 -4.566 1 98.75 173 ASN B CA 1
ATOM 2984 C C . ASN B 1 173 ? -5.789 19.266 -3.951 1 98.75 173 ASN B C 1
ATOM 2986 O O . ASN B 1 173 ? -5.852 19.656 -2.785 1 98.75 173 ASN B O 1
ATOM 2990 N N . ARG B 1 174 ? -4.699 19.469 -4.695 1 98.81 174 ARG B N 1
ATOM 2991 C CA . ARG B 1 174 ? -3.627 20.344 -4.227 1 98.81 174 ARG B CA 1
ATOM 2992 C C . ARG B 1 174 ? -4.156 21.734 -3.908 1 98.81 174 ARG B C 1
ATOM 2994 O O . ARG B 1 174 ? -3.873 22.281 -2.842 1 98.81 174 ARG B O 1
ATOM 3001 N N . SER B 1 175 ? -4.945 22.266 -4.793 1 98.75 175 SER B N 1
ATOM 3002 C CA . SER B 1 175 ? -5.543 23.594 -4.57 1 98.75 175 SER B CA 1
ATOM 3003 C C . SER B 1 175 ? -6.516 23.562 -3.396 1 98.75 175 SER B C 1
ATOM 3005 O O . SER B 1 175 ? -6.484 24.453 -2.539 1 98.75 175 SER B O 1
ATOM 3007 N N . LYS B 1 176 ? -7.363 22.578 -3.385 1 98.81 176 LYS B N 1
ATOM 3008 C CA . LYS B 1 176 ? -8.344 22.438 -2.311 1 98.81 176 LYS B CA 1
ATOM 3009 C C . LYS B 1 176 ? -7.66 22.406 -0.946 1 98.81 176 LYS B C 1
ATOM 3011 O O . LYS B 1 176 ? -8.055 23.141 -0.035 1 98.81 176 LYS B O 1
ATOM 3016 N N . VAL B 1 177 ? -6.652 21.609 -0.787 1 98.88 177 VAL B N 1
ATOM 3017 C CA . VAL B 1 177 ? -5.977 21.422 0.492 1 98.88 177 VAL B CA 1
ATOM 3018 C C . VAL B 1 177 ? -5.242 22.703 0.877 1 98.88 177 VAL B C 1
ATOM 3020 O O . VAL B 1 177 ? -5.234 23.094 2.047 1 98.88 177 VAL B O 1
ATOM 3023 N N . ALA B 1 178 ? -4.637 23.344 -0.08 1 98.88 178 ALA B N 1
ATOM 3024 C CA . ALA B 1 178 ? -3.947 24.609 0.195 1 98.88 178 ALA B CA 1
ATOM 3025 C C . ALA B 1 178 ? -4.914 25.656 0.75 1 98.88 178 ALA B C 1
ATOM 3027 O O . ALA B 1 178 ? -4.535 26.469 1.588 1 98.88 178 ALA B O 1
ATOM 3028 N N . ASN B 1 179 ? -6.145 25.594 0.317 1 98.75 179 ASN B N 1
ATOM 3029 C CA . ASN B 1 179 ? -7.145 26.547 0.793 1 98.75 179 ASN B CA 1
ATOM 3030 C C . ASN B 1 179 ? -7.598 26.219 2.213 1 98.75 179 ASN B C 1
ATOM 3032 O O . ASN B 1 179 ? -8.109 27.094 2.922 1 98.75 179 ASN B O 1
ATOM 3036 N N . LEU B 1 180 ? -7.387 25.031 2.598 1 98.69 180 LEU B N 1
ATOM 3037 C CA . LEU B 1 180 ? -7.875 24.594 3.896 1 98.69 180 LEU B CA 1
ATOM 3038 C C . LEU B 1 180 ? -6.781 24.719 4.957 1 98.69 180 LEU B C 1
ATOM 3040 O O . LEU B 1 180 ? -7.062 24.641 6.156 1 98.69 180 LEU B O 1
ATOM 3044 N N . ALA B 1 181 ? -5.566 24.875 4.539 1 98.81 181 ALA B N 1
ATOM 3045 C CA . ALA B 1 181 ? -4.469 24.672 5.48 1 98.81 181 ALA B CA 1
ATOM 3046 C C . ALA B 1 181 ? -3.588 25.922 5.57 1 98.81 181 ALA B C 1
ATOM 3048 O O . ALA B 1 181 ? -3.443 26.656 4.594 1 98.81 181 ALA B O 1
ATOM 3049 N N . ASP B 1 182 ? -2.971 26.109 6.695 1 98.88 182 ASP B N 1
ATOM 3050 C CA . ASP B 1 182 ? -1.937 27.125 6.879 1 98.88 182 ASP B CA 1
ATOM 3051 C C . ASP B 1 182 ? -0.548 26.547 6.613 1 98.88 182 ASP B C 1
ATOM 3053 O O . ASP B 1 182 ? 0.357 27.266 6.184 1 98.88 182 ASP B O 1
ATOM 3057 N N . TRP B 1 183 ? -0.367 25.312 6.926 1 98.81 183 TRP B N 1
ATOM 3058 C CA . TRP B 1 183 ? 0.885 24.594 6.738 1 98.81 183 TRP B CA 1
ATOM 3059 C C . TRP B 1 183 ? 0.638 23.234 6.062 1 98.81 183 TRP B C 1
ATOM 3061 O O . TRP B 1 183 ? -0.411 22.625 6.262 1 98.81 183 TRP B O 1
ATOM 3071 N N . ILE B 1 184 ? 1.635 22.828 5.309 1 98.94 184 ILE B N 1
ATOM 3072 C CA . ILE B 1 184 ? 1.565 21.531 4.645 1 98.94 184 ILE B CA 1
ATOM 3073 C C . ILE B 1 184 ? 2.818 20.719 4.965 1 98.94 184 ILE B C 1
ATOM 3075 O O . ILE B 1 184 ? 3.936 21.234 4.895 1 98.94 184 ILE B O 1
ATOM 3079 N N . VAL B 1 185 ? 2.66 19.516 5.422 1 98.94 185 VAL B N 1
ATOM 3080 C CA . VAL B 1 185 ? 3.713 18.5 5.465 1 98.94 185 VAL B CA 1
ATOM 3081 C C . VAL B 1 185 ? 3.625 17.625 4.227 1 98.94 185 VAL B C 1
ATOM 3083 O O . VAL B 1 185 ? 2.723 16.781 4.113 1 98.94 185 VAL B O 1
ATOM 3086 N N . PRO B 1 186 ? 4.547 17.781 3.295 1 98.94 186 PRO B N 1
ATOM 3087 C CA . PRO B 1 186 ? 4.492 17 2.061 1 98.94 186 PRO B CA 1
ATOM 3088 C C . PRO B 1 186 ? 5.059 15.586 2.234 1 98.94 186 PRO B C 1
ATOM 3090 O O . PRO B 1 186 ? 5.547 15.242 3.312 1 98.94 186 PRO B O 1
ATOM 3093 N N . GLY B 1 187 ? 4.93 14.82 1.226 1 98.88 187 GLY B N 1
ATOM 3094 C CA . GLY B 1 187 ? 5.391 13.438 1.271 1 98.88 187 GLY B CA 1
ATOM 3095 C C . GLY B 1 187 ? 6.898 13.32 1.36 1 98.88 187 GLY B C 1
ATOM 3096 O O . GLY B 1 187 ? 7.418 12.5 2.121 1 98.88 187 GLY B O 1
ATOM 3097 N N . HIS B 1 188 ? 7.539 14.156 0.631 1 98.81 188 HIS B N 1
ATOM 3098 C CA . HIS B 1 188 ? 8.977 13.945 0.461 1 98.81 188 HIS B CA 1
ATOM 3099 C C . HIS B 1 188 ? 9.734 15.258 0.548 1 98.81 188 HIS B C 1
ATOM 3101 O O . HIS B 1 188 ? 10.57 15.562 -0.314 1 98.81 188 HIS B O 1
ATOM 3107 N N . GLY B 1 189 ? 9.516 15.992 1.645 1 98.69 189 GLY B N 1
ATOM 3108 C CA . GLY B 1 189 ? 10.188 17.266 1.913 1 98.69 189 GLY B CA 1
ATOM 3109 C C . GLY B 1 189 ? 9.766 17.891 3.225 1 98.69 189 GLY B C 1
ATOM 3110 O O . GLY B 1 189 ? 8.914 17.359 3.934 1 98.69 189 GLY B O 1
ATOM 3111 N N . PRO B 1 190 ? 10.359 19.031 3.561 1 98.69 190 PRO B N 1
ATOM 3112 C CA . PRO B 1 190 ? 10.023 19.719 4.809 1 98.69 190 PRO B CA 1
ATOM 3113 C C . PRO B 1 190 ? 8.648 20.375 4.766 1 98.69 190 PRO B C 1
ATOM 3115 O O . PRO B 1 190 ? 8.156 20.719 3.688 1 98.69 190 PRO B O 1
ATOM 3118 N N . GLN B 1 191 ? 8.125 20.516 5.949 1 98.75 191 GLN B N 1
ATOM 3119 C CA . GLN B 1 191 ? 6.898 21.297 6.113 1 98.75 191 GLN B CA 1
ATOM 3120 C C . GLN B 1 191 ? 7.07 22.703 5.582 1 98.75 191 GLN B C 1
ATOM 3122 O O . GLN B 1 191 ? 8.148 23.297 5.695 1 98.75 191 GLN B O 1
ATOM 3127 N N . PHE B 1 192 ? 5.965 23.266 4.957 1 98.88 192 PHE B N 1
ATOM 3128 C CA . PHE B 1 192 ? 6.051 24.625 4.461 1 98.88 192 PHE B CA 1
ATOM 3129 C C . PHE B 1 192 ? 4.75 25.375 4.711 1 98.88 192 PHE B C 1
ATOM 3131 O O . PHE B 1 192 ? 3.682 24.766 4.797 1 98.88 192 PHE B O 1
ATOM 3138 N N . GLN B 1 193 ? 4.797 26.688 4.863 1 98.75 193 GLN B N 1
ATOM 3139 C CA . GLN B 1 193 ? 3.641 27.547 5.059 1 98.75 193 GLN B CA 1
ATOM 3140 C C . GLN B 1 193 ? 2.914 27.797 3.74 1 98.75 193 GLN B C 1
ATOM 3142 O O . GLN B 1 193 ? 3.551 28.016 2.707 1 98.75 193 GLN B O 1
ATOM 3147 N N . VAL B 1 194 ? 1.629 27.797 3.803 1 98.88 194 VAL B N 1
ATOM 3148 C CA . VAL B 1 194 ? 0.83 28.109 2.621 1 98.88 194 VAL B CA 1
ATOM 3149 C C . VAL B 1 194 ? 0.536 29.609 2.578 1 98.88 194 VAL B C 1
ATOM 3151 O O . VAL B 1 194 ? -0.204 30.125 3.418 1 98.88 194 VAL B O 1
ATOM 3154 N N . THR B 1 195 ? 1.05 30.266 1.623 1 98.75 195 THR B N 1
ATOM 3155 C CA . THR B 1 195 ? 0.817 31.688 1.455 1 98.75 195 THR B CA 1
ATOM 3156 C C . THR B 1 195 ? -0.286 31.938 0.431 1 98.75 195 THR B C 1
ATOM 3158 O O . THR B 1 195 ? -0.698 31.031 -0.283 1 98.75 195 THR B O 1
ATOM 3161 N N . ASP B 1 196 ? -0.699 33.156 0.37 1 98.44 196 ASP B N 1
ATOM 3162 C CA . ASP B 1 196 ? -1.684 33.531 -0.638 1 98.44 196 ASP B CA 1
ATOM 3163 C C . ASP B 1 196 ? -1.133 33.344 -2.047 1 98.44 196 ASP B C 1
ATOM 3165 O O . ASP B 1 196 ? -1.875 32.969 -2.965 1 98.44 196 ASP B O 1
ATOM 3169 N N . GLN B 1 197 ? 0.118 33.594 -2.217 1 98.25 197 GLN B N 1
ATOM 3170 C CA . GLN B 1 197 ? 0.755 33.406 -3.516 1 98.25 197 GLN B CA 1
ATOM 3171 C C . GLN B 1 197 ? 0.711 31.938 -3.932 1 98.25 197 GLN B C 1
ATOM 3173 O O . GLN B 1 197 ? 0.486 31.625 -5.102 1 98.25 197 GLN B O 1
ATOM 3178 N N . ILE B 1 198 ? 0.957 31.078 -2.977 1 98.62 198 ILE B N 1
ATOM 3179 C CA . ILE B 1 198 ? 0.905 29.641 -3.256 1 98.62 198 ILE B CA 1
ATOM 3180 C C . ILE B 1 198 ? -0.512 29.25 -3.668 1 98.62 198 ILE B C 1
ATOM 3182 O O . ILE B 1 198 ? -0.703 28.547 -4.656 1 98.62 198 ILE B O 1
ATOM 3186 N N . ARG B 1 199 ? -1.503 29.688 -2.934 1 98.5 199 ARG B N 1
ATOM 3187 C CA . ARG B 1 199 ? -2.893 29.391 -3.26 1 98.5 199 ARG B CA 1
ATOM 3188 C C . ARG B 1 199 ? -3.242 29.875 -4.664 1 98.5 199 ARG B C 1
ATOM 3190 O O . ARG B 1 199 ? -3.916 29.156 -5.418 1 98.5 199 ARG B O 1
ATOM 3197 N N . GLN B 1 200 ? -2.777 31.031 -5.012 1 97.69 200 GLN B N 1
ATOM 3198 C CA . GLN B 1 200 ? -3.041 31.578 -6.34 1 97.69 200 GLN B CA 1
ATOM 3199 C C . GLN B 1 200 ? -2.365 30.75 -7.422 1 97.69 200 GLN B C 1
ATOM 3201 O O . GLN B 1 200 ? -2.963 30.469 -8.469 1 97.69 200 GLN B O 1
ATOM 3206 N N . THR B 1 201 ? -1.113 30.422 -7.156 1 98.06 201 THR B N 1
ATOM 3207 C CA . THR B 1 201 ? -0.365 29.609 -8.109 1 98.06 201 THR B CA 1
ATOM 3208 C C . THR B 1 201 ? -1.075 28.281 -8.367 1 98.06 201 THR B C 1
ATOM 3210 O O . THR B 1 201 ? -1.234 27.859 -9.51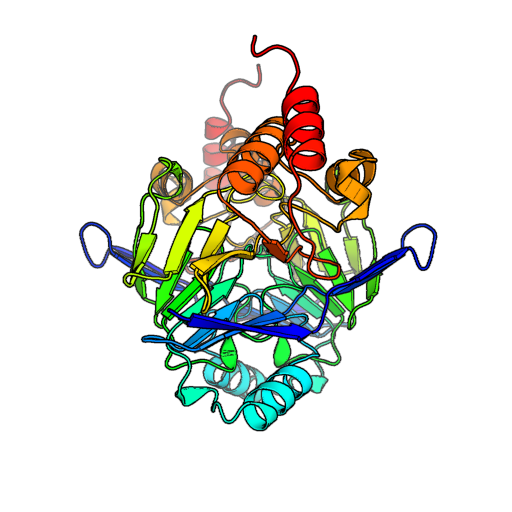6 1 98.06 201 THR B O 1
ATOM 3213 N N . LEU B 1 202 ? -1.478 27.625 -7.309 1 98.31 202 LEU B N 1
ATOM 3214 C CA . LEU B 1 202 ? -2.127 26.328 -7.426 1 98.31 202 LEU B CA 1
ATOM 3215 C C . LEU B 1 202 ? -3.477 26.453 -8.125 1 98.31 202 LEU B C 1
ATOM 3217 O O . LEU B 1 202 ? -3.857 25.578 -8.914 1 98.31 202 LEU B O 1
ATOM 3221 N N . ARG B 1 203 ? -4.191 27.516 -7.82 1 97.12 203 ARG B N 1
ATOM 3222 C CA . ARG B 1 203 ? -5.465 27.766 -8.492 1 97.12 203 ARG B CA 1
ATOM 3223 C C . ARG B 1 203 ? -5.27 27.906 -9.992 1 97.12 203 ARG B C 1
ATOM 3225 O O . ARG B 1 203 ? -6.051 27.375 -10.781 1 97.12 203 ARG B O 1
ATOM 3232 N N . LYS B 1 204 ? -4.281 28.578 -10.398 1 96.25 204 LYS B N 1
ATOM 3233 C CA . LYS B 1 204 ? -3.99 28.797 -11.812 1 96.25 204 LYS B CA 1
ATOM 3234 C C . LYS B 1 204 ? -3.641 27.484 -12.516 1 96.25 204 LYS B C 1
ATOM 3236 O O . LYS B 1 204 ? -3.904 27.312 -13.711 1 96.25 204 LYS B O 1
ATOM 3241 N N . GLN B 1 205 ? -3.102 26.594 -11.82 1 95.62 205 GLN B N 1
ATOM 3242 C CA . GLN B 1 205 ? -2.646 25.328 -12.391 1 95.62 205 GLN B CA 1
ATOM 3243 C C . GLN B 1 205 ? -3.826 24.422 -12.727 1 95.62 205 GLN B C 1
ATOM 3245 O O . GLN B 1 205 ? -3.684 23.469 -13.492 1 95.62 205 GLN B O 1
ATOM 3250 N N . ILE B 1 206 ? -4.977 24.531 -12.156 1 93.25 206 ILE B N 1
ATOM 3251 C CA . ILE B 1 206 ? -6.152 23.734 -12.461 1 93.25 206 ILE B CA 1
ATOM 3252 C C . ILE B 1 206 ? -6.645 24.047 -13.875 1 93.25 206 ILE B C 1
ATOM 3254 O O . ILE B 1 206 ? -7.18 23.172 -14.562 1 93.25 206 ILE B O 1
ATOM 3258 N N . GLY B 1 207 ? -6.156 24.969 -14.461 1 75.62 207 GLY B N 1
ATOM 3259 C CA . GLY B 1 207 ? -6.648 25.422 -15.75 1 75.62 207 GLY B CA 1
ATOM 3260 C C . GLY B 1 207 ? -8.102 25.859 -15.711 1 75.62 207 GLY B C 1
ATOM 3261 O O . GLY B 1 207 ? -8.75 25.797 -14.664 1 75.62 207 GLY B O 1
ATOM 3262 N N . PRO B 1 208 ? -8.641 26.438 -16.828 1 63.91 208 PRO B N 1
ATOM 3263 C CA . PRO B 1 208 ? -10.031 26.906 -16.906 1 63.91 208 PRO B CA 1
ATOM 3264 C C . PRO B 1 208 ? -11.039 25.781 -16.703 1 63.91 208 PRO B C 1
ATOM 3266 O O . PRO B 1 208 ? -10.789 24.625 -17.094 1 63.91 208 PRO B O 1
ATOM 3269 N N . SER B 1 209 ? -11.648 25.672 -15.5 1 49.97 209 SER B N 1
ATOM 3270 C CA . SER B 1 209 ? -12.734 24.703 -15.305 1 49.97 209 SER B CA 1
ATOM 3271 C C . SER B 1 209 ? -13.531 24.5 -16.578 1 49.97 209 SER B C 1
ATOM 3273 O O . SER B 1 209 ? -14.008 25.469 -17.188 1 49.97 209 SER B O 1
ATOM 3275 N N . HIS B 1 210 ? -13.117 23.578 -17.375 1 38.19 210 HIS B N 1
ATOM 3276 C CA . HIS B 1 210 ? -14.109 23.391 -18.422 1 38.19 210 HIS B CA 1
ATOM 3277 C C . HIS B 1 210 ? -15.43 22.891 -17.844 1 38.19 210 HIS B C 1
ATOM 3279 O O . HIS B 1 210 ? -15.438 22.125 -16.875 1 38.19 210 HIS B O 1
#

Solvent-accessible surface area (backbone atoms only — not comparable to full-atom values): 20379 Å² total; per-residue (Å²): 104,22,48,77,42,72,73,39,68,14,37,69,44,77,76,49,98,53,29,32,39,45,35,32,26,24,36,38,36,45,48,102,53,27,32,40,33,24,43,23,27,37,76,38,45,66,60,50,53,52,51,33,49,78,68,74,41,53,52,76,60,28,46,32,38,36,19,30,32,48,50,61,33,24,44,19,36,56,43,65,33,76,69,18,41,37,29,46,29,62,42,35,31,48,79,48,40,34,45,72,56,60,33,93,77,62,43,63,48,74,77,53,100,44,34,35,38,36,55,38,33,7,40,40,84,40,21,24,28,39,41,32,34,26,66,93,69,46,29,37,28,43,29,29,58,59,37,38,27,72,68,31,74,84,36,55,63,59,40,57,71,67,59,39,70,32,62,68,48,25,40,48,37,48,32,54,48,44,75,69,25,44,28,37,34,20,14,26,18,59,67,45,74,52,45,70,65,53,44,50,53,38,51,61,66,55,49,79,83,122,104,21,49,77,42,74,74,39,67,14,36,68,43,77,76,51,97,52,28,31,40,43,36,32,27,23,36,39,35,45,48,101,53,27,32,40,34,24,44,21,25,37,74,37,46,66,62,51,54,52,52,34,49,76,67,75,41,56,52,78,61,27,46,31,38,36,19,30,32,48,51,61,34,23,43,19,35,55,44,65,32,77,70,20,41,36,29,45,28,62,42,35,33,49,77,47,39,34,45,71,57,58,32,91,76,61,44,62,49,75,77,52,100,40,34,35,39,34,54,39,32,7,39,42,85,39,20,24,26,38,40,32,34,26,65,91,70,47,29,37,29,43,31,31,59,60,36,38,28,72,68,31,73,84,36,54,62,60,39,57,72,66,59,38,70,32,63,67,46,25,40,49,38,47,31,52,50,45,74,69,24,45,28,38,35,22,14,27,18,60,68,46,75,52,46,72,67,53,45,50,52,38,50,60,66,56,50,79,81,122

Radius of gyration: 20.93 Å; Cα contacts (8 Å, |Δi|>4): 1100; chains: 2; bounding box: 45×64×55 Å

InterPro domains:
  IPR001279 Metallo-beta-lactamase [PF00753] (23-188)
  IPR001279 Metallo-beta-lactamase [SM00849] (23-188)
  IPR036866 Ribonuclease Z/Hydroxyacylglutathione hydrolase-like [G3DSA:3.60.15.10] (2-195)
  IPR036866 Ribonuclease Z/Hydroxyacylglutathione hydrolase-like [SSF56281] (3-192)
  IPR039344 Metallo-beta-lactamase domain-containing protein 1 [PTHR23200] (17-199)

Nearest PDB structures (foldseek):
  4v0h-assembly4_D  TM=9.320E-01  e=3.887E-20  Homo sapiens
  4v0h-assembly1_C  TM=9.327E-01  e=6.333E-20  Homo sapiens
  1ztc-assembly1_C  TM=7.332E-01  e=2.893E-12  Thermotoga maritima
  4j5h-assembly1_A  TM=6.957E-01  e=5.851E-10  Bacillus thuringiensis
  3dhb-assembly1_A  TM=6.880E-01  e=4.872E-10  Bacillus thuringiensis serovar kurstaki

Organism: Spodoptera exigua (NCBI:txid7107)

Foldseek 3Di:
DKAKAFLDAWAWDAPDPPDIDTAWTWMWIGDPATEIEFDFALVCQVVVQVSCVVVVHQLQRHAEYEYQADDRGRCNHCVSRLNYFYHHQQWTDHDPRTDHDPLVVFDKADPDPFWIKTAQAWLHNRGIWIWGQHPVRFIEIEGALLPQEPVCLVPVCVSVVVRTPHNLSSLVSNLVVLVVGQWYRYTGGHIDGRDPVSSVSSVVVNPDPD/DKAKAFLDAWAWDAPDPPDIDTAWTWMWIDDPATEIEFDFALVCQVVVQVSCVVVVHQLQRHAEYEFQADDRGRCNHCVSRLNYFYHHQQWTDHDPRTDHDPLVVFDKADPDPFWIKTAQAWLHRRGIWIWGQHPVRFIEIEGALLPQEPVCLVPVCVSVVVRTPHNLSSLVSLLVVLVVGQWYRYTGGHIDGRDPVSSVSSVVVNPDPD

Secondary structure (DSSP, 8-state):
-BEEEEEE--EEEEEETTEEEEE--EEEEESSS-EEE----GGGHHHHHHHHHHTT--GGG--EEEESS--GGGSTTGGG-TTSEEEETTEEEETTEEE---GGGT--EE-SSSEEEEE--SSSTT-EEEEEEBTTS-EEEE-GGGS--GGGTT-THHHHTTT-S-HHHHHHHHHHHHHH-SEEE-SSS--EE--HHHHHHHHHHT-S--/-BEEEEEE--EEEEEETTEEEEE--EEEEESSS-EEE----GGGHHHHHHHHHHTT--GGG--EEEESS--GGGSTTGGG-TTSEEEETTEEEETTEEE---GGGT--EE-SSSEEEEE--SSSTT-EEEEEEBTTS-EEEE-GGGS--GGGTT-THHHHTTT-S-HHHHHHHHHHHHHH-SEEE-SSS--EE--HHHHHHHHHHT-S--

Sequence (420 aa):
MCEVIVLYEGYSVMTGKDQMSANCSCTLIKGVNNIIIDTMTSWDGQKILTALAKNNVNPENINYVICTHGHSDHIGNNNLFLFAKHIVGFSVSYNDEYHMHPFDKGEELRIDDNVRVIPTPGHTLSDVTVLVKAVGGATIAIVGDLFEKFDDIQNPNLWMEAGSEDPVRQMRNRSKVANLADWIVPGHGPQFQVTDQIRQTLRKQIGPSHMCEVIVLYEGYSVMTGKDQMSANCSCTLIKGVNNIIIDTMTSWDGQKILTALAKNNVNPENINYVICTHGHSDHIGNNNLFLFAKHIVGFSVSYNDEYHMHPFDKGEELRIDDNVRVIPTPGHTLSDVTVLVKAVGGATIAIVGDLFEKFDDIQNPNLWMEAGSEDPVRQMRNRSKVANLADWIVPGHGPQFQVTDQIRQTLRKQIGPSH

pLDDT: mean 97.22, std 6.17, range [38.19, 99.0]